Protein AF-S9S9W8-F1 (afdb_monomer_lite)

Sequence (681 aa):
MTGHIQVGDVAPRVQYVANGSQTVFPYPFPIFTESDIEVWIGAARVAASAYFVAGAGSSEGGAVTLAAPPPPATIVTLRRRLTLRRTSDFHDDGIIRAKVVNDEFDYQTMSVQQVAEDVDRAVKRAHTSSSKADLTLPDPVPGRAIKWNAAASGLENSAIDVDQVLAQAMGGAAEAVASAASASVSAMTATARAADATSAASTATAAADRAVALVGFTLDSDPTLAANSDSRIATQKAVRAYAESAAGQATNAAIAAIDPLKAQIALANLRQLLTSSVASGALVQGYQWELATNEWSASTGQTLVTASPNYYTNAVYVRRTFAYTGAVQSETVPAGAIAATVKLWGAGGGATTQASPYNDYGGAGGFTTATIPVTPGQTLAIIVGQGGWNNTSSTFGGGGGVSGTTDSGHYPGTGGGYTGLFNGSVSQANALALAGGGGGAGNKSDDGWSGGAGGGTSGEASKSSVQGGTQTQGGQSCNPGSALQGGNGTNGAGGGGGGYYGGAGGNVSYYPGGGGSGYITPGATNAAFITSPDHVSAPNTTDPAYPGGIVGAGGKYSLDTGRAGNGYAVITYTIKSDMVLTSDAIPVASAPAYASLHALYRDDSGTAVLGTDLTAEISRDGGTTWTAAAIAVLAAYDGTYALIRARAALAAQPVGTSLVARIKTLNLKAQRIAAPALYAE

Organism: NCBI:txid1316936

pLDDT: mean 80.06, std 18.8, range [27.52, 98.56]

Structure (mmCIF, N/CA/C/O backbone):
data_AF-S9S9W8-F1
#
_entry.id   AF-S9S9W8-F1
#
loop_
_atom_site.group_PDB
_atom_site.id
_atom_site.type_symbol
_atom_site.label_atom_id
_atom_site.label_alt_id
_atom_site.label_comp_id
_atom_site.label_asym_id
_atom_site.label_entity_id
_atom_site.label_seq_id
_atom_site.pdbx_PDB_ins_code
_atom_site.Cartn_x
_atom_site.Cartn_y
_atom_site.Cartn_z
_atom_site.occupancy
_atom_site.B_iso_or_equiv
_atom_site.auth_seq_id
_atom_site.auth_comp_id
_atom_site.auth_asym_id
_atom_site.auth_atom_id
_atom_site.pdbx_PDB_model_num
ATOM 1 N N . MET A 1 1 ? 47.193 -53.450 -46.575 1.00 38.72 1 MET A N 1
ATOM 2 C CA . MET A 1 1 ? 45.998 -52.818 -45.983 1.00 38.72 1 MET A CA 1
ATOM 3 C C . MET A 1 1 ? 46.457 -51.598 -45.206 1.00 38.72 1 MET A C 1
ATOM 5 O O . MET A 1 1 ? 46.892 -51.712 -44.073 1.00 38.72 1 MET A O 1
ATOM 9 N N . THR A 1 2 ? 46.489 -50.461 -45.890 1.00 44.88 2 THR A N 1
ATOM 10 C CA . THR A 1 2 ? 46.954 -49.155 -45.405 1.00 44.88 2 THR A CA 1
ATOM 11 C C . THR A 1 2 ? 45.718 -48.295 -45.154 1.00 44.88 2 THR A C 1
ATOM 13 O O . THR A 1 2 ? 45.303 -47.543 -46.034 1.00 44.88 2 THR A O 1
ATOM 16 N N . GLY A 1 3 ? 45.055 -48.520 -44.019 1.00 63.25 3 GLY A N 1
ATOM 17 C CA . GLY A 1 3 ? 43.858 -47.772 -43.631 1.00 63.25 3 GLY A CA 1
ATOM 18 C C . GLY A 1 3 ? 44.203 -46.330 -43.257 1.00 63.25 3 GLY A C 1
ATOM 19 O O . GLY A 1 3 ? 45.260 -46.081 -42.682 1.00 63.25 3 GLY A O 1
ATOM 20 N N . HIS A 1 4 ? 43.327 -45.394 -43.621 1.00 77.56 4 HIS A N 1
ATOM 21 C CA . HIS A 1 4 ? 43.280 -44.058 -43.022 1.00 77.56 4 HIS A CA 1
ATOM 22 C C . HIS A 1 4 ? 42.514 -44.146 -41.696 1.00 77.56 4 HIS A C 1
ATOM 24 O O . HIS A 1 4 ? 41.814 -45.136 -41.450 1.00 77.56 4 HIS A O 1
ATOM 30 N N . ILE A 1 5 ? 42.662 -43.138 -40.843 1.00 86.94 5 ILE A N 1
ATOM 31 C CA . ILE A 1 5 ? 41.955 -43.079 -39.563 1.00 86.94 5 ILE A CA 1
ATOM 32 C C . ILE A 1 5 ? 40.458 -42.931 -39.845 1.00 86.94 5 ILE A C 1
ATOM 34 O O . ILE A 1 5 ? 40.063 -42.080 -40.621 1.00 86.94 5 ILE A O 1
ATOM 38 N N . GLN A 1 6 ? 39.604 -43.737 -39.221 1.00 87.25 6 GLN A N 1
ATOM 39 C CA . GLN A 1 6 ? 38.161 -43.507 -39.271 1.00 87.25 6 GLN A CA 1
ATOM 40 C C . GLN A 1 6 ? 37.766 -42.528 -38.166 1.00 87.25 6 GLN A C 1
ATOM 42 O O . GLN A 1 6 ? 38.031 -42.773 -36.989 1.00 87.25 6 GLN A O 1
ATOM 47 N N . VAL A 1 7 ? 37.121 -41.421 -38.537 1.00 89.06 7 VAL A N 1
ATOM 48 C CA . VAL A 1 7 ? 36.630 -40.418 -37.582 1.00 89.06 7 VAL A CA 1
ATOM 49 C C . VAL A 1 7 ? 35.159 -40.683 -37.267 1.00 89.06 7 VAL A C 1
ATOM 51 O O . VAL A 1 7 ? 34.274 -40.310 -38.032 1.00 89.06 7 VAL A O 1
ATOM 54 N N . GLY A 1 8 ? 34.897 -41.352 -36.142 1.00 87.88 8 GLY A N 1
ATOM 55 C CA . GLY A 1 8 ? 33.538 -41.605 -35.647 1.00 87.88 8 GLY A CA 1
ATOM 56 C C . GLY A 1 8 ? 32.905 -40.403 -34.935 1.00 87.88 8 GLY A C 1
ATOM 57 O O . GLY A 1 8 ? 33.586 -39.427 -34.612 1.00 87.88 8 GLY A O 1
ATOM 58 N N . ASP A 1 9 ? 31.604 -40.494 -34.642 1.00 88.12 9 ASP A N 1
ATOM 59 C CA . ASP A 1 9 ? 30.855 -39.523 -33.824 1.00 88.12 9 ASP A CA 1
ATOM 60 C C . ASP A 1 9 ? 31.157 -39.712 -32.327 1.00 88.12 9 ASP A C 1
ATOM 62 O O . ASP A 1 9 ? 30.342 -40.197 -31.543 1.00 88.12 9 ASP A O 1
ATOM 66 N N . VAL A 1 10 ? 32.397 -39.410 -31.942 1.00 87.88 10 VAL A N 1
ATOM 67 C CA . VAL A 1 10 ? 32.872 -39.490 -30.559 1.00 87.88 10 VAL A CA 1
ATOM 68 C C . VAL A 1 10 ? 33.383 -38.121 -30.139 1.00 87.88 10 VAL A C 1
ATOM 70 O O . VAL A 1 10 ? 34.186 -37.498 -30.838 1.00 87.88 10 VAL A O 1
ATOM 73 N N . ALA A 1 11 ? 32.937 -37.655 -28.971 1.00 86.75 11 ALA A N 1
ATOM 74 C CA . ALA A 1 11 ? 33.393 -36.389 -28.416 1.00 86.75 11 ALA A CA 1
ATOM 75 C C . ALA A 1 11 ? 34.929 -36.400 -28.253 1.00 86.75 11 ALA A C 1
ATOM 77 O O . ALA A 1 11 ? 35.472 -37.342 -27.669 1.00 86.75 11 ALA A O 1
ATOM 78 N N . PRO A 1 12 ? 35.651 -35.351 -28.694 1.00 93.75 12 PRO A N 1
ATOM 79 C CA . PRO A 1 12 ? 37.116 -35.287 -28.645 1.00 93.75 12 PRO A CA 1
ATOM 80 C C . PRO A 1 12 ? 37.663 -35.010 -27.231 1.00 93.75 12 PRO A C 1
ATOM 82 O O . PRO A 1 12 ? 38.695 -34.356 -27.065 1.00 93.75 12 PRO A O 1
ATOM 85 N N . ARG A 1 13 ? 36.946 -35.455 -26.194 1.00 94.75 13 ARG A N 1
ATOM 86 C CA . ARG A 1 13 ? 37.225 -35.200 -24.784 1.00 94.75 13 ARG A CA 1
ATOM 87 C C . ARG A 1 13 ? 36.624 -36.294 -23.907 1.00 94.75 13 ARG A C 1
ATOM 89 O O . ARG A 1 13 ? 35.470 -36.668 -24.076 1.00 94.75 13 ARG A O 1
ATOM 96 N N . VAL A 1 14 ? 37.382 -36.730 -22.905 1.00 95.94 14 VAL A N 1
ATOM 97 C CA . VAL A 1 14 ? 36.927 -37.665 -21.871 1.00 95.94 14 VAL A CA 1
ATOM 98 C C . VAL A 1 14 ? 37.440 -37.240 -20.495 1.00 95.94 14 VAL A C 1
ATOM 100 O O . VAL A 1 14 ? 38.491 -36.603 -20.378 1.00 95.94 14 VAL A O 1
ATOM 103 N N . GLN A 1 15 ? 36.680 -37.563 -19.447 1.00 96.62 15 GLN A N 1
ATOM 104 C CA . GLN A 1 15 ? 37.055 -37.301 -18.060 1.00 96.62 15 GLN A CA 1
ATOM 105 C C . GLN A 1 15 ? 36.982 -38.559 -17.208 1.00 96.62 15 GLN A C 1
ATOM 107 O O . GLN A 1 15 ? 36.075 -39.374 -17.358 1.00 96.62 15 GLN A O 1
ATOM 112 N N . TYR A 1 16 ? 37.914 -38.656 -16.267 1.00 96.75 16 TYR A N 1
ATOM 113 C CA . TYR A 1 16 ? 37.988 -39.720 -15.278 1.00 96.75 16 TYR A CA 1
ATOM 114 C C . TYR A 1 16 ? 38.123 -39.126 -13.881 1.00 96.75 16 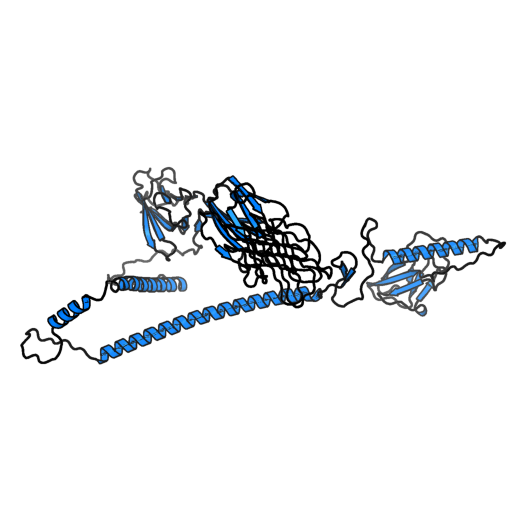TYR A C 1
ATOM 116 O O . TYR A 1 16 ? 38.784 -38.105 -13.694 1.00 96.75 16 TYR A O 1
ATOM 124 N N . VAL A 1 17 ? 37.544 -39.796 -12.889 1.00 96.06 17 VAL A N 1
ATOM 125 C CA . VAL A 1 17 ? 37.828 -39.527 -11.477 1.00 96.06 17 VAL A CA 1
ATOM 126 C C . VAL A 1 17 ? 38.978 -40.439 -11.060 1.00 96.06 17 VAL A C 1
ATOM 128 O O . VAL A 1 17 ? 38.873 -41.660 -11.176 1.00 96.06 17 VAL A O 1
ATOM 131 N N . ALA A 1 18 ? 40.094 -39.864 -10.613 1.00 93.88 18 ALA A N 1
ATOM 132 C CA . ALA A 1 18 ? 41.239 -40.639 -10.155 1.00 93.88 18 ALA A CA 1
ATOM 133 C C . ALA A 1 18 ? 40.937 -41.341 -8.823 1.00 93.88 18 ALA A C 1
ATOM 135 O O . ALA A 1 18 ? 40.357 -40.756 -7.909 1.00 93.88 18 ALA A O 1
ATOM 136 N N . ASN A 1 19 ? 41.375 -42.592 -8.693 1.00 92.38 19 ASN A N 1
ATOM 137 C CA . ASN A 1 19 ? 41.228 -43.399 -7.477 1.00 92.38 19 ASN A CA 1
ATOM 138 C C . ASN A 1 19 ? 42.442 -43.313 -6.530 1.00 92.38 19 ASN A C 1
ATOM 140 O O . ASN A 1 19 ? 42.457 -43.983 -5.503 1.00 92.38 19 ASN A O 1
ATOM 144 N N . GLY A 1 20 ? 43.463 -42.516 -6.864 1.00 91.25 20 GLY A N 1
ATOM 145 C CA . GLY A 1 20 ? 44.692 -42.396 -6.074 1.00 91.25 20 GLY A CA 1
ATOM 146 C C . GLY A 1 20 ? 45.785 -43.418 -6.404 1.00 91.25 20 GLY A C 1
ATOM 147 O O . GLY A 1 20 ? 46.887 -43.287 -5.880 1.00 91.25 20 GLY A O 1
ATOM 148 N N . SER A 1 21 ? 45.525 -44.414 -7.263 1.00 92.56 21 SER A N 1
ATOM 149 C CA . SER A 1 21 ? 46.503 -45.463 -7.606 1.00 92.56 21 SER A CA 1
ATOM 150 C C . SER A 1 21 ? 46.646 -45.746 -9.104 1.00 92.56 21 SER A C 1
ATOM 152 O O . SER A 1 21 ? 47.658 -46.304 -9.522 1.00 92.56 21 SER A O 1
ATOM 154 N N . GLN A 1 22 ? 45.660 -45.390 -9.928 1.00 94.12 22 GLN A N 1
ATOM 155 C CA . GLN A 1 22 ? 45.694 -45.622 -11.370 1.00 94.12 22 GLN A CA 1
ATOM 156 C C . GLN A 1 22 ? 46.574 -44.590 -12.086 1.00 94.12 22 GLN A C 1
ATOM 158 O O . GLN A 1 22 ? 46.493 -43.388 -11.825 1.00 94.12 22 GLN A O 1
ATOM 163 N N . THR A 1 23 ? 47.388 -45.061 -13.026 1.00 95.81 23 THR A N 1
ATOM 164 C CA . THR A 1 23 ? 48.254 -44.221 -13.868 1.00 95.81 23 THR A CA 1
ATOM 165 C C . THR A 1 23 ? 47.854 -44.240 -15.339 1.00 95.81 23 THR A C 1
ATOM 167 O O . THR A 1 23 ? 48.247 -43.343 -16.076 1.00 95.81 23 THR A O 1
ATOM 170 N N . VAL A 1 24 ? 47.057 -45.220 -15.772 1.00 97.19 24 VAL A N 1
ATOM 171 C CA . VAL A 1 24 ? 46.644 -45.398 -17.171 1.00 97.19 24 VAL A CA 1
ATOM 172 C C . VAL A 1 24 ? 45.198 -44.947 -17.354 1.00 97.19 24 VAL A C 1
ATOM 174 O O . VAL A 1 24 ? 44.308 -45.389 -16.631 1.00 97.19 24 VAL A O 1
ATOM 177 N N . PHE A 1 25 ? 44.972 -44.089 -18.346 1.00 97.69 25 PHE A N 1
ATOM 178 C CA . PHE A 1 25 ? 43.679 -43.494 -18.667 1.00 97.69 25 PHE A CA 1
ATOM 179 C C . PHE A 1 25 ? 43.412 -43.633 -20.174 1.00 97.69 25 PHE A C 1
ATOM 181 O O . PHE A 1 25 ? 44.147 -43.040 -20.966 1.00 97.69 25 PHE A O 1
ATOM 188 N N . PRO A 1 26 ? 42.411 -44.421 -20.604 1.00 97.50 26 PRO A N 1
ATOM 189 C CA . PRO A 1 26 ? 42.103 -44.573 -22.023 1.00 97.50 26 PRO A CA 1
ATOM 190 C C . PRO A 1 26 ? 41.511 -43.285 -22.618 1.00 97.50 26 PRO A C 1
ATOM 192 O O . PRO A 1 26 ? 40.972 -42.453 -21.900 1.00 97.50 26 PRO A O 1
ATOM 195 N N . TYR A 1 27 ? 41.592 -43.108 -23.933 1.00 96.75 27 TYR A N 1
ATOM 196 C CA . TYR A 1 27 ? 40.861 -42.078 -24.668 1.00 96.75 27 TYR A CA 1
ATOM 197 C C . TYR A 1 27 ? 40.186 -42.721 -25.894 1.00 96.75 27 TYR A C 1
ATOM 199 O O . TYR A 1 27 ? 40.871 -43.393 -26.660 1.00 96.75 27 TYR A O 1
ATOM 207 N N . PRO A 1 28 ? 38.862 -42.551 -26.087 1.00 94.94 28 PRO A N 1
ATOM 208 C CA . PRO A 1 28 ? 38.092 -43.288 -27.099 1.00 94.94 28 PRO A CA 1
ATOM 209 C C . PRO A 1 28 ? 38.009 -42.578 -28.461 1.00 94.94 28 PRO A C 1
ATOM 211 O O . PRO A 1 28 ? 37.152 -42.904 -29.276 1.00 94.94 28 PRO A O 1
ATOM 214 N N . PHE A 1 29 ? 38.825 -41.548 -28.688 1.00 94.81 29 PHE A N 1
ATOM 215 C CA . PHE A 1 29 ? 38.789 -40.732 -29.902 1.00 94.81 29 PHE A CA 1
ATOM 216 C C . PHE A 1 29 ? 40.132 -40.782 -30.641 1.00 94.81 29 PHE A C 1
ATOM 218 O O . PHE A 1 29 ? 41.185 -40.815 -30.005 1.00 94.81 29 PHE A O 1
ATOM 225 N N . PRO A 1 30 ? 40.133 -40.739 -31.980 1.00 94.50 30 PRO A N 1
ATOM 226 C CA . PRO A 1 30 ? 41.367 -40.781 -32.754 1.00 94.50 30 PRO A CA 1
ATOM 227 C C . PRO A 1 30 ? 42.189 -39.488 -32.634 1.00 94.50 30 PRO A C 1
ATOM 229 O O . PRO A 1 30 ? 41.628 -38.386 -32.588 1.00 94.50 30 PRO A O 1
ATOM 232 N N . ILE A 1 31 ? 43.520 -39.631 -32.662 1.00 95.00 31 ILE A N 1
ATOM 233 C CA . ILE A 1 31 ? 44.522 -38.552 -32.770 1.00 95.00 31 ILE A CA 1
ATOM 234 C C . ILE A 1 31 ? 45.549 -38.908 -33.861 1.00 95.00 31 ILE A C 1
ATOM 236 O O . ILE A 1 31 ? 45.833 -40.090 -34.063 1.00 95.00 31 ILE A O 1
ATOM 240 N N . PHE A 1 32 ? 46.128 -37.921 -34.557 1.00 92.69 32 PHE A N 1
ATOM 241 C CA . PHE A 1 32 ? 47.134 -38.180 -35.604 1.00 92.69 32 PHE A CA 1
ATOM 242 C C . PHE A 1 32 ? 48.528 -38.409 -35.023 1.00 92.69 32 PHE A C 1
ATOM 244 O O . PHE A 1 32 ? 49.245 -39.313 -35.444 1.00 92.69 32 PHE A O 1
ATOM 251 N N . THR A 1 33 ? 48.905 -37.587 -34.048 1.00 92.94 33 THR A N 1
ATOM 252 C CA . THR A 1 33 ? 50.204 -37.616 -33.379 1.00 92.94 33 THR A CA 1
ATOM 253 C C . THR A 1 33 ? 50.027 -37.544 -31.868 1.00 92.94 33 THR A C 1
ATOM 255 O O . THR A 1 33 ? 49.004 -37.078 -31.368 1.00 92.94 33 THR A O 1
ATOM 258 N N . GLU A 1 34 ? 51.045 -37.959 -31.119 1.00 93.44 34 GLU A N 1
ATOM 259 C CA . GLU A 1 34 ? 51.047 -37.862 -29.653 1.00 93.44 34 GLU A CA 1
ATOM 260 C C . GLU A 1 34 ? 50.946 -36.407 -29.155 1.00 93.44 34 GLU A C 1
ATOM 262 O O . GLU A 1 34 ? 50.475 -36.172 -28.048 1.00 93.44 34 GLU A O 1
ATOM 267 N N . SER A 1 35 ? 51.334 -35.417 -29.972 1.00 93.75 35 SER A N 1
ATOM 268 C CA . SER A 1 35 ? 51.192 -33.991 -29.641 1.00 93.75 35 SER A CA 1
ATOM 269 C C . SER A 1 35 ? 49.768 -33.448 -29.774 1.00 93.75 35 SER A C 1
ATOM 271 O O . SER A 1 35 ? 49.493 -32.357 -29.280 1.00 93.75 35 SER A O 1
ATOM 273 N N . ASP A 1 36 ? 48.860 -34.194 -30.407 1.00 95.19 36 ASP A N 1
ATOM 274 C CA . ASP A 1 36 ? 47.475 -33.766 -30.632 1.00 95.19 36 ASP A CA 1
ATOM 275 C C . ASP A 1 36 ? 46.556 -34.052 -29.433 1.00 95.19 36 ASP A C 1
ATOM 277 O O . ASP A 1 36 ? 45.333 -33.982 -29.564 1.00 95.19 36 ASP A O 1
ATOM 281 N N . ILE A 1 37 ? 47.107 -34.380 -28.261 1.00 95.75 37 ILE A N 1
ATOM 282 C CA . ILE A 1 37 ? 46.348 -34.587 -27.026 1.00 95.75 37 ILE A CA 1
ATOM 283 C C . ILE A 1 37 ? 46.849 -33.668 -25.911 1.00 95.75 37 ILE A C 1
ATOM 285 O O . ILE A 1 37 ? 48.040 -33.421 -25.742 1.00 95.75 37 ILE A O 1
ATOM 289 N N . GLU A 1 38 ? 45.915 -33.159 -25.117 1.00 96.50 38 GLU A N 1
ATOM 290 C CA . GLU A 1 38 ? 46.202 -32.433 -23.891 1.00 96.50 38 GLU A CA 1
ATOM 291 C C . GLU A 1 38 ? 45.655 -33.182 -22.685 1.00 96.50 38 GLU A C 1
ATOM 293 O O . GLU A 1 38 ? 44.533 -33.696 -22.696 1.00 96.50 38 GLU A O 1
ATOM 298 N N . VAL A 1 39 ? 46.447 -33.171 -21.618 1.00 96.75 39 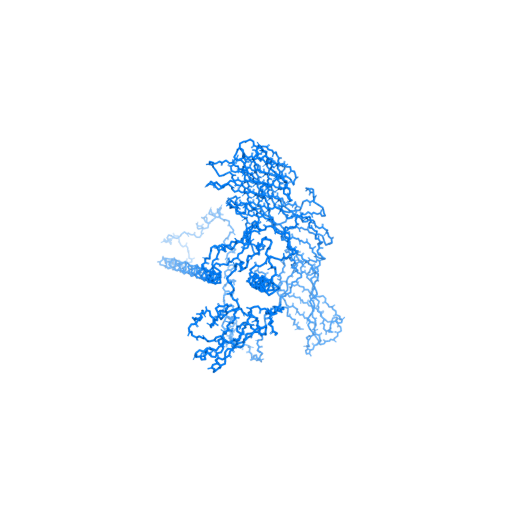VAL A N 1
ATOM 299 C CA . VAL A 1 39 ? 46.163 -33.859 -20.363 1.00 96.75 39 VAL A CA 1
ATOM 300 C C . VAL A 1 39 ? 46.087 -32.827 -19.250 1.00 96.75 39 VAL A C 1
ATOM 302 O O . VAL A 1 39 ? 46.978 -31.987 -19.105 1.00 96.75 39 VAL A O 1
ATOM 305 N N . TRP A 1 40 ? 45.021 -32.888 -18.461 1.00 96.81 40 TRP A N 1
ATOM 306 C CA . TRP A 1 40 ? 44.774 -31.980 -17.345 1.00 96.81 40 TRP A CA 1
ATOM 307 C C . TRP A 1 40 ? 44.468 -32.771 -16.079 1.00 96.81 40 TRP A C 1
ATOM 309 O O . TRP A 1 40 ? 43.716 -33.745 -16.127 1.00 96.81 40 TRP A O 1
ATOM 319 N N . ILE A 1 41 ? 45.024 -32.330 -14.952 1.00 94.94 41 ILE A N 1
ATOM 320 C CA . ILE A 1 41 ? 44.731 -32.855 -13.614 1.00 94.94 41 ILE A CA 1
ATOM 321 C C . ILE A 1 41 ? 44.150 -31.697 -12.800 1.00 94.94 41 ILE A C 1
ATOM 323 O O . ILE A 1 41 ? 44.826 -30.701 -12.535 1.00 94.94 41 ILE A O 1
ATOM 327 N N . GLY A 1 42 ? 42.866 -31.792 -12.455 1.00 92.56 42 GLY A N 1
ATOM 328 C CA . G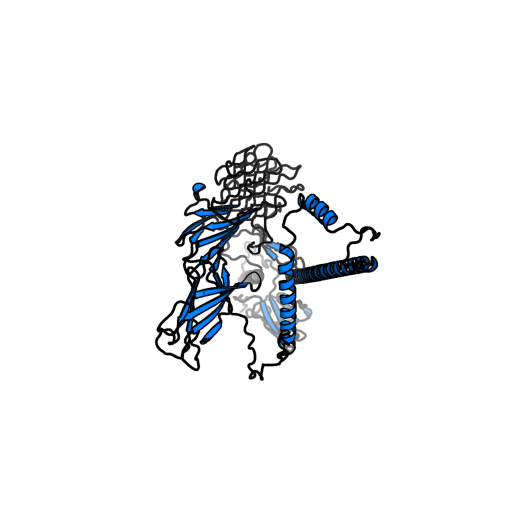LY A 1 42 ? 42.105 -30.656 -11.942 1.00 92.56 42 GLY A CA 1
ATOM 329 C C . GLY A 1 42 ? 42.081 -29.512 -12.962 1.00 92.56 42 GLY A C 1
ATOM 330 O O . GLY A 1 42 ? 41.682 -29.709 -14.109 1.00 92.56 42 GLY A O 1
ATOM 331 N N . ALA A 1 43 ? 42.531 -28.326 -12.549 1.00 89.50 43 ALA A N 1
ATOM 332 C CA . ALA A 1 43 ? 42.638 -27.142 -13.408 1.00 89.50 43 ALA A CA 1
ATOM 333 C C . ALA A 1 43 ? 44.032 -26.955 -14.044 1.00 89.50 43 ALA A C 1
ATOM 335 O O . ALA A 1 43 ? 44.235 -26.005 -14.798 1.00 89.50 43 ALA A O 1
ATOM 336 N N . ALA A 1 44 ? 45.004 -27.826 -13.747 1.00 92.31 44 ALA A N 1
ATOM 337 C CA . ALA A 1 44 ? 46.382 -27.680 -14.209 1.00 92.31 44 ALA A CA 1
ATOM 338 C C . ALA A 1 44 ? 46.661 -28.538 -15.452 1.00 92.31 44 ALA A C 1
ATOM 340 O O . ALA A 1 44 ? 46.376 -29.739 -15.468 1.00 92.31 44 ALA A O 1
ATOM 341 N N . ARG A 1 45 ? 47.263 -27.931 -16.483 1.00 93.88 45 ARG A N 1
ATOM 342 C CA . ARG A 1 45 ? 47.748 -28.653 -17.666 1.00 93.88 45 ARG A CA 1
ATOM 343 C C . ARG A 1 45 ? 49.025 -29.407 -17.317 1.00 93.88 45 ARG A C 1
ATOM 345 O O . ARG A 1 45 ? 49.980 -28.819 -16.815 1.00 93.88 45 ARG A O 1
ATOM 352 N N . VAL A 1 46 ? 49.056 -30.695 -17.634 1.00 94.75 46 VAL A N 1
ATOM 353 C CA . VAL A 1 46 ? 50.235 -31.540 -17.454 1.00 94.75 46 VAL A CA 1
ATOM 354 C C . VAL A 1 46 ? 51.186 -31.331 -18.635 1.00 94.75 46 VAL A C 1
ATOM 356 O O . VAL A 1 46 ? 50.763 -31.315 -19.793 1.00 94.75 46 VAL A O 1
ATOM 359 N N . ALA A 1 47 ? 52.478 -31.159 -18.351 1.00 92.19 47 ALA A N 1
ATOM 360 C CA . ALA A 1 47 ? 53.504 -31.057 -19.386 1.00 92.19 47 ALA A CA 1
ATOM 361 C C . ALA A 1 47 ? 53.624 -32.375 -20.169 1.00 92.19 47 ALA A C 1
ATOM 363 O O . ALA A 1 47 ? 53.548 -33.449 -19.578 1.00 92.19 47 ALA A O 1
ATOM 364 N N . ALA A 1 48 ? 53.863 -32.298 -21.483 1.00 89.12 48 ALA A N 1
ATOM 365 C CA . ALA A 1 48 ? 53.965 -33.477 -22.353 1.00 89.12 48 ALA A CA 1
ATOM 366 C C . ALA A 1 48 ? 55.066 -34.471 -21.931 1.00 89.12 48 ALA A C 1
ATOM 368 O O . ALA A 1 48 ? 54.953 -35.656 -22.200 1.00 89.12 48 ALA A O 1
ATOM 369 N N . SER A 1 49 ? 56.102 -34.017 -21.218 1.00 89.31 49 SER A N 1
ATOM 370 C CA . SER A 1 49 ? 57.161 -34.879 -20.674 1.00 89.31 49 SER A CA 1
ATOM 371 C C . SER A 1 49 ? 56.738 -35.721 -19.462 1.00 89.31 49 SER A C 1
ATOM 373 O O . SER A 1 49 ? 57.482 -36.611 -19.059 1.00 89.31 49 SER A O 1
ATOM 375 N N . ALA A 1 50 ? 55.582 -35.441 -18.853 1.00 91.19 50 ALA A N 1
ATOM 376 C CA . ALA A 1 50 ? 55.113 -36.104 -17.632 1.00 91.19 50 ALA A CA 1
ATOM 377 C C . ALA A 1 50 ? 54.096 -37.234 -17.892 1.00 91.19 50 ALA A C 1
ATOM 379 O O . ALA A 1 50 ? 53.570 -37.826 -16.943 1.00 91.19 50 ALA A O 1
ATOM 380 N N . TYR A 1 51 ? 53.817 -37.544 -19.160 1.00 95.19 51 TYR A N 1
ATOM 381 C CA . TYR A 1 51 ? 52.964 -38.656 -19.562 1.00 95.19 51 TYR A CA 1
ATOM 382 C C . TYR A 1 51 ? 53.412 -39.261 -20.892 1.00 95.19 51 TYR A C 1
ATOM 384 O O . TYR A 1 51 ? 54.090 -38.624 -21.688 1.00 95.19 51 TYR A O 1
ATOM 392 N N . PHE A 1 52 ? 53.009 -40.504 -21.125 1.00 95.94 52 PHE A N 1
ATOM 393 C CA . PHE A 1 52 ? 53.214 -41.220 -22.377 1.00 95.94 52 PHE A CA 1
ATOM 394 C C . PHE A 1 52 ? 51.872 -41.442 -23.077 1.00 95.94 52 PHE A C 1
ATOM 396 O O . PHE A 1 52 ? 50.889 -41.794 -22.418 1.00 95.94 52 PHE A O 1
ATOM 403 N N . VAL A 1 53 ? 51.825 -41.251 -24.396 1.00 96.81 53 VAL A N 1
ATOM 404 C CA . VAL A 1 53 ? 50.616 -41.422 -25.209 1.00 96.81 53 VAL A CA 1
ATOM 405 C C . VAL A 1 53 ? 50.790 -42.643 -26.101 1.00 96.81 53 VAL A C 1
ATOM 407 O O . VAL A 1 53 ? 51.691 -42.695 -26.927 1.00 96.81 53 VAL A O 1
ATOM 410 N N . ALA A 1 54 ? 49.901 -43.619 -25.961 1.00 95.75 54 ALA A N 1
ATOM 411 C CA . ALA A 1 54 ? 49.815 -44.770 -26.850 1.00 95.75 54 ALA A CA 1
ATOM 412 C C . ALA A 1 54 ? 48.580 -44.652 -27.749 1.00 95.75 54 ALA A C 1
ATOM 414 O O . ALA A 1 54 ? 47.570 -44.084 -27.331 1.00 95.75 54 ALA A O 1
ATOM 415 N N . GLY A 1 55 ? 48.632 -45.233 -28.951 1.00 91.88 55 GLY A N 1
ATOM 416 C CA . GLY A 1 55 ? 47.481 -45.327 -29.863 1.00 91.88 55 GLY A CA 1
ATOM 417 C C . GLY A 1 55 ? 47.311 -44.162 -30.846 1.00 91.88 55 GLY A C 1
ATOM 418 O O . GLY A 1 55 ? 46.273 -44.078 -31.498 1.00 91.88 55 GLY A O 1
ATOM 419 N N . ALA A 1 56 ? 48.316 -43.291 -31.004 1.00 92.06 56 ALA A N 1
ATOM 420 C CA . ALA A 1 56 ? 48.309 -42.299 -32.079 1.00 92.06 56 ALA A CA 1
ATOM 421 C C . ALA A 1 56 ? 48.237 -42.985 -33.457 1.00 92.06 56 ALA A C 1
ATOM 423 O O . ALA A 1 56 ? 48.909 -43.989 -33.698 1.00 92.06 56 ALA A O 1
ATOM 424 N N . GLY A 1 57 ? 47.389 -42.471 -34.349 1.00 89.69 57 GLY A N 1
ATOM 425 C CA . GLY A 1 57 ? 47.094 -43.087 -35.645 1.00 89.69 57 GLY A CA 1
ATOM 426 C C . GLY A 1 57 ? 46.040 -44.204 -35.614 1.00 89.69 57 GLY A C 1
ATOM 427 O O . GLY A 1 57 ? 45.701 -44.737 -36.669 1.00 89.69 57 GLY A O 1
ATOM 428 N N . SER A 1 58 ? 45.506 -44.566 -34.441 1.00 91.62 58 SER A N 1
ATOM 429 C CA . SER A 1 58 ? 44.420 -45.547 -34.296 1.00 91.62 58 SER A CA 1
ATOM 430 C C . SER A 1 58 ? 43.042 -44.888 -34.406 1.00 91.62 58 SER A C 1
ATOM 432 O O . SER A 1 58 ? 42.832 -43.788 -33.895 1.00 91.62 58 SER A O 1
ATOM 434 N N . SER A 1 59 ? 42.081 -45.584 -35.025 1.00 91.00 59 SER A N 1
ATOM 435 C CA . SER A 1 59 ? 40.688 -45.104 -35.145 1.00 91.00 59 SER A CA 1
ATOM 436 C C . SER A 1 59 ? 39.916 -45.194 -33.825 1.00 91.00 59 SER A C 1
ATOM 438 O O . SER A 1 59 ? 39.108 -44.324 -33.527 1.00 91.00 59 SER A O 1
ATOM 440 N N . GLU A 1 60 ? 40.223 -46.196 -32.998 1.00 90.31 60 GLU A N 1
ATOM 441 C CA . GLU A 1 60 ? 39.551 -46.449 -31.711 1.00 90.31 60 GLU A CA 1
ATOM 442 C C . GLU A 1 60 ? 40.122 -45.605 -30.552 1.00 90.31 60 GLU A C 1
ATOM 444 O O . GLU A 1 60 ? 39.719 -45.753 -29.399 1.00 90.31 60 GLU A O 1
ATOM 449 N N . GLY A 1 61 ? 41.103 -44.742 -30.837 1.00 92.75 61 GLY A N 1
ATOM 450 C CA . GLY A 1 61 ? 41.882 -44.034 -29.825 1.00 92.75 61 GLY A CA 1
ATOM 451 C C . GLY A 1 61 ? 42.941 -44.917 -29.155 1.00 92.75 61 GLY A C 1
ATOM 452 O O . GLY A 1 61 ? 43.509 -45.822 -29.776 1.00 92.75 61 GLY A O 1
ATOM 453 N N . GLY A 1 62 ? 43.254 -44.627 -27.893 1.00 95.75 62 GLY A N 1
ATOM 454 C CA . GLY A 1 62 ? 44.392 -45.218 -27.193 1.00 95.75 62 GLY A CA 1
ATOM 455 C C . GLY A 1 62 ? 44.384 -44.965 -25.689 1.00 95.75 62 GLY A C 1
ATOM 456 O O . GLY A 1 62 ? 43.329 -44.960 -25.062 1.00 95.75 62 GLY A O 1
ATOM 457 N N . ALA A 1 63 ? 45.559 -44.781 -25.083 1.00 97.00 63 ALA A N 1
ATOM 458 C CA . ALA A 1 63 ? 45.665 -44.482 -23.656 1.00 97.00 63 ALA A CA 1
ATOM 459 C C . ALA A 1 63 ? 46.800 -43.509 -23.330 1.00 97.00 63 ALA A C 1
ATOM 461 O O . ALA A 1 63 ? 47.845 -43.503 -23.977 1.00 97.00 63 ALA A O 1
ATOM 462 N N . VAL A 1 64 ? 46.590 -42.716 -22.284 1.00 97.56 64 VAL A N 1
ATOM 463 C CA . VAL A 1 64 ? 47.592 -41.863 -21.647 1.00 97.56 64 VAL A CA 1
ATOM 464 C C . VAL A 1 64 ? 48.060 -42.536 -20.364 1.00 97.56 64 VAL A C 1
ATOM 466 O O . VAL A 1 64 ? 47.247 -42.902 -19.518 1.00 97.56 64 VAL A O 1
ATOM 469 N N . THR A 1 65 ? 49.373 -42.676 -20.201 1.00 97.25 65 THR A N 1
ATOM 470 C CA . THR A 1 65 ? 49.997 -43.186 -18.975 1.00 97.25 65 THR A CA 1
ATOM 471 C C . THR A 1 65 ? 50.735 -42.057 -18.270 1.00 97.25 65 THR A C 1
ATOM 473 O O . THR A 1 65 ? 51.691 -41.507 -18.809 1.00 97.25 65 THR A O 1
ATOM 476 N N . LEU A 1 66 ? 50.293 -41.703 -17.068 1.00 95.38 66 LEU A N 1
ATOM 477 C CA . LEU A 1 66 ? 50.913 -40.686 -16.222 1.00 95.38 66 LEU A CA 1
ATOM 478 C C . LEU A 1 66 ? 52.113 -41.265 -15.464 1.00 95.38 66 LEU A C 1
ATOM 480 O O . LEU A 1 66 ? 52.074 -42.409 -15.014 1.00 95.38 66 LEU A O 1
ATOM 484 N N . ALA A 1 67 ? 53.154 -40.454 -15.256 1.00 90.94 67 ALA A N 1
ATOM 485 C CA . ALA A 1 67 ? 54.340 -40.866 -14.499 1.00 90.94 67 ALA A CA 1
ATOM 486 C C . ALA A 1 67 ? 54.059 -41.151 -13.007 1.00 90.94 67 ALA A C 1
ATOM 488 O O . ALA A 1 67 ? 54.772 -41.934 -12.383 1.00 90.94 67 ALA A O 1
ATOM 489 N N . ALA A 1 68 ? 53.020 -40.532 -12.436 1.00 91.06 68 ALA A N 1
ATOM 490 C CA . ALA A 1 68 ? 52.573 -40.747 -11.062 1.00 91.06 68 ALA A CA 1
ATOM 491 C C . ALA A 1 68 ? 51.034 -40.767 -10.989 1.00 91.06 68 ALA A C 1
ATOM 493 O O . ALA A 1 68 ? 50.384 -40.056 -11.765 1.00 91.06 68 ALA A O 1
ATOM 494 N N . PRO A 1 69 ? 50.436 -41.558 -10.077 1.00 93.81 69 PRO A N 1
ATOM 495 C CA . PRO A 1 69 ? 48.987 -41.608 -9.928 1.00 93.81 69 PRO A CA 1
ATOM 496 C C . PRO A 1 69 ? 48.457 -40.267 -9.387 1.00 93.81 69 PRO A C 1
ATOM 498 O O . PRO A 1 69 ? 48.991 -39.757 -8.397 1.00 93.81 69 PRO A O 1
ATOM 501 N N . PRO A 1 70 ? 47.414 -39.675 -9.998 1.00 94.56 70 PRO A N 1
ATOM 502 C CA . PRO A 1 70 ? 46.804 -38.457 -9.478 1.00 94.56 70 PRO A CA 1
ATOM 503 C C . PRO A 1 70 ? 46.129 -38.704 -8.123 1.00 94.56 70 PRO A C 1
ATOM 505 O O . PRO A 1 70 ? 45.631 -39.811 -7.895 1.00 94.56 70 PRO A O 1
ATOM 508 N N . PRO A 1 71 ? 46.034 -37.685 -7.247 1.00 93.56 71 PRO A N 1
ATOM 509 C CA . PRO A 1 71 ? 45.363 -37.821 -5.959 1.00 93.56 71 PRO A CA 1
ATOM 510 C C . PRO A 1 71 ? 43.913 -38.313 -6.105 1.00 93.56 71 PRO A C 1
ATOM 512 O O . PRO A 1 71 ? 43.245 -37.969 -7.091 1.00 93.56 71 PRO A O 1
ATOM 515 N N . PRO A 1 72 ? 43.395 -39.085 -5.132 1.00 93.56 72 PRO A N 1
ATOM 516 C CA . PRO A 1 72 ? 42.029 -39.591 -5.186 1.00 93.56 72 PRO A CA 1
ATOM 517 C C . PRO A 1 72 ? 41.015 -38.443 -5.308 1.00 93.56 72 PRO A C 1
ATOM 519 O O . PRO A 1 72 ? 41.235 -37.350 -4.790 1.00 93.56 72 PRO A O 1
ATOM 522 N N . ALA A 1 73 ? 39.915 -38.697 -6.018 1.00 90.25 73 ALA A N 1
ATOM 523 C CA . ALA A 1 73 ? 38.853 -37.739 -6.346 1.00 90.25 73 ALA A CA 1
ATOM 524 C C . ALA A 1 73 ? 39.266 -36.551 -7.244 1.00 90.25 73 ALA A C 1
ATOM 526 O O . ALA A 1 73 ? 38.451 -35.663 -7.498 1.00 90.25 73 ALA A O 1
ATOM 527 N N . THR A 1 74 ? 40.487 -36.540 -7.790 1.00 94.88 74 THR A N 1
ATOM 528 C CA . THR A 1 74 ? 40.900 -35.516 -8.763 1.00 94.88 74 THR A CA 1
ATOM 529 C C . THR A 1 74 ? 40.391 -35.861 -10.159 1.00 94.88 74 THR A C 1
ATOM 531 O O . THR A 1 74 ? 40.479 -37.010 -10.595 1.00 94.88 74 THR A O 1
ATOM 534 N N . ILE A 1 75 ? 39.888 -34.864 -10.889 1.00 95.75 75 ILE A N 1
ATOM 535 C CA . ILE A 1 75 ? 39.442 -35.045 -12.272 1.00 95.75 75 ILE A CA 1
ATOM 536 C C . ILE A 1 75 ? 40.644 -35.052 -13.213 1.00 95.75 75 ILE A C 1
ATOM 538 O O . ILE A 1 75 ? 41.400 -34.083 -13.270 1.00 95.75 75 ILE A O 1
ATOM 542 N N . VAL A 1 76 ? 40.784 -36.123 -13.986 1.00 96.38 76 VAL A N 1
ATOM 543 C CA . VAL A 1 76 ? 41.719 -36.217 -15.108 1.00 96.38 76 VAL A CA 1
ATOM 544 C C . VAL A 1 76 ? 40.938 -35.973 -16.388 1.00 96.38 76 VAL A C 1
ATOM 546 O O . VAL A 1 76 ? 39.966 -36.673 -16.656 1.00 96.38 76 VAL A O 1
ATOM 549 N N . THR A 1 77 ? 41.343 -34.978 -17.174 1.00 96.81 77 THR A N 1
ATOM 550 C CA . THR A 1 77 ? 40.712 -34.661 -18.463 1.00 96.81 77 THR A CA 1
ATOM 551 C C . THR A 1 77 ? 41.700 -34.917 -19.586 1.00 96.81 77 THR A C 1
ATOM 553 O O . THR A 1 77 ? 42.793 -34.350 -19.583 1.00 96.81 77 THR A O 1
ATOM 556 N N . LEU A 1 78 ? 41.295 -35.735 -20.554 1.00 97.50 78 LEU A N 1
ATOM 557 C CA . LEU A 1 78 ? 42.021 -35.953 -21.799 1.00 97.50 78 LEU A CA 1
ATOM 558 C C . LEU A 1 78 ? 41.215 -35.312 -22.923 1.00 97.50 78 LEU A C 1
ATOM 560 O O . LEU A 1 78 ? 40.016 -35.570 -23.038 1.00 97.50 78 LEU A O 1
ATOM 564 N N . ARG A 1 79 ? 41.844 -34.476 -23.748 1.00 95.88 79 ARG A N 1
ATOM 565 C CA . ARG A 1 79 ? 41.175 -33.858 -24.901 1.00 95.88 79 ARG A CA 1
ATOM 566 C C . ARG A 1 79 ? 42.078 -33.814 -26.120 1.00 95.88 79 ARG A C 1
ATOM 568 O O . ARG A 1 79 ? 43.267 -33.538 -25.980 1.00 95.88 79 ARG A O 1
ATOM 575 N N . ARG A 1 80 ? 41.516 -34.027 -27.308 1.00 96.31 80 ARG A N 1
ATOM 576 C CA . ARG A 1 80 ? 42.220 -33.788 -28.572 1.00 96.31 80 ARG A CA 1
ATOM 577 C C . ARG A 1 80 ? 42.383 -32.284 -28.793 1.00 96.31 80 ARG A C 1
ATOM 579 O O . ARG A 1 80 ? 41.435 -31.521 -28.598 1.00 96.31 80 ARG A O 1
ATOM 586 N N . ARG A 1 81 ? 43.575 -31.858 -29.211 1.00 95.56 81 ARG A N 1
ATOM 587 C CA . ARG A 1 81 ? 43.866 -30.475 -29.591 1.00 95.56 81 ARG A CA 1
ATOM 588 C C . ARG A 1 81 ? 44.715 -30.406 -30.860 1.00 95.56 81 ARG A C 1
ATOM 590 O O . ARG A 1 81 ? 45.936 -30.454 -30.804 1.00 95.56 81 ARG A O 1
ATOM 597 N N . LEU A 1 82 ? 44.047 -30.222 -31.996 1.00 94.25 82 LEU A N 1
ATOM 598 C CA . LEU A 1 82 ? 44.665 -29.989 -33.300 1.00 94.25 82 LEU A CA 1
ATOM 599 C C . LEU A 1 82 ? 45.032 -28.512 -33.497 1.00 94.25 82 LEU A C 1
ATOM 601 O O . LEU A 1 82 ? 44.304 -27.606 -33.072 1.00 94.25 82 LEU A O 1
ATOM 605 N N . THR A 1 83 ? 46.136 -28.273 -34.208 1.00 92.88 83 THR A N 1
ATOM 606 C CA . THR A 1 83 ? 46.497 -26.943 -34.727 1.00 92.88 83 THR A CA 1
ATOM 607 C C . THR A 1 83 ? 45.679 -26.644 -35.979 1.00 92.88 83 THR A C 1
ATOM 609 O O . THR A 1 83 ? 46.057 -27.075 -37.056 1.00 92.88 83 THR A O 1
ATOM 612 N N . LEU A 1 84 ? 44.583 -25.895 -35.863 1.00 90.88 84 LEU A N 1
ATOM 613 C CA . LEU A 1 84 ? 43.641 -25.666 -36.968 1.00 90.88 84 LEU A CA 1
ATOM 614 C C . LEU A 1 84 ? 44.299 -25.000 -38.197 1.00 90.88 84 LEU A C 1
ATOM 616 O O . LEU A 1 84 ? 44.431 -23.779 -38.267 1.00 90.88 84 LEU A O 1
ATOM 620 N N . ARG A 1 85 ? 44.700 -25.816 -39.177 1.00 87.81 85 ARG A N 1
ATOM 621 C CA . ARG A 1 85 ? 45.234 -25.414 -40.486 1.00 87.81 85 ARG A CA 1
ATOM 622 C C . ARG A 1 85 ? 44.960 -26.512 -41.508 1.00 87.81 85 ARG A C 1
ATOM 624 O O . ARG A 1 85 ? 44.879 -27.678 -41.138 1.00 87.81 85 ARG A O 1
ATOM 631 N N . ARG A 1 86 ? 44.895 -26.169 -42.794 1.00 86.38 86 ARG A N 1
ATOM 632 C CA . ARG A 1 86 ? 44.958 -27.194 -43.846 1.00 86.38 86 ARG A CA 1
ATOM 633 C C . ARG A 1 86 ? 46.343 -27.830 -43.867 1.00 86.38 86 ARG A C 1
ATOM 635 O O . ARG A 1 86 ? 47.340 -27.144 -43.632 1.00 86.38 86 ARG A O 1
ATOM 642 N N . THR A 1 87 ? 46.394 -29.133 -44.121 1.00 83.19 87 THR A N 1
ATOM 643 C CA . THR A 1 87 ? 47.649 -29.903 -44.070 1.00 83.19 87 THR A CA 1
ATOM 644 C C . THR A 1 87 ? 48.137 -30.340 -45.443 1.00 83.19 87 THR A C 1
ATOM 646 O O . THR A 1 87 ? 49.326 -30.605 -45.607 1.00 83.19 87 THR A O 1
ATOM 649 N N . SER A 1 88 ? 47.242 -30.358 -46.430 1.00 86.25 88 SER A N 1
ATOM 650 C CA . SER A 1 88 ? 47.531 -30.745 -47.805 1.00 86.25 88 SER A CA 1
ATOM 651 C C . SER A 1 88 ? 47.145 -29.661 -48.814 1.00 86.25 88 SER A C 1
ATOM 653 O O . SER A 1 88 ? 46.173 -28.918 -48.631 1.00 86.25 88 SER A O 1
ATOM 655 N N . ASP A 1 89 ? 47.914 -29.613 -49.901 1.00 85.00 89 ASP A N 1
ATOM 656 C CA . ASP A 1 89 ? 47.639 -28.817 -51.093 1.00 85.00 89 ASP A CA 1
ATOM 657 C C . ASP A 1 89 ? 47.481 -29.750 -52.302 1.00 85.00 89 ASP A C 1
ATOM 659 O O . ASP A 1 89 ? 48.234 -30.717 -52.450 1.00 85.00 89 ASP A O 1
ATOM 663 N N . PHE A 1 90 ? 46.477 -29.489 -53.139 1.00 86.25 90 PHE A N 1
ATOM 664 C CA . PHE A 1 90 ? 46.184 -30.290 -54.327 1.00 86.25 90 PHE A CA 1
ATOM 665 C C . PHE A 1 90 ? 46.538 -29.461 -55.559 1.00 86.25 90 PHE A C 1
ATOM 667 O O . PHE A 1 90 ? 45.913 -28.436 -55.811 1.00 86.25 90 PHE A O 1
ATOM 674 N N . HIS A 1 91 ? 47.544 -29.899 -56.312 1.00 83.81 91 HIS A N 1
ATOM 675 C CA . HIS A 1 91 ? 47.996 -29.198 -57.512 1.00 83.81 91 HIS A CA 1
ATOM 676 C C . HIS A 1 91 ? 47.099 -29.480 -58.721 1.00 83.81 91 HIS A C 1
ATOM 678 O O . HIS A 1 91 ? 46.641 -30.613 -58.900 1.00 83.81 91 HIS A O 1
ATOM 684 N N . ASP A 1 92 ? 46.941 -28.473 -59.582 1.00 77.50 92 ASP A N 1
ATOM 685 C CA . ASP A 1 92 ? 46.363 -28.640 -60.916 1.00 77.50 92 ASP A CA 1
ATOM 686 C C . ASP A 1 92 ? 47.158 -29.697 -61.701 1.00 77.50 92 ASP A C 1
ATOM 688 O O . ASP A 1 92 ? 48.386 -29.774 -61.601 1.00 77.50 92 ASP A O 1
ATOM 692 N N . ASP A 1 93 ? 46.444 -30.566 -62.418 1.00 80.06 93 ASP A N 1
ATOM 693 C CA . ASP A 1 93 ? 46.982 -31.723 -63.156 1.00 80.06 93 ASP A CA 1
ATOM 694 C C . ASP A 1 93 ? 47.745 -32.769 -62.304 1.00 80.06 93 ASP A C 1
ATOM 696 O O . ASP A 1 93 ? 48.336 -33.718 -62.831 1.00 80.06 93 ASP A O 1
ATOM 700 N N . GLY A 1 94 ? 47.706 -32.652 -60.971 1.00 78.50 94 GLY A N 1
ATOM 701 C CA . GLY A 1 94 ? 48.302 -33.601 -60.032 1.00 78.50 94 GLY A CA 1
ATOM 702 C C . GLY A 1 94 ? 47.456 -34.862 -59.809 1.00 78.50 94 GLY A C 1
ATOM 703 O O . GLY A 1 94 ? 46.227 -34.832 -59.777 1.00 78.50 94 GLY A O 1
ATOM 704 N N . ILE A 1 95 ? 48.114 -36.006 -59.584 1.00 84.56 95 ILE A N 1
ATOM 705 C CA . ILE A 1 95 ? 47.419 -37.259 -59.243 1.00 84.56 95 ILE A CA 1
ATOM 706 C C . ILE A 1 95 ? 46.815 -37.149 -57.837 1.00 84.56 95 ILE A C 1
ATOM 708 O O . ILE A 1 95 ? 47.540 -37.099 -56.840 1.00 84.56 95 ILE A O 1
ATOM 712 N N . ILE A 1 96 ? 45.487 -37.210 -57.747 1.00 84.88 96 ILE A N 1
ATOM 713 C CA . ILE A 1 96 ? 44.761 -37.239 -56.475 1.00 84.88 96 ILE A CA 1
ATOM 714 C C . ILE A 1 96 ? 44.922 -38.618 -55.826 1.00 84.88 96 ILE A C 1
ATOM 716 O O . ILE A 1 96 ? 44.363 -39.620 -56.275 1.00 84.88 96 ILE A O 1
ATOM 720 N N . ARG A 1 97 ? 45.699 -38.685 -54.740 1.00 87.81 97 ARG A N 1
ATOM 721 C CA . ARG A 1 97 ? 45.885 -39.920 -53.969 1.00 87.81 97 ARG A CA 1
ATOM 722 C C . ARG A 1 97 ? 44.788 -40.038 -52.918 1.00 87.81 97 ARG A C 1
ATOM 724 O O . ARG A 1 97 ? 44.725 -39.209 -52.015 1.00 87.81 97 ARG A O 1
ATOM 731 N N . ALA A 1 98 ? 44.010 -41.120 -52.975 1.00 86.75 98 ALA A N 1
ATOM 732 C CA . ALA A 1 98 ? 42.913 -41.380 -52.037 1.00 86.75 98 ALA A CA 1
ATOM 733 C C . ALA A 1 98 ? 43.330 -41.258 -50.559 1.00 86.75 98 ALA A C 1
ATOM 735 O O . ALA A 1 98 ? 42.583 -40.713 -49.761 1.00 86.75 98 ALA A O 1
ATOM 736 N N . LYS A 1 99 ? 44.552 -41.685 -50.199 1.00 85.94 99 LYS A N 1
ATOM 737 C CA . LYS A 1 99 ? 45.062 -41.536 -48.827 1.00 85.94 99 LYS A CA 1
ATOM 738 C C . LYS A 1 99 ? 45.170 -40.069 -48.393 1.00 85.94 99 LYS A C 1
ATOM 740 O O . LYS A 1 99 ? 44.706 -39.737 -47.318 1.00 85.94 99 LYS A O 1
ATOM 745 N N . VAL A 1 100 ? 45.766 -39.211 -49.224 1.00 87.75 100 VAL A N 1
ATOM 746 C CA . VAL A 1 100 ? 45.978 -37.787 -48.894 1.00 87.75 100 VAL A CA 1
ATOM 747 C C . VAL A 1 100 ? 44.639 -37.066 -48.771 1.00 87.75 100 VAL A C 1
ATOM 749 O O . VAL A 1 100 ? 44.458 -36.255 -47.872 1.00 87.75 100 VAL A O 1
ATOM 752 N N . VAL A 1 101 ? 43.689 -37.401 -49.647 1.00 88.62 101 VAL A N 1
ATOM 753 C CA . VAL A 1 101 ? 42.325 -36.864 -49.585 1.00 88.62 101 VAL A CA 1
ATOM 754 C C . VAL A 1 101 ? 41.605 -37.311 -48.318 1.00 88.62 101 VAL A C 1
ATOM 756 O O . VAL A 1 101 ? 41.027 -36.476 -47.632 1.00 88.62 101 VAL A O 1
ATOM 759 N N . ASN A 1 102 ? 41.665 -38.601 -47.987 1.00 90.19 102 ASN A N 1
ATOM 760 C CA . ASN A 1 102 ? 41.034 -39.117 -46.778 1.00 90.19 102 ASN A CA 1
ATOM 761 C C . ASN A 1 102 ? 41.658 -38.505 -45.521 1.00 90.19 102 ASN A C 1
ATOM 763 O O . ASN A 1 102 ? 40.920 -37.978 -44.704 1.00 90.19 102 ASN A O 1
ATOM 767 N N . ASP A 1 103 ? 42.992 -38.464 -45.418 1.00 89.38 103 ASP A N 1
ATOM 768 C CA . ASP A 1 103 ? 43.675 -37.853 -44.272 1.00 89.38 103 ASP A CA 1
ATOM 769 C C . ASP A 1 103 ? 43.272 -36.368 -44.099 1.00 89.38 103 ASP A C 1
ATOM 771 O O . ASP A 1 103 ? 43.088 -35.903 -42.975 1.00 89.38 103 ASP A O 1
ATOM 775 N N . GLU A 1 104 ? 43.107 -35.614 -45.196 1.00 90.81 104 GLU A N 1
ATOM 776 C CA . GLU A 1 104 ? 42.656 -34.215 -45.145 1.00 90.81 104 GLU A CA 1
ATOM 777 C C . GLU A 1 104 ? 41.185 -34.098 -44.718 1.00 90.81 104 GLU A C 1
ATOM 779 O O . GLU A 1 104 ? 40.857 -33.238 -43.899 1.00 90.81 104 GLU A O 1
ATOM 784 N N . PHE A 1 105 ? 40.292 -34.958 -45.218 1.00 92.12 105 PHE A N 1
ATOM 785 C CA . PHE A 1 105 ? 38.894 -34.979 -44.775 1.00 92.12 105 PHE A CA 1
ATOM 786 C C . PHE A 1 105 ? 38.750 -35.421 -43.316 1.00 92.12 105 PHE A C 1
ATOM 788 O O . PHE A 1 105 ? 37.945 -34.841 -42.583 1.00 92.12 105 PHE A O 1
ATOM 795 N N . ASP A 1 106 ? 39.567 -36.367 -42.859 1.00 92.44 106 ASP A N 1
ATOM 796 C CA . ASP A 1 106 ? 39.641 -36.774 -41.458 1.00 92.44 106 ASP A CA 1
ATOM 797 C C . ASP A 1 106 ? 40.090 -35.590 -40.594 1.00 92.44 106 ASP A C 1
ATOM 799 O O . ASP A 1 106 ? 39.463 -35.274 -39.580 1.00 92.44 106 ASP A O 1
ATOM 803 N N . TYR A 1 107 ? 41.131 -34.871 -41.027 1.00 93.19 107 TYR A N 1
ATOM 804 C CA . TYR A 1 107 ? 41.648 -33.698 -40.326 1.00 93.19 107 TYR A CA 1
ATOM 805 C C . TYR A 1 107 ? 40.599 -32.587 -40.203 1.00 93.19 107 TYR A C 1
ATOM 807 O O . TYR A 1 107 ? 40.411 -32.006 -39.127 1.00 93.19 107 TYR A O 1
ATOM 815 N N . GLN A 1 108 ? 39.879 -32.305 -41.290 1.00 92.88 108 GLN A N 1
ATOM 816 C CA . GLN A 1 108 ? 38.799 -31.320 -41.304 1.00 92.88 108 GLN A CA 1
ATOM 817 C C . GLN A 1 108 ? 37.631 -31.754 -40.411 1.00 92.88 108 GLN A C 1
ATOM 819 O O . GLN A 1 108 ? 37.142 -30.953 -39.615 1.00 92.88 108 GLN A O 1
ATOM 824 N N . THR A 1 109 ? 37.239 -33.028 -40.460 1.00 93.75 109 THR A N 1
ATOM 825 C CA . THR A 1 109 ? 36.169 -33.577 -39.612 1.00 93.75 109 THR A CA 1
ATOM 826 C C . THR A 1 109 ? 36.531 -33.465 -38.132 1.00 93.75 109 THR A C 1
ATOM 828 O O . THR A 1 109 ? 35.745 -32.963 -37.327 1.00 93.75 109 THR A O 1
ATOM 831 N N . MET A 1 110 ? 37.758 -33.838 -37.761 1.00 93.38 110 MET A N 1
ATOM 832 C CA . MET A 1 110 ? 38.238 -33.710 -36.386 1.00 93.38 110 MET A CA 1
ATOM 833 C C . MET A 1 110 ? 38.339 -32.254 -35.918 1.00 93.38 110 MET A C 1
ATOM 835 O O . MET A 1 110 ? 38.077 -31.973 -34.744 1.00 93.38 110 MET A O 1
ATOM 839 N N . SER A 1 111 ? 38.703 -31.339 -36.823 1.00 92.94 111 SER A N 1
ATOM 840 C CA . SER A 1 111 ? 38.740 -29.895 -36.568 1.00 92.94 111 SER A CA 1
ATOM 841 C C . SER A 1 111 ? 37.342 -29.351 -36.268 1.00 92.94 111 SER A C 1
ATOM 843 O O . SER A 1 111 ? 37.167 -28.613 -35.300 1.00 92.94 111 SER A O 1
ATOM 845 N N . VAL A 1 112 ? 36.330 -29.769 -37.037 1.00 93.81 112 VAL A N 1
ATOM 846 C CA . VAL A 1 112 ? 34.925 -29.404 -36.801 1.00 93.81 112 VAL A CA 1
ATOM 847 C C . VAL A 1 112 ? 34.422 -29.972 -35.474 1.00 93.81 112 VAL A C 1
ATOM 849 O O . VAL A 1 112 ? 33.826 -29.233 -34.697 1.00 93.81 112 VAL A O 1
ATOM 852 N N . GLN A 1 113 ? 34.713 -31.240 -35.161 1.00 94.50 113 GLN A N 1
ATOM 853 C CA . GLN A 1 113 ? 34.363 -31.838 -33.864 1.00 94.50 113 GLN A CA 1
ATOM 854 C C . GLN A 1 113 ? 34.980 -31.075 -32.684 1.00 94.50 113 GLN A C 1
ATOM 856 O O . GLN A 1 113 ? 34.323 -30.869 -31.666 1.00 94.50 113 GLN A O 1
ATOM 861 N N . GLN A 1 114 ? 36.235 -30.635 -32.815 1.00 94.44 114 GLN A N 1
ATOM 862 C CA . GLN A 1 114 ? 36.903 -29.841 -31.784 1.00 94.44 114 GLN A CA 1
ATOM 863 C C . GLN A 1 114 ? 36.231 -28.477 -31.595 1.00 94.44 114 GLN A C 1
ATOM 865 O O . GLN A 1 114 ? 36.005 -28.062 -30.462 1.00 94.44 114 GLN A O 1
ATOM 870 N N . VAL A 1 115 ? 35.878 -27.791 -32.687 1.00 93.81 115 VAL A N 1
ATOM 871 C CA . VAL A 1 115 ? 35.141 -26.520 -32.612 1.00 93.81 115 VAL A CA 1
ATOM 872 C C . VAL A 1 115 ? 33.754 -26.729 -32.000 1.00 93.81 115 VAL A C 1
ATOM 874 O O . VAL A 1 115 ? 33.335 -25.925 -31.174 1.00 93.81 115 VAL A O 1
ATOM 877 N N . ALA A 1 116 ? 33.058 -27.813 -32.351 1.00 91.12 116 ALA A N 1
ATOM 878 C CA . ALA A 1 116 ? 31.761 -28.149 -31.769 1.00 91.12 116 ALA A CA 1
ATOM 879 C C . ALA A 1 116 ? 31.852 -28.375 -30.248 1.00 91.12 116 ALA A C 1
ATOM 881 O O . ALA A 1 116 ? 31.001 -27.878 -29.516 1.00 91.12 116 ALA A O 1
ATOM 882 N N . GLU A 1 117 ? 32.903 -29.048 -29.765 1.00 92.19 117 GLU A N 1
ATOM 883 C CA . GLU A 1 117 ? 33.162 -29.239 -28.329 1.00 92.19 117 GLU A CA 1
ATOM 884 C C . GLU A 1 117 ? 33.461 -27.914 -27.608 1.00 92.19 117 GLU A C 1
ATOM 886 O O . GLU A 1 117 ? 32.921 -27.665 -26.528 1.00 92.19 117 GLU A O 1
ATOM 891 N N . ASP A 1 118 ? 34.263 -27.032 -28.216 1.00 90.50 118 ASP A N 1
ATOM 892 C CA . ASP A 1 118 ? 34.555 -25.706 -27.659 1.00 90.50 118 ASP A CA 1
ATOM 893 C C . ASP A 1 118 ? 33.287 -24.827 -27.598 1.00 90.50 118 ASP A C 1
ATOM 895 O O . ASP A 1 118 ? 33.042 -24.163 -26.587 1.00 90.50 118 ASP A O 1
ATOM 899 N N . VAL A 1 119 ? 32.449 -24.849 -28.643 1.00 90.25 119 VAL A N 1
ATOM 900 C CA . VAL A 1 119 ? 31.168 -24.117 -28.698 1.00 90.25 119 VAL A CA 1
ATOM 901 C C . VAL A 1 119 ? 30.141 -24.696 -27.724 1.00 90.25 119 VAL A C 1
ATOM 903 O O . VAL A 1 119 ? 29.334 -23.944 -27.174 1.00 90.25 119 VAL A O 1
ATOM 906 N N . ASP A 1 120 ? 30.151 -26.006 -27.472 1.00 87.44 120 ASP A N 1
ATOM 907 C CA . ASP A 1 120 ? 29.212 -26.613 -26.530 1.00 87.44 120 ASP A CA 1
ATOM 908 C C . ASP A 1 120 ? 29.400 -26.096 -25.097 1.00 87.44 120 ASP A C 1
ATOM 910 O O . ASP A 1 120 ? 28.421 -25.878 -24.383 1.00 87.44 120 ASP A O 1
ATOM 914 N N . ARG A 1 121 ? 30.648 -25.785 -24.727 1.00 85.94 121 ARG A N 1
ATOM 915 C CA . ARG A 1 121 ? 31.018 -25.208 -23.426 1.00 85.94 121 ARG A CA 1
ATOM 916 C C . ARG A 1 121 ? 30.915 -23.679 -23.357 1.00 85.94 121 ARG A C 1
ATOM 918 O O . ARG A 1 121 ? 31.218 -23.106 -22.311 1.00 85.94 121 ARG A O 1
ATOM 925 N N . ALA A 1 122 ? 30.514 -23.012 -24.438 1.00 87.19 122 ALA A N 1
ATOM 926 C CA . ALA A 1 122 ? 30.327 -21.565 -24.460 1.00 87.19 122 ALA A CA 1
ATOM 927 C C . ALA A 1 122 ? 28.941 -21.154 -23.928 1.00 87.19 122 ALA A C 1
ATOM 929 O O . ALA A 1 122 ? 27.979 -21.925 -23.950 1.00 87.19 122 ALA A O 1
ATOM 930 N N . VAL A 1 123 ? 28.812 -19.896 -23.493 1.00 84.12 123 VAL A N 1
ATOM 931 C CA . VAL A 1 123 ? 27.499 -19.297 -23.207 1.00 84.12 123 VAL A CA 1
ATOM 932 C C . VAL A 1 123 ? 26.744 -19.141 -24.528 1.00 84.12 123 VAL A C 1
ATOM 934 O O . VAL A 1 123 ? 27.192 -18.436 -25.431 1.00 84.12 123 VAL A O 1
ATOM 937 N N . LYS A 1 124 ? 25.592 -19.807 -24.647 1.00 86.06 124 LYS A N 1
ATOM 938 C CA . LYS A 1 124 ? 24.783 -19.835 -25.872 1.00 86.06 124 LYS A CA 1
ATOM 939 C C . LYS A 1 124 ? 23.456 -19.115 -25.670 1.00 86.06 124 LYS A C 1
ATOM 941 O O . LYS A 1 124 ? 22.770 -19.300 -24.667 1.00 86.06 124 LYS A O 1
ATOM 946 N N . ARG A 1 125 ? 23.050 -18.349 -26.680 1.00 86.38 125 ARG A N 1
ATOM 947 C CA . ARG A 1 125 ? 21.658 -17.908 -26.832 1.00 86.38 125 ARG A CA 1
ATOM 948 C C . ARG A 1 125 ? 20.827 -19.070 -27.360 1.00 86.38 125 ARG A C 1
ATOM 950 O O . ARG A 1 125 ? 21.292 -19.819 -28.217 1.00 86.38 125 ARG A O 1
ATOM 957 N N . ALA A 1 126 ? 19.594 -19.197 -26.880 1.00 88.19 126 ALA A N 1
ATOM 958 C CA . ALA A 1 126 ? 18.660 -20.182 -27.410 1.00 88.19 126 ALA A CA 1
ATOM 959 C C . ALA A 1 126 ? 18.445 -19.975 -28.919 1.00 88.19 126 ALA A C 1
ATOM 961 O O . ALA A 1 126 ? 18.268 -18.842 -29.368 1.00 88.19 126 ALA A O 1
ATOM 962 N N . HIS A 1 127 ? 18.405 -21.070 -29.684 1.00 86.31 127 HIS A N 1
ATOM 963 C CA . HIS A 1 127 ? 18.205 -21.023 -31.139 1.00 86.31 127 HIS A CA 1
ATOM 964 C C . HIS A 1 127 ? 16.858 -20.392 -31.541 1.00 86.31 127 HIS A C 1
ATOM 966 O O . HIS A 1 127 ? 16.738 -19.803 -32.607 1.00 86.31 127 HIS A O 1
ATOM 972 N N . THR A 1 128 ? 15.854 -20.463 -30.666 1.00 89.44 128 THR A N 1
ATOM 973 C CA . THR A 1 128 ? 14.521 -19.870 -30.858 1.00 89.44 128 THR A CA 1
ATOM 974 C C . THR A 1 128 ? 14.442 -18.389 -30.479 1.00 89.44 128 THR A C 1
ATOM 976 O O . THR A 1 128 ? 13.382 -17.777 -30.601 1.00 89.44 128 THR A O 1
ATOM 979 N N . SER A 1 129 ? 15.529 -17.797 -29.978 1.00 85.50 129 SER A N 1
ATOM 980 C CA . SER A 1 129 ? 15.515 -16.417 -29.503 1.00 85.50 129 SER A CA 1
ATOM 981 C C . SER A 1 129 ? 15.499 -15.426 -30.666 1.00 85.50 129 SER A C 1
ATOM 983 O O . SER A 1 129 ? 16.381 -15.440 -31.519 1.00 85.50 129 SER A O 1
ATOM 985 N N . SER A 1 130 ? 14.541 -14.499 -30.651 1.00 87.25 130 SER A N 1
ATOM 986 C CA . SER A 1 130 ? 14.491 -13.346 -31.561 1.00 87.25 130 SER A CA 1
ATOM 987 C C . SER A 1 130 ? 15.360 -12.164 -31.100 1.00 87.25 130 SER A C 1
ATOM 989 O O . SER A 1 130 ? 15.433 -11.144 -31.788 1.00 87.25 130 SER A O 1
ATOM 991 N N . SER A 1 131 ? 16.017 -12.277 -29.938 1.00 83.69 131 SER A N 1
ATOM 992 C CA . SER A 1 131 ? 16.816 -11.200 -29.350 1.00 83.69 131 SER A CA 1
ATOM 993 C C . SER A 1 131 ? 18.118 -10.972 -30.115 1.00 83.69 131 SER A C 1
ATOM 995 O O . SER A 1 131 ? 18.887 -11.907 -30.343 1.00 83.69 131 SER A O 1
ATOM 997 N N . LYS A 1 132 ? 18.410 -9.701 -30.413 1.00 86.12 132 LYS A N 1
ATOM 998 C CA . LYS A 1 132 ? 19.661 -9.237 -31.036 1.00 86.12 132 LYS A CA 1
ATOM 999 C C . LYS A 1 132 ? 20.703 -8.737 -30.027 1.00 86.12 132 LYS A C 1
ATOM 1001 O O . LYS A 1 132 ? 21.657 -8.084 -30.429 1.00 86.12 132 LYS A O 1
ATOM 1006 N N . ALA A 1 133 ? 20.518 -9.018 -28.736 1.00 87.12 133 ALA A N 1
ATOM 1007 C CA . ALA A 1 133 ? 21.416 -8.542 -27.687 1.00 87.12 133 ALA A CA 1
ATOM 1008 C C . ALA A 1 133 ? 22.865 -9.031 -27.874 1.00 87.12 133 ALA A C 1
ATOM 1010 O O . ALA A 1 133 ? 23.073 -10.174 -28.289 1.00 87.12 133 ALA A O 1
ATOM 1011 N N . ASP A 1 134 ? 23.852 -8.206 -27.550 1.00 87.94 134 ASP A N 1
ATOM 1012 C CA . ASP A 1 134 ? 25.263 -8.587 -27.526 1.00 87.94 134 ASP A CA 1
ATOM 1013 C C . ASP A 1 134 ? 25.540 -9.542 -26.349 1.00 87.94 134 ASP A C 1
ATOM 1015 O O . ASP A 1 134 ? 25.116 -9.302 -25.221 1.00 87.94 134 ASP A O 1
ATOM 1019 N N . LEU A 1 135 ? 26.216 -10.661 -26.612 1.00 88.31 135 LEU A N 1
ATOM 1020 C CA . LEU A 1 135 ? 26.564 -11.661 -25.589 1.00 88.31 135 LEU A CA 1
ATOM 1021 C C . LEU A 1 135 ? 28.032 -11.591 -25.181 1.00 88.31 135 LEU A C 1
ATOM 1023 O O . LEU A 1 135 ? 28.514 -12.479 -24.477 1.00 88.31 135 LEU A O 1
ATOM 1027 N N . THR A 1 136 ? 28.754 -10.579 -25.650 1.00 88.31 136 THR A N 1
ATOM 1028 C CA . THR A 1 136 ? 30.126 -10.340 -25.226 1.00 88.31 136 THR A CA 1
ATOM 1029 C C . THR A 1 136 ? 30.129 -10.080 -23.722 1.00 88.31 136 THR A C 1
ATOM 1031 O O . THR A 1 136 ? 29.415 -9.207 -23.229 1.00 88.31 136 THR A O 1
ATOM 1034 N N . LEU A 1 137 ? 30.889 -10.886 -22.976 1.00 89.38 137 LEU A N 1
ATOM 1035 C CA . LEU A 1 137 ? 31.004 -10.714 -21.532 1.00 89.38 137 LEU A CA 1
ATOM 1036 C C . LEU A 1 137 ? 31.807 -9.437 -21.228 1.00 89.38 137 LEU A C 1
ATOM 1038 O O . LEU A 1 137 ? 32.854 -9.237 -21.847 1.00 89.38 137 LEU A O 1
ATOM 1042 N N . PRO A 1 138 ? 31.351 -8.591 -20.288 1.00 90.50 138 PRO A N 1
ATOM 1043 C CA . PRO A 1 138 ? 32.122 -7.445 -19.815 1.00 90.50 138 PRO A CA 1
ATOM 1044 C C . PRO A 1 138 ? 33.373 -7.896 -19.047 1.00 90.50 138 PRO A C 1
ATOM 1046 O O . PRO A 1 138 ? 33.440 -9.034 -18.571 1.00 90.50 138 PRO A O 1
ATOM 1049 N N . ASP A 1 139 ? 34.338 -6.988 -18.874 1.00 91.75 139 ASP A N 1
ATOM 1050 C CA . ASP A 1 139 ? 35.544 -7.263 -18.086 1.00 91.75 139 ASP A CA 1
ATOM 1051 C C . ASP A 1 139 ? 35.178 -7.763 -16.675 1.00 91.75 139 ASP A C 1
ATOM 1053 O O . ASP A 1 139 ? 34.279 -7.205 -16.035 1.00 91.75 139 ASP A O 1
ATOM 1057 N N . PRO A 1 140 ? 35.841 -8.814 -16.163 1.00 91.62 140 PRO A N 1
ATOM 1058 C CA . PRO A 1 140 ? 35.481 -9.412 -14.886 1.00 91.62 140 PRO A CA 1
ATOM 1059 C C . PRO A 1 140 ? 35.772 -8.456 -13.722 1.00 91.62 140 PRO A C 1
ATOM 1061 O O . PRO A 1 140 ? 36.901 -7.999 -13.546 1.00 91.62 140 PRO A O 1
ATOM 1064 N N . VAL A 1 141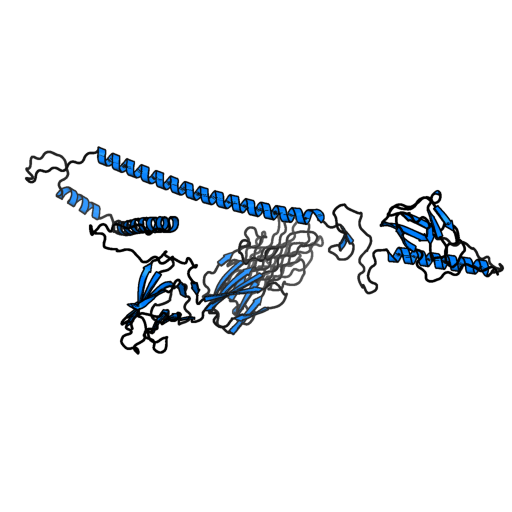 ? 34.761 -8.206 -12.883 1.00 89.44 141 VAL A N 1
ATOM 1065 C CA . VAL A 1 141 ? 34.891 -7.410 -11.652 1.00 89.44 141 VAL A CA 1
ATOM 1066 C C . VAL A 1 141 ? 34.580 -8.295 -10.436 1.00 89.44 141 VAL A C 1
ATOM 1068 O O . VAL A 1 141 ? 33.492 -8.874 -10.383 1.00 89.44 141 VAL A O 1
ATOM 1071 N N . PRO A 1 142 ? 35.489 -8.411 -9.444 1.00 88.00 142 PRO A N 1
ATOM 1072 C CA . PRO A 1 142 ? 35.251 -9.209 -8.240 1.00 88.00 142 PRO A CA 1
ATOM 1073 C C . PRO A 1 142 ? 33.961 -8.817 -7.502 1.00 88.00 142 PRO A C 1
ATOM 1075 O O . PRO A 1 142 ? 33.632 -7.634 -7.409 1.00 88.00 142 PRO A O 1
ATOM 1078 N N . GLY A 1 143 ? 33.231 -9.812 -6.988 1.00 85.00 143 GLY A N 1
ATOM 1079 C CA . GLY A 1 143 ? 31.974 -9.621 -6.246 1.00 85.00 143 GLY A CA 1
ATOM 1080 C C . GLY A 1 143 ? 30.774 -9.196 -7.103 1.00 85.00 143 GLY A C 1
ATOM 1081 O O . GLY A 1 143 ? 29.672 -9.025 -6.583 1.00 85.00 143 GLY A O 1
ATOM 1082 N N . ARG A 1 144 ? 30.940 -9.007 -8.423 1.00 88.81 144 ARG A N 1
ATOM 1083 C CA . ARG A 1 144 ? 29.851 -8.600 -9.326 1.00 88.81 144 ARG A CA 1
ATOM 1084 C C . ARG A 1 144 ? 29.318 -9.776 -10.132 1.00 88.81 144 ARG A C 1
ATOM 1086 O O . ARG A 1 144 ? 30.067 -10.623 -10.608 1.00 88.81 144 ARG A O 1
ATOM 1093 N N . ALA A 1 145 ? 28.001 -9.803 -10.298 1.00 89.94 145 ALA A N 1
ATOM 1094 C CA . ALA A 1 145 ? 27.308 -10.782 -11.122 1.00 89.94 145 ALA A CA 1
ATOM 1095 C C . ALA A 1 145 ? 27.114 -10.254 -12.548 1.00 89.94 145 ALA A C 1
ATOM 1097 O O . ALA A 1 145 ? 26.872 -9.065 -12.740 1.00 89.94 145 ALA A O 1
ATOM 1098 N N . ILE A 1 146 ? 27.145 -11.137 -13.545 1.00 93.56 146 ILE A N 1
ATOM 1099 C CA . ILE A 1 146 ? 26.787 -10.787 -14.925 1.00 93.56 146 ILE A CA 1
ATOM 1100 C C . ILE A 1 146 ? 25.262 -10.732 -15.037 1.00 93.56 146 ILE A C 1
ATOM 1102 O O . ILE A 1 146 ? 24.573 -11.685 -14.669 1.00 93.56 146 ILE A O 1
ATOM 1106 N N . LYS A 1 147 ? 24.725 -9.627 -15.556 1.00 91.94 147 LYS A N 1
ATOM 1107 C CA . LYS A 1 147 ? 23.289 -9.424 -15.784 1.00 91.94 147 LYS A CA 1
ATOM 1108 C C . LYS A 1 147 ? 23.024 -8.829 -17.163 1.00 91.94 147 LYS A C 1
ATOM 1110 O O . LYS A 1 147 ? 23.924 -8.295 -17.800 1.00 91.94 147 LYS A O 1
ATOM 1115 N N . TRP A 1 148 ? 21.772 -8.883 -17.609 1.00 92.69 148 TRP A N 1
ATOM 1116 C CA . TRP A 1 148 ? 21.332 -8.063 -18.736 1.00 92.69 148 TRP A CA 1
ATOM 1117 C C . TRP A 1 148 ? 21.367 -6.585 -18.348 1.00 92.69 148 TRP A C 1
ATOM 1119 O O . TRP A 1 148 ? 20.968 -6.217 -17.235 1.00 92.69 148 TRP A O 1
ATOM 1129 N N . ASN A 1 149 ? 21.823 -5.746 -19.273 1.00 90.00 149 ASN A N 1
ATOM 1130 C CA . ASN A 1 149 ? 21.698 -4.304 -19.131 1.00 90.00 149 ASN A CA 1
ATOM 1131 C C . ASN A 1 149 ? 20.220 -3.877 -19.159 1.00 90.00 149 ASN A C 1
ATOM 1133 O O . ASN A 1 149 ? 19.340 -4.637 -19.574 1.00 90.00 149 ASN A O 1
ATOM 1137 N N . ALA A 1 150 ? 19.931 -2.654 -18.713 1.00 90.50 150 ALA A N 1
ATOM 1138 C CA . ALA A 1 150 ? 18.557 -2.149 -18.624 1.00 90.50 150 ALA A CA 1
ATOM 1139 C C . ALA A 1 150 ? 17.815 -2.169 -19.978 1.00 90.50 150 ALA A C 1
ATOM 1141 O O . ALA A 1 150 ? 16.612 -2.419 -20.028 1.00 90.50 150 ALA A O 1
ATOM 1142 N N . ALA A 1 151 ? 18.545 -1.980 -21.081 1.00 89.81 151 ALA A N 1
ATOM 1143 C CA . ALA A 1 151 ? 18.016 -1.998 -22.442 1.00 89.81 151 ALA A CA 1
ATOM 1144 C C . ALA A 1 151 ? 17.773 -3.413 -23.011 1.00 89.81 151 ALA A C 1
ATOM 1146 O O . ALA A 1 151 ? 17.304 -3.535 -24.144 1.00 89.81 151 ALA A O 1
ATOM 1147 N N . ALA A 1 152 ? 18.123 -4.474 -22.271 1.00 87.81 152 ALA A N 1
ATOM 1148 C CA . ALA A 1 152 ? 18.146 -5.862 -22.741 1.00 87.81 152 ALA A CA 1
ATOM 1149 C C . ALA A 1 152 ? 18.899 -6.046 -24.077 1.00 87.81 152 ALA A C 1
ATOM 1151 O O . ALA A 1 152 ? 18.603 -6.951 -24.860 1.00 87.81 152 ALA A O 1
ATOM 1152 N N . SER A 1 153 ? 19.867 -5.168 -24.345 1.00 91.25 153 SER A N 1
ATOM 1153 C CA . SER A 1 153 ? 20.660 -5.117 -25.573 1.00 91.25 153 SER A CA 1
ATOM 1154 C C . SER A 1 153 ? 22.046 -5.729 -25.404 1.00 91.25 153 SER A C 1
ATOM 1156 O O . SER A 1 153 ? 22.726 -5.934 -26.403 1.00 91.25 153 SER A O 1
ATOM 1158 N N . GLY A 1 154 ? 22.455 -6.050 -24.175 1.00 91.56 154 GLY A N 1
ATOM 1159 C CA . GLY A 1 154 ? 23.739 -6.679 -23.892 1.00 91.56 154 GLY A CA 1
ATOM 1160 C C . GLY A 1 154 ? 23.900 -7.118 -22.438 1.00 91.56 154 GLY A C 1
ATOM 1161 O O . GLY A 1 154 ? 22.976 -6.973 -21.632 1.00 91.56 154 GLY A O 1
ATOM 1162 N N . LEU A 1 155 ? 25.074 -7.657 -22.110 1.00 93.50 155 LEU A N 1
ATOM 1163 C CA . LEU A 1 155 ? 25.453 -8.078 -20.759 1.00 93.50 155 LEU A CA 1
ATOM 1164 C C . LEU A 1 155 ? 26.315 -7.009 -20.065 1.00 93.50 155 LEU A C 1
ATOM 1166 O O . LEU A 1 155 ? 27.157 -6.376 -20.692 1.00 93.50 155 LEU A O 1
ATOM 1170 N N . GLU A 1 156 ? 26.127 -6.827 -18.760 1.00 93.94 156 GLU A N 1
ATOM 1171 C CA . GLU A 1 156 ? 26.906 -5.915 -17.915 1.00 93.94 156 GLU A CA 1
ATOM 1172 C C . GLU A 1 156 ? 27.142 -6.515 -16.517 1.00 93.94 156 GLU A C 1
ATOM 1174 O O . GLU A 1 156 ? 26.433 -7.427 -16.088 1.00 93.94 156 GLU A O 1
ATOM 1179 N N . ASN A 1 157 ? 28.128 -5.997 -15.781 1.00 94.06 157 ASN A N 1
ATOM 1180 C CA . ASN A 1 157 ? 28.336 -6.361 -14.378 1.00 94.06 157 ASN A CA 1
ATOM 1181 C C . ASN A 1 157 ? 27.277 -5.703 -13.474 1.00 94.06 157 ASN A C 1
ATOM 1183 O O . ASN A 1 157 ? 26.837 -4.578 -13.713 1.00 94.06 157 ASN A O 1
ATOM 1187 N N . SER A 1 158 ? 26.886 -6.375 -12.392 1.00 91.69 158 SER A N 1
ATOM 1188 C CA . SER A 1 158 ? 25.961 -5.835 -11.399 1.00 91.69 158 SER A CA 1
ATOM 1189 C C . SER A 1 158 ? 26.536 -4.586 -10.731 1.00 91.69 158 SER A C 1
ATOM 1191 O O . SER A 1 158 ? 27.727 -4.500 -10.434 1.00 91.69 158 SER A O 1
ATOM 1193 N N . ALA A 1 159 ? 25.667 -3.618 -10.432 1.00 87.00 159 ALA A N 1
ATOM 1194 C CA . ALA A 1 159 ? 26.037 -2.391 -9.722 1.00 87.00 159 ALA A CA 1
ATOM 1195 C C . ALA A 1 159 ? 26.245 -2.599 -8.211 1.00 87.00 159 ALA A C 1
ATOM 1197 O O . ALA A 1 159 ? 26.848 -1.747 -7.556 1.00 87.00 159 ALA A O 1
ATOM 1198 N N . ILE A 1 160 ? 25.837 -3.751 -7.681 1.00 82.94 160 ILE A N 1
ATOM 1199 C CA . ILE A 1 160 ? 25.985 -4.121 -6.274 1.00 82.94 160 ILE A CA 1
ATOM 1200 C C . ILE A 1 160 ? 26.886 -5.349 -6.180 1.00 82.94 160 ILE A C 1
ATOM 1202 O O . ILE A 1 160 ? 26.825 -6.230 -7.045 1.00 82.94 160 ILE A O 1
ATOM 1206 N N . ASP A 1 161 ? 27.717 -5.371 -5.141 1.00 86.06 161 ASP A N 1
ATOM 1207 C CA . ASP A 1 161 ? 28.434 -6.568 -4.720 1.00 86.06 161 ASP A CA 1
ATOM 1208 C C . ASP A 1 161 ? 27.430 -7.559 -4.123 1.00 86.06 161 ASP A C 1
ATOM 1210 O O . ASP A 1 161 ? 26.813 -7.286 -3.089 1.00 86.06 161 ASP A O 1
ATOM 1214 N N . VAL A 1 162 ? 27.217 -8.675 -4.816 1.00 81.06 162 VAL A N 1
ATOM 1215 C CA . VAL A 1 162 ? 26.171 -9.639 -4.454 1.00 81.06 162 VAL A CA 1
ATOM 1216 C C . VAL A 1 162 ? 26.458 -10.338 -3.127 1.00 81.06 162 VAL A C 1
ATOM 1218 O O . VAL A 1 162 ? 25.511 -10.709 -2.432 1.00 81.06 162 VAL A O 1
ATOM 1221 N N . ASP A 1 163 ? 27.726 -10.419 -2.721 1.00 79.38 163 ASP A N 1
ATOM 1222 C CA . ASP A 1 163 ? 28.132 -11.022 -1.452 1.00 79.38 163 ASP A CA 1
ATOM 1223 C C . ASP A 1 163 ? 27.857 -10.080 -0.263 1.00 79.38 163 ASP A C 1
ATOM 1225 O O . ASP A 1 163 ? 27.715 -10.526 0.877 1.00 79.38 163 ASP A O 1
ATOM 1229 N N . GLN A 1 164 ? 27.704 -8.771 -0.510 1.00 78.12 164 GLN A N 1
ATOM 1230 C CA . GLN A 1 164 ? 27.426 -7.771 0.531 1.00 78.12 164 GLN A CA 1
ATOM 1231 C C . GLN A 1 164 ? 25.940 -7.480 0.764 1.00 78.12 164 GLN A C 1
ATOM 1233 O O . GLN A 1 164 ? 25.590 -6.884 1.787 1.00 78.12 164 GLN A O 1
ATOM 1238 N N . VAL A 1 165 ? 25.048 -7.922 -0.126 1.00 80.06 165 VAL A N 1
ATOM 1239 C CA . VAL A 1 165 ? 23.603 -7.642 -0.028 1.00 80.06 165 VAL A CA 1
ATOM 1240 C C . VAL A 1 165 ? 23.008 -8.180 1.278 1.00 80.06 165 VAL A C 1
ATOM 1242 O O . VAL A 1 165 ? 22.232 -7.488 1.939 1.00 80.06 165 VAL A O 1
ATOM 1245 N N . LEU A 1 166 ? 23.401 -9.390 1.691 1.00 74.50 166 LEU A N 1
ATOM 1246 C CA . LEU A 1 166 ? 22.907 -10.005 2.926 1.00 74.50 166 LEU A CA 1
ATOM 1247 C C . LEU A 1 166 ? 23.410 -9.265 4.178 1.00 74.50 166 LEU A C 1
ATOM 1249 O O . LEU A 1 166 ? 22.640 -9.036 5.109 1.00 74.50 166 LEU A O 1
ATOM 1253 N N . ALA A 1 167 ? 24.673 -8.832 4.180 1.00 72.38 167 ALA A N 1
ATOM 1254 C CA . ALA A 1 167 ? 25.263 -8.088 5.292 1.00 72.38 167 ALA A CA 1
ATOM 1255 C C . ALA A 1 167 ? 24.629 -6.695 5.457 1.00 72.38 167 ALA A C 1
ATOM 1257 O O . ALA A 1 167 ? 24.330 -6.282 6.577 1.00 72.38 167 ALA A O 1
ATOM 1258 N N . GLN A 1 168 ? 24.355 -5.997 4.351 1.00 74.38 168 GLN A N 1
ATOM 1259 C CA . GLN A 1 168 ? 23.669 -4.700 4.364 1.00 74.38 168 GLN A CA 1
ATOM 1260 C C . GLN A 1 168 ? 22.218 -4.820 4.857 1.00 74.38 168 GLN A C 1
ATOM 1262 O O . GLN A 1 168 ? 21.771 -4.002 5.661 1.00 74.38 168 GLN A O 1
ATOM 1267 N N . ALA A 1 169 ? 21.499 -5.871 4.446 1.00 72.94 169 ALA A N 1
ATOM 1268 C CA . ALA A 1 169 ? 20.143 -6.139 4.925 1.00 72.94 169 ALA A CA 1
ATOM 1269 C C . ALA A 1 169 ? 20.102 -6.442 6.436 1.00 72.94 169 ALA A C 1
ATOM 1271 O O . ALA A 1 169 ? 19.219 -5.955 7.145 1.00 72.94 169 ALA A O 1
ATOM 1272 N N . MET A 1 170 ? 21.076 -7.204 6.948 1.00 75.31 170 MET A N 1
ATOM 1273 C CA . MET A 1 170 ? 21.200 -7.482 8.384 1.00 75.31 170 MET A CA 1
ATOM 1274 C C . MET A 1 170 ? 21.604 -6.236 9.190 1.00 75.31 170 MET A C 1
ATOM 1276 O O . MET A 1 170 ? 21.097 -6.042 10.295 1.00 75.31 170 MET A O 1
ATOM 1280 N N . GLY A 1 171 ? 22.457 -5.367 8.635 1.00 75.38 171 GLY A N 1
ATOM 1281 C CA . GLY A 1 171 ? 22.843 -4.092 9.251 1.00 75.38 171 GLY A CA 1
ATOM 1282 C C . GLY A 1 171 ? 21.661 -3.137 9.435 1.00 75.38 171 GLY A C 1
ATOM 1283 O O . GLY A 1 171 ? 21.425 -2.662 10.545 1.00 75.38 171 GLY A O 1
ATOM 1284 N N . GLY A 1 172 ? 20.846 -2.943 8.392 1.00 80.06 172 GLY A N 1
ATOM 1285 C CA . GLY A 1 172 ? 19.662 -2.078 8.473 1.00 80.06 172 GLY A CA 1
ATOM 1286 C C . GLY A 1 172 ? 18.623 -2.555 9.499 1.00 80.06 172 GLY A C 1
ATOM 1287 O O . GLY A 1 172 ? 18.009 -1.746 10.195 1.00 80.06 172 GLY A O 1
ATOM 1288 N N . ALA A 1 173 ? 18.459 -3.873 9.661 1.00 78.25 173 ALA A N 1
ATOM 1289 C CA . ALA A 1 173 ? 17.588 -4.434 10.694 1.00 78.25 173 ALA A CA 1
ATOM 1290 C C . ALA A 1 173 ? 18.119 -4.170 12.117 1.00 78.25 173 ALA A C 1
ATOM 1292 O O . ALA A 1 173 ? 17.340 -3.852 13.016 1.00 78.25 173 ALA A O 1
ATOM 1293 N N . ALA A 1 174 ? 19.437 -4.258 12.328 1.00 78.88 174 ALA A N 1
ATOM 1294 C CA . ALA A 1 174 ? 20.057 -3.975 13.622 1.00 78.88 174 ALA A CA 1
ATOM 1295 C C . ALA A 1 174 ? 19.948 -2.486 14.008 1.00 78.88 174 ALA A C 1
ATOM 1297 O O . ALA A 1 174 ? 19.619 -2.168 15.153 1.00 78.88 174 ALA A O 1
ATOM 1298 N N . GLU A 1 175 ? 20.147 -1.573 13.054 1.00 79.25 175 GLU A N 1
ATOM 1299 C CA . GLU A 1 175 ? 19.991 -0.123 13.255 1.00 79.25 175 GLU A CA 1
ATOM 1300 C C . GLU A 1 175 ? 18.544 0.275 13.593 1.00 79.25 175 GLU A C 1
ATOM 1302 O O . GLU A 1 175 ? 18.309 1.133 14.453 1.00 79.25 175 GLU A O 1
ATOM 1307 N N . ALA A 1 176 ? 17.558 -0.391 12.983 1.00 82.00 176 ALA A N 1
ATOM 1308 C CA . ALA A 1 176 ? 16.146 -0.200 13.307 1.00 82.00 176 ALA A CA 1
ATOM 1309 C C . ALA A 1 176 ? 15.814 -0.637 14.747 1.00 82.00 176 ALA A C 1
ATOM 1311 O O . ALA A 1 176 ? 15.111 0.076 15.468 1.00 82.00 176 ALA A O 1
ATOM 1312 N N . VAL A 1 177 ? 16.359 -1.773 15.200 1.00 86.12 177 VAL A N 1
ATOM 1313 C CA . VAL A 1 177 ? 16.191 -2.252 16.584 1.00 86.12 177 VAL A CA 1
ATOM 1314 C C . VAL A 1 177 ? 16.870 -1.307 17.582 1.00 86.12 177 VAL A C 1
ATOM 1316 O O . VAL A 1 177 ? 16.283 -0.988 18.618 1.00 86.12 177 VAL A O 1
ATOM 1319 N N . ALA A 1 178 ? 18.063 -0.799 17.259 1.00 83.50 178 ALA A N 1
ATOM 1320 C CA . ALA A 1 178 ? 18.765 0.176 18.093 1.00 83.50 178 ALA A CA 1
ATOM 1321 C C . ALA A 1 178 ? 17.980 1.493 18.221 1.00 83.50 178 ALA A C 1
ATOM 1323 O O . ALA A 1 178 ? 17.825 2.018 19.323 1.00 83.50 178 ALA A O 1
ATOM 1324 N N . SER A 1 179 ? 17.397 1.976 17.122 1.00 85.38 179 SER A N 1
ATOM 1325 C CA . SER A 1 179 ? 16.569 3.187 17.113 1.00 85.38 179 SER A CA 1
ATOM 1326 C C . SER A 1 179 ? 15.304 3.034 17.969 1.00 85.38 179 SER A C 1
ATOM 1328 O O . SER A 1 179 ? 14.945 3.942 18.722 1.00 85.38 179 SER A O 1
ATOM 1330 N N . ALA A 1 180 ? 14.653 1.866 17.923 1.00 85.31 180 ALA A N 1
ATOM 1331 C CA . ALA A 1 180 ? 13.494 1.568 18.765 1.00 85.31 180 ALA A CA 1
ATOM 1332 C C . ALA A 1 180 ? 13.853 1.517 20.264 1.00 85.31 180 ALA A C 1
ATOM 1334 O O . ALA A 1 180 ? 13.089 1.999 21.104 1.00 85.31 180 ALA A O 1
ATOM 1335 N N . ALA A 1 181 ? 15.031 0.987 20.607 1.00 86.12 181 ALA A N 1
ATOM 1336 C CA . ALA A 1 181 ? 15.536 0.983 21.978 1.00 86.12 181 ALA A CA 1
ATOM 1337 C C . ALA A 1 181 ? 15.875 2.400 22.479 1.00 86.12 181 ALA A C 1
ATOM 1339 O O . ALA A 1 181 ? 15.558 2.746 23.616 1.00 86.12 181 ALA A O 1
ATOM 1340 N N . SER A 1 182 ? 16.458 3.262 21.640 1.00 85.50 182 SER A N 1
ATOM 1341 C CA . SER A 1 182 ? 16.683 4.667 22.007 1.00 85.50 182 SER A CA 1
ATOM 1342 C C . SER A 1 182 ? 15.368 5.409 22.266 1.00 85.50 182 SER A C 1
ATOM 1344 O O . SER A 1 182 ? 15.261 6.136 23.254 1.00 85.50 182 SER A O 1
ATOM 1346 N N . ALA A 1 183 ? 14.338 5.172 21.446 1.00 86.56 183 ALA A N 1
ATOM 1347 C CA . ALA A 1 183 ? 13.018 5.774 21.635 1.00 86.56 183 ALA A CA 1
ATOM 1348 C C . ALA A 1 183 ? 12.347 5.342 22.955 1.00 86.56 183 ALA A C 1
ATOM 1350 O O . ALA A 1 183 ? 11.745 6.173 23.642 1.00 86.56 183 ALA A O 1
ATOM 1351 N N . SER A 1 184 ? 12.481 4.071 23.354 1.00 86.94 184 SER A N 1
ATOM 1352 C CA . SER A 1 184 ? 11.928 3.585 24.627 1.00 86.94 184 SER A CA 1
ATOM 1353 C C . SER A 1 184 ? 12.641 4.191 25.844 1.00 86.94 184 SER A C 1
ATOM 1355 O O . SER A 1 184 ? 11.982 4.580 26.811 1.00 86.94 184 SER A O 1
ATOM 1357 N N . VAL A 1 185 ? 13.965 4.377 25.781 1.00 89.25 185 VAL A N 1
ATOM 1358 C CA . VAL A 1 185 ? 14.748 5.064 26.827 1.00 89.25 185 VAL A CA 1
ATOM 1359 C C . VAL A 1 185 ? 14.361 6.540 26.954 1.00 89.25 185 VAL A C 1
ATOM 1361 O O . VAL A 1 185 ? 14.205 7.046 28.072 1.00 89.25 185 VAL A O 1
ATOM 1364 N N . SER A 1 186 ? 14.135 7.234 25.836 1.00 87.06 186 SER A N 1
ATOM 1365 C CA . SER A 1 186 ? 13.636 8.614 25.855 1.00 87.06 186 SER A CA 1
ATOM 1366 C C . SER A 1 186 ? 12.253 8.720 26.513 1.00 87.06 186 SER A C 1
ATOM 1368 O O . SER A 1 186 ? 12.033 9.626 27.318 1.00 87.06 186 SER A O 1
ATOM 1370 N N . ALA A 1 187 ? 11.346 7.768 26.259 1.00 85.38 187 ALA A N 1
ATOM 1371 C CA . ALA A 1 187 ? 10.025 7.730 26.894 1.00 85.38 187 ALA A CA 1
ATOM 1372 C C . ALA A 1 187 ? 10.096 7.477 28.416 1.00 85.38 187 ALA A C 1
ATOM 1374 O O . ALA A 1 187 ? 9.406 8.143 29.196 1.00 85.38 187 ALA A O 1
ATOM 1375 N N . MET A 1 188 ? 10.976 6.570 28.861 1.00 86.19 188 MET A N 1
ATOM 1376 C CA . MET A 1 188 ? 11.231 6.341 30.292 1.00 86.19 188 MET A CA 1
ATOM 1377 C C . MET A 1 188 ? 11.789 7.597 30.975 1.00 86.19 188 MET A C 1
ATOM 1379 O O . MET A 1 188 ? 11.349 7.961 32.066 1.00 86.19 188 MET A O 1
ATOM 1383 N N . THR A 1 189 ? 12.693 8.315 30.304 1.00 88.25 189 THR A N 1
ATOM 1384 C CA . THR A 1 189 ? 13.272 9.565 30.817 1.00 88.25 189 THR A CA 1
ATOM 1385 C C . THR A 1 189 ? 12.217 10.665 30.958 1.00 88.25 189 THR A C 1
ATOM 1387 O O . THR A 1 189 ? 12.182 11.354 31.976 1.00 88.25 189 THR A O 1
ATOM 1390 N N . ALA A 1 190 ? 11.320 10.814 29.978 1.00 82.94 190 ALA A N 1
ATOM 1391 C CA . ALA A 1 190 ? 10.217 11.774 30.054 1.00 82.94 190 ALA A CA 1
ATOM 1392 C C . ALA A 1 190 ? 9.271 11.473 31.233 1.00 82.94 190 ALA A C 1
ATOM 1394 O O . ALA A 1 190 ? 8.855 12.386 31.946 1.00 82.94 190 ALA A O 1
ATOM 1395 N N . THR A 1 191 ? 9.000 10.189 31.487 1.00 86.12 191 THR A N 1
ATOM 1396 C CA . THR A 1 191 ? 8.177 9.742 32.623 1.00 86.12 191 THR A CA 1
ATOM 1397 C C . THR A 1 191 ? 8.838 10.071 33.966 1.00 86.12 191 THR A C 1
ATOM 1399 O O . THR A 1 191 ? 8.179 10.594 34.864 1.00 86.12 191 THR A O 1
ATOM 1402 N N . ALA A 1 192 ? 10.150 9.846 34.097 1.00 84.06 192 ALA A N 1
ATOM 1403 C CA . ALA A 1 192 ? 10.901 10.194 35.305 1.00 84.06 192 ALA A CA 1
ATOM 1404 C C . ALA A 1 192 ? 10.884 11.709 35.583 1.00 84.06 192 ALA A C 1
ATOM 1406 O O . ALA A 1 192 ? 10.618 12.133 36.705 1.00 84.06 192 ALA A O 1
ATOM 1407 N N . ARG A 1 193 ? 11.057 12.542 34.546 1.00 86.25 193 ARG A N 1
ATOM 1408 C CA . ARG A 1 193 ? 10.995 14.010 34.683 1.00 86.25 193 ARG A CA 1
ATOM 1409 C C . ARG A 1 193 ? 9.617 14.512 35.122 1.00 86.25 193 ARG A C 1
ATOM 1411 O O . ARG A 1 193 ? 9.541 15.483 35.871 1.00 86.25 193 ARG A O 1
ATOM 1418 N N . ALA A 1 194 ? 8.538 13.854 34.698 1.00 80.69 194 ALA A N 1
ATOM 1419 C CA . ALA A 1 194 ? 7.190 14.172 35.169 1.00 80.69 194 ALA A CA 1
ATOM 1420 C C . ALA A 1 194 ? 6.995 13.830 36.663 1.00 80.69 194 ALA A C 1
ATOM 1422 O O . ALA A 1 194 ? 6.345 14.584 37.395 1.00 80.69 194 ALA A O 1
ATOM 1423 N N . ALA A 1 195 ? 7.597 12.735 37.142 1.00 79.94 195 ALA A N 1
ATOM 1424 C CA . ALA A 1 195 ? 7.575 12.357 38.557 1.00 79.94 195 ALA A CA 1
ATOM 1425 C C . ALA A 1 195 ? 8.383 13.333 39.437 1.00 79.94 195 ALA A C 1
ATOM 1427 O O . ALA A 1 195 ? 7.912 13.741 40.504 1.00 79.94 195 ALA A O 1
ATOM 1428 N N . ASP A 1 196 ? 9.550 13.780 38.962 1.00 83.69 196 ASP A N 1
ATOM 1429 C CA . ASP A 1 196 ? 10.359 14.805 39.635 1.00 83.69 196 ASP A CA 1
ATOM 1430 C C . ASP A 1 196 ? 9.596 16.133 39.758 1.00 83.69 196 ASP A C 1
ATOM 1432 O O . ASP A 1 196 ? 9.561 16.740 40.830 1.00 83.69 196 ASP A O 1
ATOM 1436 N N . ALA A 1 197 ? 8.923 16.565 38.684 1.00 81.06 197 ALA A N 1
ATOM 1437 C CA . ALA A 1 197 ? 8.109 17.783 38.687 1.00 81.06 197 ALA A CA 1
ATOM 1438 C C . ALA A 1 197 ? 6.954 17.706 39.703 1.00 81.06 197 ALA A C 1
ATOM 1440 O O . ALA A 1 197 ? 6.674 18.676 40.409 1.00 81.06 197 ALA A O 1
ATOM 1441 N N . THR A 1 198 ? 6.328 16.533 39.828 1.00 82.25 198 THR A N 1
ATOM 1442 C CA . THR A 1 198 ? 5.270 16.279 40.819 1.00 82.25 198 THR A CA 1
ATOM 1443 C C . THR A 1 198 ? 5.814 16.373 42.250 1.00 82.25 198 THR A C 1
ATOM 1445 O O . THR A 1 198 ? 5.213 17.024 43.104 1.00 82.25 198 THR A O 1
ATOM 1448 N N . SER A 1 199 ? 6.993 15.798 42.499 1.00 82.62 199 SER A N 1
ATOM 1449 C CA . SER A 1 199 ? 7.665 15.833 43.809 1.00 82.62 199 SER A CA 1
ATOM 1450 C C . SER A 1 199 ? 8.126 17.246 44.204 1.00 82.62 199 SER A C 1
ATOM 1452 O O . SER A 1 199 ? 8.079 17.638 45.376 1.00 82.62 199 SER A O 1
ATOM 1454 N N . ALA A 1 200 ? 8.538 18.057 43.227 1.00 78.44 200 ALA A N 1
ATOM 1455 C CA . ALA A 1 200 ? 8.857 19.465 43.445 1.00 78.44 200 ALA A CA 1
ATOM 1456 C C . ALA A 1 200 ? 7.607 20.271 43.849 1.00 78.44 200 ALA A C 1
ATOM 1458 O O . ALA A 1 200 ? 7.662 21.064 44.792 1.00 78.44 200 ALA A O 1
ATOM 1459 N N . ALA A 1 201 ? 6.462 20.022 43.203 1.00 77.88 201 ALA A N 1
ATOM 1460 C CA . ALA A 1 201 ? 5.197 20.684 43.523 1.00 77.88 201 ALA A CA 1
ATOM 1461 C C . ALA A 1 201 ? 4.682 20.348 44.938 1.00 77.88 201 ALA A C 1
ATOM 1463 O O . ALA A 1 201 ? 4.244 21.244 45.668 1.00 77.88 201 ALA A O 1
ATOM 1464 N N . SER A 1 202 ? 4.790 19.085 45.374 1.00 75.69 202 SER A N 1
ATOM 1465 C CA . SER A 1 202 ? 4.428 18.698 46.747 1.00 75.69 202 SER A CA 1
ATOM 1466 C C . SER A 1 202 ? 5.328 19.365 47.791 1.00 75.69 202 SER A C 1
ATOM 1468 O O . SER A 1 202 ? 4.850 19.805 48.835 1.00 75.69 202 SER A O 1
ATOM 1470 N N . THR A 1 203 ? 6.621 19.509 47.490 1.00 77.00 203 THR A N 1
ATOM 1471 C CA . THR A 1 203 ? 7.585 20.181 48.378 1.00 77.00 203 THR A CA 1
ATOM 1472 C C . THR A 1 203 ? 7.269 21.672 48.528 1.00 77.00 203 THR A C 1
ATOM 1474 O O . THR A 1 203 ? 7.299 22.201 49.639 1.00 77.00 203 THR A O 1
ATOM 1477 N N . ALA A 1 204 ? 6.902 22.345 47.432 1.00 70.81 204 ALA A N 1
ATOM 1478 C CA . ALA A 1 204 ? 6.485 23.747 47.455 1.00 70.81 204 ALA A CA 1
ATOM 1479 C C . ALA A 1 204 ? 5.195 23.960 48.268 1.00 70.81 204 ALA A C 1
ATOM 1481 O O . ALA A 1 204 ? 5.097 24.922 49.028 1.00 70.81 204 ALA A O 1
ATOM 1482 N N . THR A 1 205 ? 4.240 23.032 48.164 1.00 72.69 205 THR A N 1
ATOM 1483 C CA . THR A 1 205 ? 2.983 23.072 48.932 1.00 72.69 205 THR A CA 1
ATOM 1484 C C . THR A 1 205 ? 3.248 22.925 50.432 1.00 72.69 205 THR A C 1
ATOM 1486 O O . THR A 1 205 ? 2.812 23.758 51.219 1.00 72.69 205 THR A O 1
ATOM 1489 N N . ALA A 1 206 ? 4.069 21.950 50.835 1.00 64.88 206 ALA A N 1
ATOM 1490 C CA . ALA A 1 206 ? 4.439 21.767 52.240 1.00 64.88 206 ALA A CA 1
ATOM 1491 C C . ALA A 1 206 ? 5.211 22.970 52.823 1.00 64.88 206 ALA A C 1
ATOM 1493 O O . ALA A 1 206 ? 5.083 23.285 54.009 1.00 64.88 206 ALA A O 1
ATOM 1494 N N . ALA A 1 207 ? 6.013 23.660 52.004 1.00 65.12 207 ALA A N 1
ATOM 1495 C CA . ALA A 1 207 ? 6.678 24.899 52.403 1.00 65.12 207 ALA A CA 1
ATOM 1496 C C . ALA A 1 207 ? 5.676 26.049 52.620 1.00 65.12 207 ALA A C 1
ATOM 1498 O O . ALA A 1 207 ? 5.824 26.805 53.582 1.00 65.12 207 ALA A O 1
ATOM 1499 N N . ALA A 1 208 ? 4.641 26.148 51.778 1.00 63.91 208 ALA A N 1
ATOM 1500 C CA . ALA A 1 208 ? 3.556 27.112 51.946 1.00 63.91 208 ALA A CA 1
ATOM 1501 C C . ALA A 1 208 ? 2.738 26.835 53.221 1.00 63.91 208 ALA A C 1
ATOM 1503 O O . ALA A 1 208 ? 2.517 27.754 54.009 1.00 63.91 208 ALA A O 1
ATOM 1504 N N . ASP A 1 209 ? 2.390 25.575 53.493 1.00 56.78 209 ASP A N 1
ATOM 1505 C CA . ASP A 1 209 ? 1.670 25.180 54.713 1.00 56.78 209 ASP A CA 1
ATOM 1506 C C . ASP A 1 209 ? 2.467 25.512 55.984 1.00 56.78 2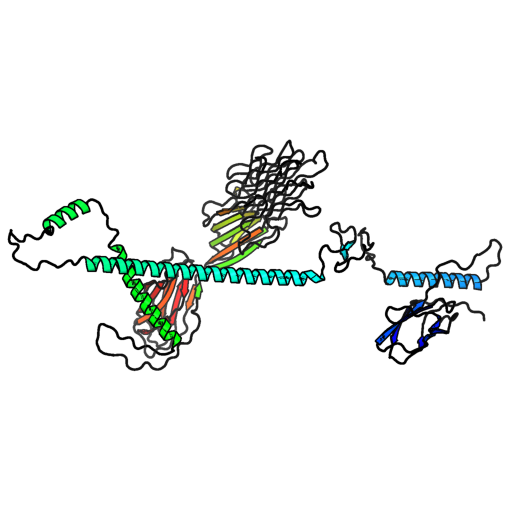09 ASP A C 1
ATOM 1508 O O . ASP A 1 209 ? 1.924 26.030 56.963 1.00 56.78 209 ASP A O 1
ATOM 1512 N N . ARG A 1 210 ? 3.788 25.287 55.964 1.00 63.38 210 ARG A N 1
ATOM 1513 C CA . ARG A 1 210 ? 4.676 25.688 57.066 1.00 63.38 210 ARG A CA 1
ATOM 1514 C C . ARG A 1 210 ? 4.735 27.200 57.256 1.00 63.38 210 ARG A C 1
ATOM 1516 O O . ARG A 1 210 ? 4.782 27.650 58.399 1.00 63.38 210 ARG A O 1
ATOM 1523 N N . ALA A 1 211 ? 4.731 27.978 56.174 1.00 59.72 211 ALA A N 1
ATOM 1524 C CA . ALA A 1 211 ? 4.708 29.436 56.258 1.00 59.72 211 ALA A CA 1
ATOM 1525 C C . ALA A 1 211 ? 3.406 29.939 56.901 1.00 59.72 211 ALA A C 1
ATOM 1527 O O . ALA A 1 211 ? 3.454 30.825 57.749 1.00 59.72 211 ALA A O 1
ATOM 1528 N N . VAL A 1 212 ? 2.264 29.328 56.571 1.00 57.16 212 VAL A N 1
ATOM 1529 C CA . VAL A 1 212 ? 0.961 29.646 57.182 1.00 57.16 212 VAL A CA 1
ATOM 1530 C C . VAL A 1 212 ? 0.938 29.284 58.670 1.00 57.16 212 VAL A C 1
ATOM 1532 O O . VAL A 1 212 ? 0.486 30.085 59.488 1.00 57.16 212 VAL A O 1
ATOM 1535 N N . ALA A 1 213 ? 1.481 28.124 59.048 1.00 51.47 213 ALA A N 1
ATOM 1536 C CA . ALA A 1 213 ? 1.556 27.698 60.446 1.00 51.47 213 ALA A CA 1
ATOM 1537 C C . ALA A 1 213 ? 2.441 28.616 61.314 1.00 51.47 213 ALA A C 1
ATOM 1539 O O . ALA A 1 213 ? 2.151 28.811 62.494 1.00 51.47 213 ALA A O 1
ATOM 1540 N N . LEU A 1 214 ? 3.491 29.215 60.739 1.00 48.59 214 LEU A N 1
ATOM 1541 C CA . LEU A 1 214 ? 4.400 30.127 61.444 1.00 48.59 214 LEU A CA 1
ATOM 1542 C C . LEU A 1 214 ? 3.753 31.482 61.796 1.00 48.59 214 LEU A C 1
ATOM 1544 O O . LEU A 1 214 ? 4.214 32.155 62.715 1.00 48.59 214 LEU A O 1
ATOM 1548 N N . VAL A 1 215 ? 2.699 31.886 61.075 1.00 53.00 215 VAL A N 1
ATOM 1549 C CA . VAL A 1 215 ? 2.007 33.179 61.255 1.00 53.00 215 VAL A CA 1
ATOM 1550 C C . VAL A 1 215 ? 1.024 33.161 62.438 1.00 53.00 215 VAL A C 1
ATOM 1552 O O . VAL A 1 215 ? 0.631 34.224 62.903 1.00 53.00 215 VAL A O 1
ATOM 1555 N N . GLY A 1 216 ? 0.687 31.984 62.985 1.00 44.78 216 GLY A N 1
ATOM 1556 C CA . GLY A 1 216 ? 0.050 31.846 64.302 1.00 44.78 216 GLY A CA 1
ATOM 1557 C C . GLY A 1 216 ? -1.248 32.642 64.485 1.00 44.78 216 GLY A C 1
ATOM 1558 O O . GLY A 1 216 ? -1.288 33.595 65.257 1.00 44.78 216 GLY A O 1
ATOM 1559 N N . PHE A 1 217 ? -2.330 32.241 63.813 1.00 46.03 217 PHE A N 1
ATOM 1560 C CA . PHE A 1 217 ? -3.666 32.768 64.112 1.00 46.03 217 PHE A CA 1
ATOM 1561 C C . PHE A 1 217 ? -4.269 32.038 65.318 1.00 46.03 217 PHE A C 1
ATOM 1563 O O . PHE A 1 217 ? -4.669 30.880 65.208 1.00 46.03 217 PHE A O 1
ATOM 1570 N N . THR A 1 218 ? -4.371 32.717 66.459 1.00 45.72 218 THR A N 1
ATOM 1571 C CA . THR A 1 218 ? -5.149 32.244 67.614 1.00 45.72 218 THR A CA 1
ATOM 1572 C C . THR A 1 218 ? -6.534 32.890 67.585 1.00 45.72 218 THR A C 1
ATOM 1574 O O . THR A 1 218 ? -6.641 34.105 67.421 1.00 45.72 218 THR A O 1
ATOM 1577 N N . LEU A 1 219 ? -7.597 32.091 67.727 1.00 43.62 219 LEU A N 1
ATOM 1578 C CA . LEU A 1 219 ? -8.962 32.613 67.848 1.00 43.62 219 LEU A CA 1
ATOM 1579 C C . LEU A 1 219 ? -9.135 33.349 69.182 1.00 43.62 219 LEU A C 1
ATOM 1581 O O . LEU A 1 219 ? -8.815 32.796 70.234 1.00 43.62 219 LEU A O 1
ATOM 1585 N N . ASP A 1 220 ? -9.694 34.558 69.121 1.00 45.09 220 ASP A N 1
ATOM 1586 C CA . ASP A 1 220 ? -10.223 35.250 70.294 1.00 45.09 220 ASP A CA 1
ATOM 1587 C C . ASP A 1 220 ? -11.426 34.461 70.831 1.00 45.09 220 ASP A C 1
ATOM 1589 O O . ASP A 1 220 ? -12.388 34.189 70.107 1.00 45.09 220 ASP A O 1
ATOM 1593 N N . SER A 1 221 ? -11.321 34.021 72.083 1.00 43.25 221 SER A N 1
ATOM 1594 C CA . SER A 1 221 ? -12.298 33.164 72.750 1.00 43.25 221 SER A CA 1
ATOM 1595 C C . SER A 1 221 ? -13.255 33.935 73.666 1.00 43.25 221 SER A C 1
ATOM 1597 O O . SER A 1 221 ? -13.941 33.296 74.463 1.00 43.25 221 SER A O 1
ATOM 1599 N N . ASP A 1 222 ? -13.305 35.272 73.601 1.00 44.78 222 ASP A N 1
ATOM 1600 C CA . ASP A 1 222 ? -14.243 36.085 74.388 1.00 44.78 222 ASP A CA 1
ATOM 1601 C C . ASP A 1 222 ? -15.649 36.144 73.737 1.00 44.78 222 ASP A C 1
ATOM 1603 O O . ASP A 1 222 ? -15.820 36.712 72.655 1.00 44.78 222 ASP A O 1
ATOM 1607 N N . PRO A 1 223 ? -16.699 35.591 74.378 1.00 46.25 223 PRO A N 1
ATOM 1608 C CA . PRO A 1 223 ? -18.062 35.610 73.851 1.00 46.25 223 PRO A CA 1
ATOM 1609 C C . PRO A 1 223 ? -18.821 36.927 74.103 1.00 46.25 223 PRO A C 1
ATOM 1611 O O . PRO A 1 223 ? -19.975 37.039 73.687 1.00 46.25 223 PRO A O 1
ATOM 1614 N N . THR A 1 224 ? -18.241 37.906 74.810 1.00 47.88 224 THR A N 1
ATOM 1615 C CA . THR A 1 224 ? -18.986 39.070 75.333 1.00 47.88 224 THR A CA 1
ATOM 1616 C C . THR A 1 224 ? -18.928 40.337 74.479 1.00 47.88 224 THR A C 1
ATOM 1618 O O . THR A 1 224 ? -19.699 41.259 74.743 1.00 47.88 224 THR A O 1
ATOM 1621 N N . LEU A 1 225 ? -18.105 40.379 73.421 1.00 49.06 225 LEU A N 1
ATOM 1622 C CA . LEU A 1 225 ? -18.042 41.487 72.447 1.00 49.06 225 LEU A CA 1
ATOM 1623 C C . LEU A 1 225 ? -18.032 42.889 73.105 1.00 49.06 225 LEU A C 1
ATOM 1625 O O . LEU A 1 225 ? -18.728 43.804 72.656 1.00 49.06 225 LEU A O 1
ATOM 1629 N N . ALA A 1 226 ? -17.266 43.075 74.184 1.00 50.12 226 ALA A N 1
ATOM 1630 C CA . ALA A 1 226 ? -17.120 44.384 74.812 1.00 50.12 226 ALA A CA 1
ATOM 1631 C C . ALA A 1 226 ? -16.375 45.359 73.878 1.00 50.12 226 ALA A C 1
ATOM 1633 O O . ALA A 1 226 ? -15.417 44.993 73.196 1.00 50.12 226 ALA A O 1
ATOM 1634 N N . ALA A 1 227 ? -16.806 46.626 73.858 1.00 46.06 227 ALA A N 1
ATOM 1635 C CA . ALA A 1 227 ? -16.320 47.668 72.941 1.00 46.06 227 ALA A CA 1
ATOM 1636 C C . ALA A 1 227 ? -14.832 48.051 73.110 1.00 46.06 227 ALA A C 1
ATOM 1638 O O . ALA A 1 227 ? -14.335 48.894 72.370 1.00 46.06 227 ALA A O 1
ATOM 1639 N N . ASN A 1 228 ? -14.132 47.451 74.074 1.00 53.03 228 ASN A N 1
ATOM 1640 C CA . ASN A 1 228 ? -12.712 47.642 74.352 1.00 53.03 228 ASN A CA 1
ATOM 1641 C C . ASN A 1 228 ? -11.875 46.363 74.170 1.00 53.03 228 ASN A C 1
ATOM 1643 O O . ASN A 1 228 ? -10.760 46.305 74.690 1.00 53.03 228 ASN A O 1
ATOM 1647 N N . SER A 1 229 ? -12.361 45.358 73.428 1.00 44.66 229 SER A N 1
ATOM 1648 C CA . SER A 1 229 ? -11.467 44.330 72.876 1.00 44.66 229 SER A CA 1
ATOM 1649 C C . SER A 1 229 ? -10.629 44.957 71.754 1.00 44.66 229 SER A C 1
ATOM 1651 O O . SER A 1 229 ? -10.916 44.846 70.562 1.00 44.66 229 SER A O 1
ATOM 1653 N N . ASP A 1 230 ? -9.607 45.709 72.160 1.00 49.78 230 ASP A N 1
ATOM 1654 C CA . ASP A 1 230 ? -8.561 46.222 71.286 1.00 49.78 230 ASP A CA 1
ATOM 1655 C C . ASP A 1 230 ? -7.633 45.065 70.891 1.00 49.78 230 ASP A C 1
ATOM 1657 O O . ASP A 1 230 ? -6.514 44.916 71.382 1.00 49.78 230 ASP A O 1
ATOM 1661 N N . SER A 1 231 ? -8.088 44.249 69.942 1.00 45.34 231 SER A N 1
ATOM 1662 C CA . SER A 1 231 ? -7.184 43.565 69.026 1.00 45.34 231 SER A CA 1
ATOM 1663 C C . SER A 1 231 ? -7.753 43.608 67.614 1.00 45.34 231 SER A C 1
ATOM 1665 O O . SER A 1 231 ? -8.901 43.261 67.355 1.00 45.34 231 SER A O 1
ATOM 1667 N N . ARG A 1 232 ? -6.942 44.134 66.694 1.00 44.34 232 ARG A N 1
ATOM 1668 C CA . ARG A 1 232 ? -7.299 44.593 65.344 1.00 44.34 232 ARG A CA 1
ATOM 1669 C C . ARG A 1 232 ? -7.644 43.452 64.374 1.00 44.34 232 ARG A C 1
ATOM 1671 O O . ARG A 1 232 ? -6.986 43.302 63.347 1.00 44.34 232 ARG A O 1
ATOM 1678 N N . ILE A 1 233 ? -8.684 42.674 64.654 1.00 48.62 233 ILE A N 1
ATOM 1679 C CA . ILE A 1 233 ? -9.222 41.688 63.713 1.00 48.62 233 ILE A CA 1
ATOM 1680 C C . ILE A 1 233 ? -10.572 42.191 63.206 1.00 48.62 233 ILE A C 1
ATOM 1682 O O . ILE A 1 233 ? -11.463 42.541 63.978 1.00 48.62 233 ILE A O 1
ATOM 1686 N N . ALA A 1 234 ? -10.702 42.282 61.880 1.00 44.66 234 ALA A N 1
ATOM 1687 C CA . ALA A 1 234 ? -11.919 42.734 61.222 1.00 44.66 234 ALA A CA 1
ATOM 1688 C C . ALA A 1 234 ? -13.116 41.906 61.715 1.00 44.66 234 ALA A C 1
ATOM 1690 O O . ALA A 1 234 ? -13.135 40.683 61.585 1.00 44.66 234 ALA A O 1
ATOM 1691 N N . THR A 1 235 ? -14.120 42.574 62.285 1.00 50.81 235 THR A N 1
ATOM 1692 C CA . THR A 1 235 ? -15.341 41.908 62.750 1.00 50.81 235 THR A CA 1
ATOM 1693 C C . THR A 1 235 ? -15.996 41.149 61.595 1.00 50.81 235 THR A C 1
ATOM 1695 O O . THR A 1 235 ? -15.917 41.564 60.436 1.00 50.81 235 THR A O 1
ATOM 1698 N N . GLN A 1 236 ? -16.696 40.049 61.891 1.00 41.09 236 GLN A N 1
ATOM 1699 C CA . GLN A 1 236 ? -17.385 39.228 60.881 1.00 41.09 236 GLN A CA 1
ATOM 1700 C C . GLN A 1 236 ? -18.321 40.055 59.980 1.00 41.09 236 GLN A C 1
ATOM 1702 O O . GLN A 1 236 ? -18.534 39.712 58.822 1.00 41.09 236 GLN A O 1
ATOM 1707 N N . LYS A 1 237 ? -18.829 41.191 60.477 1.00 40.19 237 LYS A N 1
ATOM 1708 C CA . LYS A 1 237 ? -19.635 42.143 59.704 1.00 40.19 237 LYS A CA 1
ATOM 1709 C C . LYS A 1 237 ? -18.809 42.941 58.684 1.00 40.19 237 LYS A C 1
ATOM 1711 O O . LYS A 1 237 ? -19.295 43.176 57.584 1.00 40.19 237 LYS A O 1
ATOM 1716 N N . ALA A 1 238 ? -17.571 43.312 59.011 1.00 48.31 238 ALA A N 1
ATOM 1717 C CA . ALA A 1 238 ? -16.641 43.968 58.088 1.00 48.31 238 ALA A CA 1
ATOM 1718 C C . ALA A 1 238 ? -16.089 42.988 57.039 1.00 48.31 238 ALA A C 1
ATOM 1720 O O . ALA A 1 238 ? -15.998 43.337 55.864 1.00 48.31 238 ALA A O 1
ATOM 1721 N N . VAL A 1 239 ? -15.808 41.741 57.438 1.00 48.38 239 VAL A N 1
ATOM 1722 C CA . VAL A 1 239 ? -15.406 40.663 56.517 1.00 48.38 239 VAL A CA 1
ATOM 1723 C C . VAL A 1 239 ? -16.552 40.297 55.580 1.00 48.38 239 VAL A C 1
ATOM 1725 O O . VAL A 1 239 ? -16.325 40.136 54.390 1.00 48.38 239 VAL A O 1
ATOM 1728 N N . ARG A 1 240 ? -17.791 40.243 56.079 1.00 43.56 240 ARG A N 1
ATOM 1729 C CA . ARG A 1 240 ? -18.976 40.002 55.252 1.00 43.56 240 ARG A CA 1
ATOM 1730 C C . ARG A 1 240 ? -19.251 41.151 54.286 1.00 43.56 240 ARG A C 1
ATOM 1732 O O . ARG A 1 240 ? -19.471 40.883 53.119 1.00 43.56 240 ARG A O 1
ATOM 1739 N N . ALA A 1 241 ? -19.164 42.407 54.725 1.00 48.84 241 ALA A N 1
ATOM 1740 C CA . ALA A 1 241 ? -19.351 43.559 53.840 1.00 48.84 241 ALA A CA 1
ATOM 1741 C C . ALA A 1 241 ? -18.261 43.661 52.752 1.00 48.84 241 ALA A C 1
ATOM 1743 O O . ALA A 1 241 ? -18.551 44.057 51.626 1.00 48.84 241 ALA A O 1
ATOM 1744 N N . TYR A 1 242 ? -17.019 43.269 53.064 1.00 49.50 242 TYR A N 1
ATOM 1745 C CA . TYR A 1 242 ? -15.930 43.175 52.087 1.00 49.50 242 TYR A CA 1
ATOM 1746 C C . TYR A 1 242 ? -16.063 41.947 51.173 1.00 49.50 242 TYR A C 1
ATOM 1748 O O . TYR A 1 242 ? -15.832 42.041 49.975 1.00 49.50 242 TYR A O 1
ATOM 1756 N N . ALA A 1 243 ? -16.486 40.798 51.702 1.00 43.72 243 ALA A N 1
ATOM 1757 C CA . ALA A 1 243 ? -16.746 39.595 50.917 1.00 43.72 243 ALA A CA 1
ATOM 1758 C C . ALA A 1 243 ? -17.966 39.764 50.003 1.00 43.72 243 ALA A C 1
ATOM 1760 O O . ALA A 1 243 ? -17.950 39.261 48.892 1.00 43.72 243 ALA A O 1
ATOM 1761 N N . GLU A 1 244 ? -18.994 40.504 50.420 1.00 45.62 244 GLU A N 1
ATOM 1762 C CA . GLU A 1 244 ? -20.165 40.839 49.601 1.00 45.62 244 GLU A CA 1
ATOM 1763 C C . GLU A 1 244 ? -19.827 41.899 48.539 1.00 45.62 244 GLU A C 1
ATOM 1765 O O . GLU A 1 244 ? -20.350 41.825 47.429 1.00 45.62 244 GLU A O 1
ATOM 1770 N N . SER A 1 245 ? -18.897 42.827 48.812 1.00 44.97 245 SER A N 1
ATOM 1771 C CA . SER A 1 245 ? -18.382 43.749 47.787 1.00 44.97 245 SER A CA 1
ATOM 1772 C C . SER A 1 245 ? -17.380 43.088 46.826 1.00 44.97 245 SER A C 1
ATOM 1774 O O . SER A 1 245 ? -17.325 43.464 45.656 1.00 44.97 245 SER A O 1
ATOM 1776 N N . ALA A 1 246 ? -16.655 42.055 47.270 1.00 45.34 246 ALA A N 1
ATOM 1777 C CA . ALA A 1 246 ? -15.760 41.237 46.446 1.00 45.34 246 ALA A CA 1
ATOM 1778 C C . ALA A 1 246 ? -16.485 40.103 45.686 1.00 45.34 246 ALA A C 1
ATOM 1780 O O . ALA A 1 246 ? -16.050 39.704 44.606 1.00 45.34 246 ALA A O 1
ATOM 1781 N N . ALA A 1 247 ? -17.626 39.617 46.187 1.00 40.03 247 ALA A N 1
ATOM 1782 C CA . ALA A 1 247 ? -18.472 38.612 45.533 1.00 40.03 247 ALA A CA 1
ATOM 1783 C C . ALA A 1 247 ? -19.175 39.138 44.270 1.00 40.03 247 ALA A C 1
ATOM 1785 O O . ALA A 1 247 ? -19.704 38.351 43.490 1.00 40.03 247 ALA A O 1
ATOM 1786 N N . GLY A 1 248 ? -19.113 40.446 44.004 1.00 39.16 248 GLY A N 1
ATOM 1787 C CA . GLY A 1 248 ? -19.470 41.006 42.701 1.00 39.16 248 GLY A CA 1
ATOM 1788 C C . GLY A 1 248 ? -18.508 40.637 41.558 1.00 39.16 248 GLY A C 1
ATOM 1789 O O . GLY A 1 248 ? -18.765 41.043 40.429 1.00 39.16 248 GLY A O 1
ATOM 1790 N N . GLN A 1 249 ? -17.406 39.912 41.814 1.00 41.41 249 GLN A N 1
ATOM 1791 C CA . GLN A 1 249 ? -16.332 39.684 40.829 1.00 41.41 249 GLN A CA 1
ATOM 1792 C C . GLN A 1 249 ? -15.830 38.226 40.679 1.00 41.41 249 GLN A C 1
ATOM 1794 O O . GLN A 1 249 ? -14.878 38.011 39.935 1.00 41.41 249 GLN A O 1
ATOM 1799 N N . ALA A 1 250 ? -16.428 37.195 41.298 1.00 33.09 250 ALA A N 1
ATOM 1800 C CA . ALA A 1 250 ? -15.937 35.814 41.113 1.00 33.09 250 ALA A CA 1
ATOM 1801 C C . ALA A 1 250 ? -17.045 34.744 41.044 1.00 33.09 250 ALA A C 1
ATOM 1803 O O . ALA A 1 250 ? -17.798 34.524 41.987 1.00 33.09 250 ALA A O 1
ATOM 1804 N N . THR A 1 251 ? -17.114 34.045 39.908 1.00 38.59 251 THR A N 1
ATOM 1805 C CA . THR A 1 251 ? -18.105 33.016 39.549 1.00 38.59 251 THR A CA 1
ATOM 1806 C C . THR A 1 251 ? -17.679 31.582 39.910 1.00 38.59 251 THR A C 1
ATOM 1808 O O . THR A 1 251 ? -16.592 31.157 39.531 1.00 38.59 251 THR A O 1
ATOM 1811 N N . ASN A 1 252 ? -18.578 30.833 40.567 1.00 46.28 252 ASN A N 1
ATOM 1812 C CA . ASN A 1 252 ? -18.934 29.390 40.503 1.00 46.28 252 ASN A CA 1
ATOM 1813 C C . ASN A 1 252 ? -17.944 28.242 40.136 1.00 46.28 252 ASN A C 1
ATOM 1815 O O . ASN A 1 252 ? -18.390 27.099 40.067 1.00 46.28 252 ASN A O 1
ATOM 1819 N N . ALA A 1 253 ? -16.640 28.444 39.936 1.00 41.00 253 ALA A N 1
ATOM 1820 C CA . ALA A 1 253 ? -15.743 27.388 39.430 1.00 41.00 253 ALA A CA 1
ATOM 1821 C C . ALA A 1 253 ? -15.037 26.528 40.508 1.00 41.00 253 ALA A C 1
ATOM 1823 O O . ALA A 1 253 ? -14.536 25.452 40.194 1.00 41.00 253 ALA A O 1
ATOM 1824 N N . ALA A 1 254 ? -14.992 26.952 41.776 1.00 41.97 254 ALA A N 1
ATOM 1825 C CA . ALA A 1 254 ? -14.138 26.308 42.789 1.00 41.97 254 ALA A CA 1
ATOM 1826 C C . ALA A 1 254 ? -14.771 25.102 43.521 1.00 41.97 254 ALA A C 1
ATOM 1828 O O . ALA A 1 254 ? -14.051 24.286 44.091 1.00 41.97 254 ALA A O 1
ATOM 1829 N N . ILE A 1 255 ? -16.099 24.944 43.491 1.00 40.41 255 ILE A N 1
ATOM 1830 C CA . ILE A 1 255 ? -16.797 23.854 44.207 1.00 40.41 255 ILE A CA 1
ATOM 1831 C C . ILE A 1 255 ? -16.786 22.536 43.403 1.00 40.41 255 ILE A C 1
ATOM 1833 O O . ILE A 1 255 ? -16.815 21.457 43.986 1.00 40.41 255 ILE A O 1
ATOM 1837 N N . ALA A 1 256 ? -16.624 22.591 42.076 1.00 41.84 256 ALA A N 1
ATOM 1838 C CA . ALA A 1 256 ? -16.593 21.408 41.204 1.00 41.84 256 ALA A CA 1
ATOM 1839 C C . ALA A 1 256 ? -15.268 20.604 41.246 1.00 41.84 256 ALA A C 1
ATOM 1841 O O . ALA A 1 256 ? -15.171 19.552 40.618 1.00 41.84 256 ALA A O 1
ATOM 1842 N N . ALA A 1 257 ? -14.246 21.070 41.976 1.00 41.94 257 ALA A N 1
ATOM 1843 C CA . ALA A 1 257 ? -12.903 20.473 41.977 1.00 41.94 257 ALA A CA 1
ATOM 1844 C C . ALA A 1 257 ? -12.627 19.478 43.130 1.00 41.94 257 ALA A C 1
ATOM 1846 O O . ALA A 1 257 ? -11.603 18.798 43.109 1.00 41.94 257 ALA A O 1
ATOM 1847 N N . ILE A 1 258 ? -13.513 19.364 44.129 1.00 40.44 258 ILE A N 1
ATOM 1848 C CA . ILE A 1 258 ? -13.251 18.583 45.360 1.00 40.44 258 ILE A CA 1
ATOM 1849 C C . ILE A 1 258 ? -13.702 17.110 45.255 1.00 40.44 258 ILE A C 1
ATOM 1851 O O . ILE A 1 258 ? -13.042 16.223 45.801 1.00 40.44 258 ILE A O 1
ATOM 1855 N N . ASP A 1 259 ? -14.770 16.809 44.515 1.00 43.59 259 ASP A N 1
ATOM 1856 C CA . ASP A 1 259 ? -15.252 15.433 44.305 1.00 43.59 259 ASP A CA 1
ATOM 1857 C C . ASP A 1 259 ? -14.326 14.520 43.471 1.00 43.59 259 ASP A C 1
ATOM 1859 O O . ASP A 1 259 ? -14.124 13.367 43.873 1.00 43.59 259 ASP A O 1
ATOM 1863 N N . PRO A 1 260 ? -13.685 14.972 42.372 1.00 42.72 260 PRO A N 1
ATOM 1864 C CA . PRO A 1 260 ? -12.765 14.110 41.623 1.00 42.72 260 PRO A CA 1
ATOM 1865 C C . PRO A 1 260 ? -11.513 13.717 42.429 1.00 42.72 260 PRO A C 1
ATOM 1867 O O . PRO A 1 260 ? -10.949 12.649 42.193 1.00 42.72 260 PRO A O 1
ATOM 1870 N N . LEU A 1 261 ? -11.109 14.516 43.424 1.00 40.97 261 LEU A N 1
ATOM 1871 C CA . LEU A 1 261 ? -9.934 14.244 44.260 1.00 40.97 261 LEU A CA 1
ATOM 1872 C C . LEU A 1 261 ? -10.180 13.092 45.256 1.00 40.97 261 LEU A C 1
ATOM 1874 O O . LEU A 1 261 ? -9.318 12.235 45.448 1.00 40.97 261 LEU A O 1
ATOM 1878 N N . LYS A 1 262 ? -11.387 13.008 45.837 1.00 39.88 262 LYS A N 1
ATOM 1879 C CA . LYS A 1 262 ? -11.795 11.885 46.707 1.00 39.88 262 LYS A CA 1
ATOM 1880 C C . LYS A 1 262 ? -11.895 10.568 45.930 1.00 39.88 262 LYS A C 1
ATOM 1882 O O . LYS A 1 262 ? -11.479 9.524 46.430 1.00 39.88 262 LYS A O 1
ATOM 1887 N N . ALA A 1 263 ? -12.378 10.626 44.688 1.00 39.97 263 ALA A N 1
ATOM 1888 C CA . ALA A 1 263 ? -12.452 9.469 43.796 1.00 39.97 263 ALA A CA 1
ATOM 1889 C C . ALA A 1 263 ? -11.061 8.963 43.367 1.00 39.97 263 ALA A C 1
ATOM 1891 O O . ALA A 1 263 ? -10.833 7.754 43.306 1.00 39.97 263 ALA A O 1
ATOM 1892 N N . GLN A 1 264 ? -10.104 9.867 43.133 1.00 41.25 264 GLN A N 1
ATOM 1893 C CA . GLN A 1 264 ? -8.721 9.508 42.796 1.00 41.25 264 GLN A CA 1
ATOM 1894 C C . GLN A 1 264 ? -7.983 8.824 43.955 1.00 41.25 264 GLN A C 1
ATOM 1896 O O . GLN A 1 264 ? -7.248 7.863 43.725 1.00 41.25 264 GLN A O 1
ATOM 1901 N N . ILE A 1 265 ? -8.221 9.254 45.198 1.00 43.16 265 ILE A N 1
ATOM 1902 C CA . ILE A 1 265 ? -7.635 8.635 46.398 1.00 43.16 265 ILE A CA 1
ATOM 1903 C C . ILE A 1 265 ? -8.233 7.239 46.649 1.00 43.16 265 ILE A C 1
ATOM 1905 O O . ILE A 1 265 ? -7.499 6.292 46.932 1.00 43.16 265 ILE A O 1
ATOM 1909 N N . ALA A 1 266 ? -9.547 7.070 46.465 1.00 41.09 266 ALA A N 1
ATOM 1910 C CA . ALA A 1 266 ? -10.197 5.761 46.558 1.00 41.09 266 ALA A CA 1
ATOM 1911 C C . ALA A 1 266 ? -9.681 4.777 45.487 1.00 41.09 266 ALA A C 1
ATOM 1913 O O . ALA A 1 266 ? -9.407 3.614 45.786 1.00 41.09 266 ALA A O 1
ATOM 1914 N N . LEU A 1 267 ? -9.477 5.253 44.255 1.00 41.75 267 LEU A N 1
ATOM 1915 C CA . LEU A 1 267 ? -8.941 4.460 43.146 1.00 41.75 267 LEU A CA 1
ATOM 1916 C C . LEU A 1 267 ? -7.473 4.059 43.362 1.00 41.75 267 LEU A C 1
ATOM 1918 O O . LEU A 1 267 ? -7.084 2.941 43.021 1.00 41.75 267 LEU A O 1
ATOM 1922 N N . ALA A 1 268 ? -6.658 4.946 43.939 1.00 42.00 268 ALA A N 1
ATOM 1923 C CA . ALA A 1 268 ? -5.266 4.657 44.277 1.00 42.00 268 ALA A CA 1
ATOM 1924 C C . ALA A 1 268 ? -5.158 3.555 45.344 1.00 42.00 268 ALA A C 1
ATOM 1926 O O . ALA A 1 268 ? -4.398 2.602 45.168 1.00 42.00 268 ALA A O 1
ATOM 1927 N N . ASN A 1 269 ? -5.995 3.615 46.382 1.00 42.50 269 ASN A N 1
ATOM 1928 C CA . ASN A 1 269 ? -6.035 2.598 47.432 1.00 42.50 269 ASN A CA 1
ATOM 1929 C C . ASN A 1 269 ? -6.548 1.245 46.910 1.00 42.50 269 ASN A C 1
ATOM 1931 O O . ASN A 1 269 ? -5.991 0.205 47.257 1.00 42.50 269 ASN A O 1
ATOM 1935 N N . LEU A 1 270 ? -7.539 1.242 46.009 1.00 44.41 270 LEU A N 1
ATOM 1936 C CA . LEU A 1 270 ? -8.029 0.015 45.369 1.00 44.41 270 LEU A CA 1
ATOM 1937 C C . LEU A 1 270 ? -6.960 -0.626 44.466 1.00 44.41 270 LEU A C 1
ATOM 1939 O O . LEU A 1 270 ? -6.789 -1.843 44.464 1.00 44.41 270 LEU A O 1
ATOM 1943 N N . ARG A 1 271 ? -6.193 0.191 43.732 1.00 47.50 271 ARG A N 1
ATOM 1944 C CA . ARG A 1 271 ? -5.050 -0.262 42.921 1.00 47.50 271 ARG A CA 1
ATOM 1945 C C . ARG A 1 271 ? -3.937 -0.848 43.781 1.00 47.50 271 ARG A C 1
ATOM 1947 O O . ARG A 1 271 ? -3.361 -1.865 43.405 1.00 47.50 271 ARG A O 1
ATOM 1954 N N . GLN A 1 272 ? -3.652 -0.256 44.936 1.00 42.56 272 GLN A N 1
ATOM 1955 C CA . GLN A 1 272 ? -2.637 -0.751 45.866 1.00 42.56 272 GLN A CA 1
ATOM 1956 C C . GLN A 1 272 ? -3.077 -2.066 46.544 1.00 42.56 272 GLN A C 1
ATOM 1958 O O . GLN A 1 272 ? -2.265 -2.983 46.704 1.00 42.56 272 GLN A O 1
ATOM 1963 N N . LEU A 1 273 ? -4.377 -2.221 46.819 1.00 42.22 273 LEU A N 1
ATOM 1964 C CA . LEU A 1 273 ? -4.996 -3.466 47.291 1.00 42.22 273 LEU A CA 1
ATOM 1965 C C . LEU A 1 273 ? -4.945 -4.581 46.223 1.00 42.22 273 LEU A C 1
ATOM 1967 O O . LEU A 1 273 ? -4.647 -5.738 46.519 1.00 42.22 273 LEU A O 1
ATOM 1971 N N . LEU A 1 274 ? -5.179 -4.231 44.955 1.00 43.75 274 LEU A N 1
ATOM 1972 C CA . LEU A 1 274 ? -5.141 -5.178 43.836 1.00 43.75 274 LEU A CA 1
ATOM 1973 C C . LEU A 1 274 ? -3.703 -5.582 43.464 1.00 43.75 274 LEU A C 1
ATOM 1975 O O . LEU A 1 274 ? -3.426 -6.737 43.166 1.00 43.75 274 LEU A O 1
ATOM 1979 N N . THR A 1 275 ? -2.753 -4.650 43.543 1.00 40.59 275 THR A N 1
ATOM 1980 C CA . THR A 1 275 ? -1.337 -4.918 43.231 1.00 40.59 275 THR A CA 1
ATOM 1981 C C . THR A 1 275 ? -0.681 -5.812 44.291 1.00 40.59 275 THR A C 1
ATOM 1983 O O . THR A 1 275 ? 0.112 -6.691 43.959 1.00 40.59 275 THR A O 1
ATOM 1986 N N . SER A 1 276 ? -1.044 -5.646 45.567 1.00 38.34 276 SER A N 1
ATOM 1987 C CA . SER A 1 276 ? -0.546 -6.492 46.667 1.00 38.34 276 SER A CA 1
ATOM 1988 C C . SER A 1 276 ? -1.172 -7.896 46.699 1.00 38.34 276 SER A C 1
ATOM 1990 O O . SER A 1 276 ? -0.484 -8.859 47.048 1.00 38.34 276 SER A O 1
ATOM 1992 N N . SER A 1 277 ? -2.430 -8.047 46.271 1.00 38.41 277 SER A N 1
ATOM 1993 C CA . SER A 1 277 ? -3.106 -9.353 46.147 1.00 38.41 277 SER A CA 1
ATOM 1994 C C . SER A 1 277 ? -2.633 -10.170 44.937 1.00 38.41 277 SER A C 1
ATOM 1996 O O . SER A 1 277 ? -2.488 -11.387 45.045 1.00 38.41 277 SER A O 1
ATOM 1998 N N . VAL A 1 278 ? -2.298 -9.518 43.816 1.00 38.59 278 VAL A N 1
ATOM 1999 C CA . VAL A 1 278 ? -1.728 -10.183 42.627 1.00 38.59 278 VAL A CA 1
ATOM 2000 C C . VAL A 1 278 ? -0.288 -10.658 42.864 1.00 38.59 278 VAL A C 1
ATOM 2002 O O . VAL A 1 278 ? 0.104 -11.698 42.342 1.00 38.59 278 VAL A O 1
ATOM 2005 N N . ALA A 1 279 ? 0.499 -9.944 43.675 1.00 34.88 279 ALA A N 1
ATOM 2006 C CA . ALA A 1 279 ? 1.902 -10.288 43.924 1.00 34.88 279 ALA A CA 1
ATOM 2007 C C . ALA A 1 279 ? 2.116 -11.381 44.992 1.00 34.88 279 ALA A C 1
ATOM 2009 O O . ALA A 1 279 ? 3.163 -12.023 44.990 1.00 34.88 279 ALA A O 1
ATOM 2010 N N . SER A 1 280 ? 1.163 -11.596 45.908 1.00 36.19 280 SER A N 1
ATOM 2011 C CA . SER A 1 280 ? 1.342 -12.504 47.058 1.00 36.19 280 SER A CA 1
ATOM 2012 C C . SER A 1 280 ? 0.411 -13.720 47.081 1.00 36.19 280 SER A C 1
ATOM 2014 O O . SER A 1 280 ? 0.627 -14.625 47.883 1.00 36.19 280 SER A O 1
ATOM 2016 N N . GLY A 1 281 ? -0.622 -13.770 46.231 1.00 36.28 281 GLY A N 1
ATOM 2017 C CA . GLY A 1 281 ? -1.582 -14.881 46.200 1.00 36.28 281 GLY A CA 1
ATOM 2018 C C . GLY A 1 281 ? -2.414 -15.056 47.481 1.00 36.28 281 GLY A C 1
ATOM 2019 O O . GLY A 1 281 ? -3.167 -16.021 47.586 1.00 36.28 281 GLY A O 1
ATOM 2020 N N . ALA A 1 282 ? -2.311 -14.137 48.447 1.00 34.31 282 ALA A N 1
ATOM 2021 C CA . ALA A 1 282 ? -3.082 -14.145 49.683 1.00 34.31 282 ALA A CA 1
ATOM 2022 C C . ALA A 1 282 ? -4.162 -13.053 49.655 1.00 34.31 282 ALA A C 1
ATOM 2024 O O . ALA A 1 282 ? -3.912 -11.913 49.258 1.00 34.31 282 ALA A O 1
ATOM 2025 N N . LEU A 1 283 ? -5.369 -13.392 50.122 1.00 32.41 283 LEU A N 1
ATOM 2026 C CA . LEU A 1 283 ? -6.402 -12.408 50.442 1.00 32.41 283 LEU A CA 1
ATOM 2027 C C . LEU A 1 283 ? -5.901 -11.555 51.615 1.00 32.41 283 LEU A C 1
ATOM 2029 O O . LEU A 1 283 ? -5.818 -12.033 52.746 1.00 32.41 283 LEU A O 1
ATOM 2033 N N . VAL A 1 284 ? -5.556 -10.295 51.355 1.00 38.53 284 VAL A N 1
ATOM 2034 C CA . VAL A 1 284 ? -5.271 -9.327 52.419 1.00 38.53 284 VAL A CA 1
ATOM 2035 C C . VAL A 1 284 ? -6.595 -8.996 53.111 1.00 38.53 284 VAL A C 1
ATOM 2037 O O . VAL A 1 284 ? -7.515 -8.479 52.477 1.00 38.53 284 VAL A O 1
ATOM 2040 N N . GLN A 1 285 ? -6.696 -9.314 54.407 1.00 37.75 285 GLN A N 1
ATOM 2041 C CA . GLN A 1 285 ? -7.809 -8.902 55.268 1.00 37.75 285 GLN A CA 1
ATOM 2042 C C . GLN A 1 285 ? -7.920 -7.371 55.261 1.00 37.75 285 GLN A C 1
ATOM 2044 O O . GLN A 1 285 ? -7.080 -6.674 55.828 1.00 37.75 285 GLN A O 1
ATOM 2049 N N . GLY A 1 286 ? -8.954 -6.844 54.607 1.00 36.50 286 GLY A N 1
ATOM 2050 C CA . GLY A 1 286 ? -9.306 -5.433 54.690 1.00 36.50 286 GLY A CA 1
ATOM 2051 C C . GLY A 1 286 ? -10.062 -5.154 55.985 1.00 36.50 286 GLY A C 1
ATOM 2052 O O . GLY A 1 286 ? -11.133 -5.714 56.203 1.00 36.50 286 GLY A O 1
ATOM 2053 N N . TYR A 1 287 ? -9.529 -4.269 56.826 1.00 33.28 287 TYR A N 1
ATOM 2054 C CA . TYR A 1 287 ? -10.310 -3.638 57.887 1.00 33.28 287 TYR A CA 1
ATOM 2055 C C . TYR A 1 287 ? -11.224 -2.578 57.261 1.00 33.28 287 TYR A C 1
ATOM 2057 O O . TYR A 1 287 ? -10.752 -1.633 56.628 1.00 33.28 287 TYR A O 1
ATOM 2065 N N . GLN A 1 288 ? -12.536 -2.738 57.427 1.00 36.91 288 GLN A N 1
ATOM 2066 C CA . GLN A 1 288 ? -13.534 -1.747 57.035 1.00 36.91 288 GLN A CA 1
ATOM 2067 C C . GLN A 1 288 ? -13.673 -0.733 58.183 1.00 36.91 288 GLN A C 1
ATOM 2069 O O . GLN A 1 288 ? -14.004 -1.105 59.303 1.00 36.91 288 GLN A O 1
ATOM 2074 N N . TRP A 1 289 ? -13.375 0.545 57.938 1.00 39.34 289 TRP A N 1
ATOM 2075 C CA . TRP A 1 289 ? -13.175 1.555 58.992 1.00 39.34 289 TRP A CA 1
ATOM 2076 C C . TRP A 1 289 ? -14.450 2.031 59.723 1.00 39.34 289 TRP A C 1
ATOM 2078 O O . TRP A 1 289 ? -14.342 2.865 60.616 1.00 39.34 289 TRP A O 1
ATOM 2088 N N . GLU A 1 290 ? -15.634 1.495 59.407 1.00 41.00 290 GLU A N 1
ATOM 2089 C CA . GLU A 1 290 ? -16.898 1.886 60.060 1.00 41.00 290 GLU A CA 1
ATOM 2090 C C . GLU A 1 290 ? -17.468 0.849 61.044 1.00 41.00 290 GLU A C 1
ATOM 2092 O O . GLU A 1 290 ? -18.381 1.181 61.795 1.00 41.00 290 GLU A O 1
ATOM 2097 N N . LEU A 1 291 ? -16.913 -0.367 61.134 1.00 36.62 291 LEU A N 1
ATOM 2098 C CA . LEU A 1 291 ? -17.353 -1.389 62.095 1.00 36.62 291 LEU A CA 1
ATOM 2099 C C . LEU A 1 291 ? -16.142 -2.146 62.660 1.00 36.62 291 LEU A C 1
ATOM 2101 O O . LEU A 1 291 ? -15.384 -2.775 61.929 1.00 36.62 291 LEU A O 1
ATOM 2105 N N . ALA A 1 292 ? -15.962 -2.094 63.983 1.00 33.34 292 ALA A N 1
ATOM 2106 C CA . ALA A 1 292 ? -14.807 -2.645 64.702 1.00 33.34 292 ALA A CA 1
ATOM 2107 C C . ALA A 1 292 ? -14.802 -4.187 64.846 1.00 33.34 292 ALA A C 1
ATOM 2109 O O . ALA A 1 292 ? -14.157 -4.709 65.756 1.00 33.34 292 ALA A O 1
ATOM 2110 N N . THR A 1 293 ? -15.514 -4.933 63.994 1.00 38.34 293 THR A N 1
ATOM 2111 C CA . THR A 1 293 ? -15.612 -6.400 64.098 1.00 38.34 293 THR A CA 1
ATOM 2112 C C . THR A 1 293 ? -15.443 -7.108 62.757 1.00 38.34 293 THR A C 1
ATOM 2114 O O . THR A 1 293 ? -16.040 -6.743 61.748 1.00 38.34 293 THR A O 1
ATOM 2117 N N . ASN A 1 294 ? -14.629 -8.166 62.780 1.00 35.22 294 ASN A N 1
ATOM 2118 C CA . ASN A 1 294 ? -14.249 -8.975 61.626 1.00 35.22 294 ASN A CA 1
ATOM 2119 C C . ASN A 1 294 ? -15.359 -10.004 61.320 1.00 35.22 294 ASN A C 1
ATOM 2121 O O . ASN A 1 294 ? -15.431 -11.022 62.004 1.00 35.22 294 ASN A O 1
ATOM 2125 N N . GLU A 1 295 ? -16.206 -9.788 60.307 1.00 34.31 295 GLU A N 1
ATOM 2126 C CA . GLU A 1 295 ? -17.333 -10.707 60.023 1.00 34.31 295 GLU A CA 1
ATOM 2127 C C . GLU A 1 295 ? -17.095 -11.741 58.907 1.00 34.31 295 GLU A C 1
ATOM 2129 O O . GLU A 1 295 ? -18.019 -12.444 58.507 1.00 34.31 295 GLU A O 1
ATOM 2134 N N . TRP A 1 296 ? -15.881 -11.891 58.373 1.00 34.34 296 TRP A N 1
ATOM 2135 C CA . TRP A 1 296 ? -15.644 -12.841 57.275 1.00 34.34 296 TRP A CA 1
ATOM 2136 C C . TRP A 1 296 ? -14.904 -14.085 57.771 1.00 34.34 296 TRP A C 1
ATOM 2138 O O . TRP A 1 296 ? -13.682 -14.101 57.924 1.00 34.34 296 TRP A O 1
ATOM 2148 N N . SER A 1 297 ? -15.683 -15.139 58.034 1.00 34.59 297 SER A N 1
ATOM 2149 C CA . SER A 1 297 ? -15.177 -16.506 58.183 1.00 34.59 297 SER A CA 1
ATOM 2150 C C . SER A 1 297 ? -14.594 -17.012 56.853 1.00 34.59 297 SER A C 1
ATOM 2152 O O . SER A 1 297 ? -14.982 -16.566 55.775 1.00 34.59 297 SER A O 1
ATOM 2154 N N . ALA A 1 298 ? -13.585 -17.880 56.949 1.00 33.28 298 ALA A N 1
ATOM 2155 C CA . ALA A 1 298 ? -12.682 -18.277 55.869 1.00 33.28 298 ALA A CA 1
ATOM 2156 C C . ALA A 1 298 ? -13.376 -18.615 54.530 1.00 33.28 298 ALA A C 1
ATOM 2158 O O . ALA A 1 298 ? -14.232 -19.493 54.460 1.00 33.28 298 ALA A O 1
ATOM 2159 N N . SER A 1 299 ? -12.934 -17.961 53.449 1.00 36.19 299 SER A N 1
ATOM 2160 C CA . SER A 1 299 ? -13.307 -18.315 52.074 1.00 36.19 299 SER A CA 1
ATOM 2161 C C . SER A 1 299 ? -12.695 -19.666 51.688 1.00 36.19 299 SER A C 1
ATOM 2163 O O . SER A 1 299 ? -11.492 -19.890 51.843 1.00 36.19 299 SER A O 1
ATOM 2165 N N . THR A 1 300 ? -13.524 -20.573 51.171 1.00 31.14 300 THR A N 1
ATOM 2166 C CA . THR A 1 300 ? -13.139 -21.896 50.667 1.00 31.14 300 THR A CA 1
ATOM 2167 C C . THR A 1 300 ? -12.371 -21.783 49.345 1.00 31.14 300 THR A C 1
ATOM 2169 O O . THR A 1 300 ? -12.943 -21.966 48.276 1.00 31.14 300 THR A O 1
ATOM 2172 N N . GLY A 1 301 ? -11.079 -21.456 49.425 1.00 34.56 301 GLY A N 1
ATOM 2173 C CA . GLY A 1 301 ? -10.007 -21.931 48.536 1.00 34.56 301 GLY A CA 1
ATOM 2174 C C . GLY A 1 301 ? -10.252 -22.047 47.022 1.00 34.56 301 GLY A C 1
ATOM 2175 O O . GLY A 1 301 ? -9.759 -23.004 46.431 1.00 34.56 301 GLY A O 1
ATOM 2176 N N . GLN A 1 302 ? -10.960 -21.121 46.367 1.00 29.53 302 GLN A N 1
ATOM 2177 C CA . GLN A 1 302 ? -11.033 -21.110 44.898 1.00 29.53 302 GLN A CA 1
ATOM 2178 C C . GLN A 1 302 ? -9.849 -20.343 44.294 1.00 29.53 302 GLN A C 1
ATOM 2180 O O . GLN A 1 302 ? -9.629 -19.169 44.590 1.00 29.53 302 GLN A O 1
ATOM 2185 N N . THR A 1 303 ? -9.081 -21.019 43.440 1.00 27.52 303 THR A N 1
ATOM 2186 C CA . THR A 1 303 ? -7.959 -20.452 42.683 1.00 27.52 303 THR A CA 1
ATOM 2187 C C . THR A 1 303 ? -8.478 -19.663 41.477 1.00 27.52 303 THR A C 1
ATOM 2189 O O . THR A 1 303 ? -9.195 -20.207 40.639 1.00 27.52 303 THR A O 1
ATOM 2192 N N . LEU A 1 304 ? -8.100 -18.385 41.370 1.00 31.25 304 LEU A N 1
ATOM 2193 C CA . LEU A 1 304 ? -8.381 -17.540 40.207 1.00 31.25 304 LEU A CA 1
ATOM 2194 C C . LEU A 1 304 ? -7.636 -18.086 38.977 1.00 31.25 304 LEU A C 1
ATOM 2196 O O . LEU A 1 304 ? -6.409 -18.041 38.924 1.00 31.25 304 LEU A O 1
ATOM 2200 N N . VAL A 1 305 ? -8.370 -18.580 37.978 1.00 29.36 305 VAL A N 1
ATOM 2201 C CA . VAL A 1 305 ? -7.800 -18.939 36.672 1.00 29.36 305 VAL A CA 1
ATOM 2202 C C . VAL A 1 305 ? -7.716 -17.668 35.825 1.00 29.36 305 VAL A C 1
ATOM 2204 O O . VAL A 1 305 ? -8.732 -17.108 35.416 1.00 29.36 305 VAL A O 1
ATOM 2207 N N . THR A 1 306 ? -6.502 -17.185 35.575 1.00 28.06 306 THR A N 1
ATOM 2208 C CA . THR A 1 306 ? -6.219 -15.996 34.761 1.00 28.06 306 THR A CA 1
ATOM 2209 C C . THR A 1 306 ? -6.312 -16.312 33.265 1.00 28.06 306 THR A C 1
ATOM 2211 O O . THR A 1 306 ? -5.305 -16.481 32.583 1.00 28.06 306 THR A O 1
ATOM 2214 N N . ALA A 1 307 ? -7.530 -16.374 32.726 1.00 32.88 307 ALA A N 1
ATOM 2215 C CA . ALA A 1 307 ? -7.750 -16.250 31.284 1.00 32.88 307 ALA A CA 1
ATOM 2216 C C . ALA A 1 307 ? -7.931 -14.767 30.913 1.00 32.88 307 ALA A C 1
ATOM 2218 O O . ALA A 1 307 ? -8.577 -14.015 31.646 1.00 32.88 307 ALA A O 1
ATOM 2219 N N . SER A 1 308 ? -7.362 -14.326 29.785 1.00 31.77 308 SER A N 1
ATOM 2220 C CA . SER A 1 308 ? -7.636 -12.992 29.235 1.00 31.77 308 SER A CA 1
ATOM 2221 C C . SER A 1 308 ? -9.150 -12.807 29.044 1.00 31.77 308 SER A C 1
ATOM 2223 O O . SER A 1 308 ? -9.811 -13.746 28.595 1.00 31.77 308 SER A O 1
ATOM 2225 N N . PRO A 1 309 ? -9.731 -11.638 29.372 1.00 46.16 309 PRO A N 1
ATOM 2226 C CA . PRO A 1 309 ? -11.164 -11.430 29.213 1.00 46.16 309 PRO A CA 1
ATOM 2227 C C . PRO A 1 309 ? -11.568 -11.603 27.745 1.00 46.16 309 PRO A C 1
ATOM 2229 O O . PRO A 1 309 ? -10.921 -11.073 26.844 1.00 46.16 309 PRO A O 1
ATOM 2232 N N . ASN A 1 310 ? -12.650 -12.343 27.504 1.00 43.94 310 ASN A N 1
ATOM 2233 C CA . ASN A 1 310 ? -13.211 -12.483 26.164 1.00 43.94 310 ASN A CA 1
ATOM 2234 C C . ASN A 1 310 ? -13.800 -11.136 25.715 1.00 43.94 310 ASN A C 1
ATOM 2236 O O . ASN A 1 310 ? -14.620 -10.551 26.432 1.00 43.94 310 ASN A O 1
ATOM 2240 N N . TYR A 1 311 ? -13.384 -10.662 24.538 1.00 48.06 311 TYR A N 1
ATOM 2241 C CA . TYR A 1 311 ? -13.874 -9.435 23.908 1.00 48.06 311 TYR A CA 1
ATOM 2242 C C . TYR A 1 311 ? -14.750 -9.780 22.709 1.00 48.06 311 TYR A C 1
ATOM 2244 O O . TYR A 1 311 ? -14.323 -10.500 21.809 1.00 48.06 311 TYR A O 1
ATOM 2252 N N . TYR A 1 312 ? -15.944 -9.201 22.664 1.00 55.47 312 TYR A N 1
ATOM 2253 C CA . TYR A 1 312 ? -16.888 -9.383 21.571 1.00 55.47 312 TYR A CA 1
ATOM 2254 C C . TYR A 1 312 ? -17.210 -8.026 20.947 1.00 55.47 312 TYR A C 1
ATOM 2256 O O . TYR A 1 312 ? -17.568 -7.078 21.647 1.00 55.47 312 TYR A O 1
ATOM 2264 N N . THR A 1 313 ? -17.061 -7.927 19.628 1.00 61.47 313 THR A N 1
ATOM 2265 C CA . THR A 1 313 ? -17.394 -6.742 18.827 1.00 61.47 313 THR A CA 1
ATOM 2266 C C . THR A 1 313 ? -18.323 -7.162 17.706 1.00 61.47 313 THR A C 1
ATOM 2268 O O . THR A 1 313 ? -18.124 -8.206 17.089 1.00 61.47 313 THR A O 1
ATOM 2271 N N . ASN A 1 314 ? -19.317 -6.334 17.414 1.00 64.00 314 ASN A N 1
ATOM 2272 C CA . ASN A 1 314 ? -20.211 -6.545 16.283 1.00 64.00 314 ASN A CA 1
ATOM 2273 C C . ASN A 1 314 ? -19.816 -5.712 15.044 1.00 64.00 314 ASN A C 1
ATOM 2275 O O . ASN A 1 314 ? -20.581 -5.609 14.084 1.00 64.00 314 ASN A O 1
ATOM 2279 N N . ALA A 1 315 ? -18.621 -5.111 15.078 1.00 64.25 315 ALA A N 1
ATOM 2280 C CA . ALA A 1 315 ? -17.994 -4.419 13.960 1.00 64.25 315 ALA A CA 1
ATOM 2281 C C . ALA A 1 315 ? -16.771 -5.202 13.456 1.00 64.25 315 ALA A C 1
ATOM 2283 O O . ALA A 1 315 ? -15.833 -5.458 14.217 1.00 64.25 315 ALA A O 1
ATOM 2284 N N . VAL A 1 316 ? -16.778 -5.541 12.165 1.00 73.56 316 VAL A N 1
ATOM 2285 C CA . VAL A 1 316 ? -15.688 -6.214 11.446 1.00 73.56 316 VAL A CA 1
ATOM 2286 C C . VAL A 1 316 ? -15.102 -5.248 10.420 1.00 73.56 316 VAL A C 1
ATOM 2288 O O . VAL A 1 316 ? -15.836 -4.576 9.695 1.00 73.56 316 VAL A O 1
ATOM 2291 N N . TYR A 1 317 ? -13.774 -5.190 10.341 1.00 79.31 317 TYR A N 1
ATOM 2292 C CA . TYR A 1 317 ? -13.065 -4.344 9.383 1.00 79.31 317 TYR A CA 1
ATOM 2293 C C . TYR A 1 317 ? -12.463 -5.198 8.270 1.00 79.31 317 TYR A C 1
ATOM 2295 O O . TYR A 1 317 ? -11.628 -6.062 8.534 1.00 79.31 317 TYR A O 1
ATOM 2303 N N . VAL A 1 318 ? -12.866 -4.949 7.023 1.00 81.12 318 VAL A N 1
ATOM 2304 C CA . VAL A 1 318 ? -12.358 -5.676 5.849 1.00 81.12 318 VAL A CA 1
ATOM 2305 C C . VAL A 1 318 ? -11.537 -4.732 4.987 1.00 81.12 318 VAL A C 1
ATOM 2307 O O . VAL A 1 318 ? -12.068 -3.774 4.430 1.00 81.12 318 VAL A O 1
ATOM 2310 N N . ARG A 1 319 ? -10.237 -5.009 4.864 1.00 89.25 319 ARG A N 1
ATOM 2311 C CA . ARG A 1 319 ? -9.303 -4.209 4.065 1.00 89.25 319 ARG A CA 1
ATOM 2312 C C . ARG A 1 319 ? -9.190 -4.740 2.632 1.00 89.25 319 ARG A C 1
ATOM 2314 O O . ARG A 1 319 ? -9.031 -5.940 2.412 1.00 89.25 319 ARG A O 1
ATOM 2321 N N . ARG A 1 320 ? -9.207 -3.822 1.668 1.00 89.94 320 ARG A N 1
ATOM 2322 C CA . ARG A 1 320 ? -8.936 -4.019 0.238 1.00 89.94 320 ARG A CA 1
ATOM 2323 C C . ARG A 1 320 ? -7.846 -3.058 -0.219 1.00 89.94 320 ARG A C 1
ATOM 2325 O O . ARG A 1 320 ? -7.762 -1.933 0.272 1.00 89.94 320 ARG A O 1
ATOM 2332 N N . THR A 1 321 ? -7.010 -3.500 -1.148 1.00 95.31 321 THR A N 1
ATOM 2333 C CA . THR A 1 321 ? -5.869 -2.736 -1.668 1.00 95.31 321 THR A CA 1
ATOM 2334 C C . THR A 1 321 ? -5.861 -2.792 -3.186 1.00 95.31 321 THR A C 1
ATOM 2336 O O . THR A 1 321 ? -6.048 -3.867 -3.750 1.00 95.31 321 THR A O 1
ATOM 2339 N N . PHE A 1 322 ? -5.603 -1.660 -3.833 1.00 96.31 322 PHE A N 1
ATOM 2340 C CA . PHE A 1 322 ? -5.626 -1.520 -5.284 1.00 96.31 322 PHE A CA 1
ATOM 2341 C C . PHE A 1 322 ? -4.332 -0.851 -5.750 1.00 96.31 322 PHE A C 1
ATOM 2343 O O . PHE A 1 322 ? -4.032 0.290 -5.388 1.00 96.31 322 PHE A O 1
ATOM 2350 N N . ALA A 1 323 ? -3.568 -1.585 -6.556 1.00 95.56 323 ALA A N 1
ATOM 2351 C CA . ALA A 1 323 ? -2.385 -1.089 -7.247 1.00 95.56 323 ALA A CA 1
ATOM 2352 C C . ALA A 1 323 ? -2.737 -0.673 -8.682 1.00 95.56 323 ALA A C 1
ATOM 2354 O O . ALA A 1 323 ? -3.830 -0.950 -9.180 1.00 95.56 323 ALA A O 1
ATOM 2355 N N . TYR A 1 324 ? -1.809 0.005 -9.352 1.00 96.00 324 TYR A N 1
ATOM 2356 C CA . TYR A 1 324 ? -1.991 0.428 -10.735 1.00 96.00 324 TYR A CA 1
ATOM 2357 C C . TYR A 1 324 ? -2.066 -0.762 -11.701 1.00 96.00 324 TYR A C 1
ATOM 2359 O O . TYR A 1 324 ? -1.160 -1.591 -11.739 1.00 96.00 324 TYR A O 1
ATOM 2367 N N . THR A 1 325 ? -3.123 -0.802 -12.515 1.00 95.81 325 THR A N 1
ATOM 2368 C CA . THR A 1 325 ? -3.365 -1.843 -13.533 1.00 95.81 325 THR A CA 1
ATOM 2369 C C . THR A 1 325 ? -3.457 -1.291 -14.958 1.00 95.81 325 THR A C 1
ATOM 2371 O O . THR A 1 325 ? -3.498 -2.066 -15.908 1.00 95.81 325 THR A O 1
ATOM 2374 N N . GLY A 1 326 ? -3.515 0.035 -15.127 1.00 93.25 326 GLY A N 1
ATOM 2375 C CA . GLY A 1 326 ? -3.779 0.682 -16.419 1.00 93.25 326 GLY A CA 1
ATOM 2376 C C . GLY A 1 326 ? -5.240 0.648 -16.879 1.00 93.25 326 GLY A C 1
ATOM 2377 O O . GLY A 1 326 ? -5.522 1.063 -17.999 1.00 93.25 326 GLY A O 1
ATOM 2378 N N . ALA A 1 327 ? -6.165 0.177 -16.039 1.00 95.81 327 ALA A N 1
ATOM 2379 C CA . ALA A 1 327 ? -7.597 0.139 -16.325 1.00 95.81 327 ALA A CA 1
ATOM 2380 C C . ALA A 1 327 ? -8.432 0.446 -15.070 1.00 95.81 327 ALA A C 1
ATOM 2382 O O . ALA A 1 327 ? -7.936 0.387 -13.943 1.00 95.81 327 ALA A O 1
ATOM 2383 N N . VAL A 1 328 ? -9.714 0.776 -15.269 1.00 96.44 328 VAL A N 1
ATOM 2384 C CA . VAL A 1 328 ? -10.675 0.966 -14.170 1.00 96.44 328 VAL A CA 1
ATOM 2385 C C . VAL A 1 328 ? -10.848 -0.362 -13.435 1.00 96.44 328 VAL A C 1
ATOM 2387 O O . VAL A 1 328 ? -11.096 -1.389 -14.064 1.00 96.44 328 VAL A O 1
ATOM 2390 N N . GLN A 1 329 ? -10.734 -0.343 -12.111 1.00 97.69 329 GLN A N 1
ATOM 2391 C CA . GLN A 1 329 ? -11.016 -1.494 -11.253 1.00 97.69 329 GLN A CA 1
ATOM 2392 C C . GLN A 1 329 ? -12.413 -1.345 -10.644 1.00 97.69 329 GLN A C 1
ATOM 2394 O O . GLN A 1 329 ? -12.869 -0.228 -10.410 1.00 97.69 329 GLN A O 1
ATOM 2399 N N . SER A 1 330 ? -13.103 -2.456 -10.395 1.00 93.38 330 SER A N 1
ATOM 2400 C CA . SER A 1 330 ? -14.457 -2.462 -9.830 1.00 93.38 330 SER A CA 1
ATOM 2401 C C . SER A 1 330 ? -14.484 -3.289 -8.548 1.00 93.38 330 SER A C 1
ATOM 2403 O O . SER A 1 330 ? -13.923 -4.380 -8.519 1.00 93.38 330 SER A O 1
ATOM 2405 N N . GLU A 1 331 ? -15.166 -2.795 -7.516 1.00 92.25 331 GLU A N 1
ATOM 2406 C CA . GLU A 1 331 ? -15.383 -3.489 -6.239 1.00 92.25 331 GLU A CA 1
ATOM 2407 C C . GLU A 1 331 ? -16.862 -3.393 -5.858 1.00 92.25 331 GLU A C 1
ATOM 2409 O O . GLU A 1 331 ? -17.485 -2.344 -6.015 1.00 92.25 331 GLU A O 1
ATOM 2414 N N . THR A 1 332 ? -17.434 -4.480 -5.342 1.00 93.19 332 THR A N 1
ATOM 2415 C CA . THR A 1 332 ? -18.788 -4.453 -4.769 1.00 93.19 332 THR A CA 1
ATOM 2416 C C . THR A 1 332 ? -18.693 -4.300 -3.259 1.00 93.19 332 THR A C 1
ATOM 2418 O O . THR A 1 332 ? -17.970 -5.048 -2.604 1.00 93.19 332 THR A O 1
ATOM 2421 N N . VAL A 1 333 ? -19.436 -3.346 -2.700 1.00 90.31 333 VAL A N 1
ATOM 2422 C CA . VAL A 1 333 ? -19.481 -3.105 -1.256 1.00 90.31 333 VAL A CA 1
ATOM 2423 C C . VAL A 1 333 ? -19.985 -4.370 -0.541 1.00 90.31 333 VAL A C 1
ATOM 2425 O O . VAL A 1 333 ? -21.086 -4.839 -0.858 1.00 90.31 333 VAL A O 1
ATOM 2428 N N . PRO A 1 334 ? -19.219 -4.929 0.421 1.00 84.50 334 PRO A N 1
ATOM 2429 C CA . PRO A 1 334 ? -19.597 -6.150 1.126 1.00 84.50 334 PRO A CA 1
ATOM 2430 C C . PRO A 1 334 ? -20.958 -6.055 1.823 1.00 84.50 334 PRO A C 1
ATOM 2432 O O . PRO A 1 334 ? -21.385 -4.983 2.260 1.00 84.50 334 PRO A O 1
ATOM 2435 N N . ALA A 1 335 ? -21.622 -7.201 1.991 1.00 76.81 335 ALA A N 1
ATOM 2436 C CA . ALA A 1 335 ? -22.848 -7.286 2.779 1.00 76.81 335 ALA A CA 1
ATOM 2437 C C . ALA A 1 335 ? -22.627 -6.731 4.202 1.00 76.81 335 ALA A C 1
ATOM 2439 O O . ALA A 1 335 ? -21.610 -7.014 4.834 1.00 76.81 335 ALA A O 1
ATOM 2440 N N . GLY A 1 336 ? -23.569 -5.921 4.693 1.00 72.44 336 GLY A N 1
ATOM 2441 C CA . GLY A 1 336 ? -23.504 -5.307 6.027 1.00 72.44 336 GLY A CA 1
ATOM 2442 C C . GLY A 1 336 ? -22.487 -4.166 6.187 1.00 72.44 336 GLY A C 1
ATOM 2443 O O . GLY A 1 336 ? -22.374 -3.609 7.279 1.00 72.44 336 GLY A O 1
ATOM 2444 N N . ALA A 1 337 ? -21.742 -3.793 5.138 1.00 81.12 337 ALA A N 1
ATOM 2445 C CA . ALA A 1 337 ? -20.878 -2.617 5.178 1.00 81.12 337 ALA A CA 1
ATOM 2446 C C . ALA A 1 337 ? -21.712 -1.332 5.180 1.00 81.12 337 ALA A C 1
ATOM 2448 O O . ALA A 1 337 ? -22.568 -1.143 4.321 1.00 81.12 337 ALA A O 1
ATOM 2449 N N . ILE A 1 338 ? -21.434 -0.440 6.130 1.00 82.06 338 ILE A N 1
ATOM 2450 C CA . ILE A 1 338 ? -22.136 0.850 6.247 1.00 82.06 338 ILE A CA 1
ATOM 2451 C C . ILE A 1 338 ? -21.228 2.053 5.974 1.00 82.06 338 ILE A C 1
ATOM 2453 O O . ILE A 1 338 ? -21.700 3.167 5.757 1.00 82.06 338 ILE A O 1
ATOM 2457 N N . ALA A 1 339 ? -19.912 1.843 6.020 1.00 87.12 339 ALA A N 1
ATOM 2458 C CA . ALA A 1 339 ? -18.916 2.873 5.781 1.00 87.12 339 ALA A CA 1
ATOM 2459 C C . ALA A 1 339 ? -17.655 2.269 5.153 1.00 87.12 339 ALA A C 1
ATOM 2461 O O . ALA A 1 339 ? -17.316 1.109 5.400 1.00 87.12 339 ALA A O 1
ATOM 2462 N N . ALA A 1 340 ? -16.956 3.076 4.364 1.00 91.19 340 ALA A N 1
ATOM 2463 C CA . ALA A 1 340 ? -15.665 2.770 3.775 1.00 91.19 340 ALA A CA 1
ATOM 2464 C C . ALA A 1 340 ? -14.666 3.867 4.154 1.00 91.19 340 ALA A C 1
ATOM 2466 O O . ALA A 1 340 ? -14.821 5.025 3.764 1.00 91.19 340 ALA A O 1
ATOM 2467 N N . THR A 1 341 ? -13.632 3.508 4.911 1.00 94.88 341 THR A N 1
ATOM 2468 C CA . THR A 1 341 ? -12.481 4.381 5.142 1.00 94.88 341 THR A CA 1
ATOM 2469 C C . THR A 1 341 ? -11.520 4.226 3.975 1.00 94.88 341 THR A C 1
ATOM 2471 O O . THR A 1 341 ? -10.966 3.146 3.763 1.00 94.88 341 THR A O 1
ATOM 2474 N N . VAL A 1 342 ? -11.324 5.297 3.216 1.00 96.50 342 VAL A N 1
ATOM 2475 C CA . VAL A 1 342 ? -10.465 5.316 2.032 1.00 96.50 342 VAL A CA 1
ATOM 2476 C C . VAL A 1 342 ? -9.154 6.016 2.341 1.00 96.50 342 VAL A C 1
ATOM 2478 O O . VAL A 1 342 ? -9.140 7.012 3.056 1.00 96.50 342 VAL A O 1
ATOM 2481 N N . LYS A 1 343 ? -8.060 5.505 1.783 1.00 97.38 343 LYS A N 1
ATOM 2482 C CA . LYS A 1 343 ? -6.740 6.136 1.770 1.00 97.38 343 LYS A CA 1
ATOM 2483 C C . LYS A 1 343 ? -6.208 6.068 0.348 1.00 97.38 343 LYS A C 1
ATOM 2485 O O . LYS A 1 343 ? -6.007 4.975 -0.180 1.00 97.38 343 LYS A O 1
ATOM 2490 N N . LEU A 1 344 ? -6.043 7.224 -0.278 1.00 97.94 344 LEU A N 1
ATOM 2491 C CA . LEU A 1 344 ? -5.705 7.354 -1.690 1.00 97.94 344 LEU A CA 1
ATOM 2492 C C . LEU A 1 344 ? -4.408 8.144 -1.821 1.00 97.94 344 LEU A C 1
ATOM 2494 O O . LEU A 1 344 ? -4.309 9.241 -1.280 1.00 97.94 344 LEU A O 1
ATOM 2498 N N . TRP A 1 345 ? -3.455 7.604 -2.571 1.00 98.31 345 TRP A N 1
ATOM 2499 C CA . TRP A 1 345 ? -2.251 8.294 -3.020 1.00 98.31 345 TRP A CA 1
ATOM 2500 C C . TRP A 1 345 ? -2.358 8.525 -4.525 1.00 98.31 345 TRP A C 1
ATOM 2502 O O . TRP A 1 345 ? -2.491 7.565 -5.291 1.00 98.31 345 TRP A O 1
ATOM 2512 N N . GLY A 1 346 ? -2.334 9.786 -4.951 1.00 97.81 346 GLY A N 1
ATOM 2513 C CA . GLY A 1 346 ? -2.243 10.166 -6.360 1.00 97.81 346 GLY A CA 1
ATOM 2514 C C . GLY A 1 346 ? -0.882 9.785 -6.940 1.00 97.81 346 GLY A C 1
ATOM 2515 O O . GLY A 1 346 ? 0.072 9.562 -6.196 1.00 97.81 346 GLY A O 1
ATOM 2516 N N . ALA A 1 347 ? -0.778 9.688 -8.262 1.00 97.50 347 ALA A N 1
ATOM 2517 C CA . ALA A 1 347 ? 0.492 9.389 -8.912 1.00 97.50 347 ALA A CA 1
ATOM 2518 C C . ALA A 1 347 ? 1.376 10.641 -9.030 1.00 97.50 347 ALA A C 1
ATOM 2520 O O . ALA A 1 347 ? 0.869 11.757 -9.161 1.00 97.50 347 ALA A O 1
ATOM 2521 N N . GLY A 1 348 ? 2.697 10.467 -9.022 1.00 96.25 348 GLY A N 1
ATOM 2522 C CA . GLY A 1 348 ? 3.621 11.572 -9.280 1.00 96.25 348 GLY A CA 1
ATOM 2523 C C . GLY A 1 348 ? 3.671 11.952 -10.765 1.00 96.25 348 GLY A C 1
ATOM 2524 O O . GLY A 1 348 ? 3.350 11.142 -11.635 1.00 96.25 348 GLY A O 1
ATOM 2525 N N . GLY A 1 349 ? 4.091 13.178 -11.067 1.00 94.56 349 GLY A N 1
ATOM 2526 C CA . GLY A 1 349 ? 4.445 13.629 -12.411 1.00 94.56 349 GLY A CA 1
ATOM 2527 C C . GLY A 1 349 ? 5.854 13.193 -12.809 1.00 94.56 349 GLY A C 1
ATOM 2528 O O . GLY A 1 349 ? 6.691 12.899 -11.955 1.00 94.56 349 GLY A O 1
ATOM 2529 N N . GLY A 1 350 ? 6.117 13.116 -14.111 1.00 91.69 350 GLY A N 1
ATOM 2530 C CA . GLY A 1 350 ? 7.401 12.684 -14.661 1.00 91.69 350 GLY A CA 1
ATOM 2531 C C . GLY A 1 350 ? 8.485 13.754 -14.538 1.00 91.69 350 GLY A C 1
ATOM 2532 O O . GLY A 1 350 ? 8.187 14.950 -14.476 1.00 91.69 350 GLY A O 1
ATOM 2533 N N . ALA A 1 351 ? 9.744 13.320 -14.536 1.00 88.69 351 ALA A N 1
ATOM 2534 C CA . ALA A 1 351 ? 10.892 14.214 -14.684 1.00 88.69 351 ALA A CA 1
ATOM 2535 C C . ALA A 1 351 ? 11.201 14.489 -16.164 1.00 88.69 351 ALA A C 1
ATOM 2537 O O . ALA A 1 351 ? 10.762 13.758 -17.055 1.00 88.69 351 ALA A O 1
ATOM 2538 N N . THR A 1 352 ? 12.009 15.519 -16.409 1.00 80.06 352 THR A N 1
ATOM 2539 C CA . THR A 1 352 ? 12.664 15.729 -17.707 1.00 80.06 352 THR A CA 1
ATOM 2540 C C . THR A 1 352 ? 13.741 14.666 -17.960 1.00 80.06 352 THR A C 1
ATOM 2542 O O . THR A 1 352 ? 14.309 14.100 -17.025 1.00 80.06 352 THR A O 1
ATOM 2545 N N . THR A 1 353 ? 14.060 14.402 -19.229 1.00 75.12 353 THR A N 1
ATOM 2546 C CA . THR A 1 353 ? 15.200 13.544 -19.612 1.00 75.12 353 THR A CA 1
ATOM 2547 C C . THR A 1 353 ? 16.554 14.241 -19.531 1.00 75.12 353 THR A C 1
ATOM 2549 O O . THR A 1 353 ? 17.576 13.605 -19.778 1.00 75.12 353 THR A O 1
ATOM 2552 N N . GLN A 1 354 ? 16.584 15.544 -19.246 1.00 67.19 354 GLN A N 1
ATOM 2553 C CA . GLN A 1 354 ? 17.823 16.311 -19.162 1.00 67.19 354 GLN A CA 1
ATOM 2554 C C . GLN A 1 354 ? 18.547 16.069 -17.834 1.00 67.19 354 GLN A C 1
ATOM 2556 O O . GLN A 1 354 ? 17.964 16.216 -16.761 1.00 67.19 354 GLN A O 1
ATOM 2561 N N . ALA A 1 355 ? 19.847 15.772 -17.923 1.00 57.72 355 ALA A N 1
ATOM 2562 C CA . ALA A 1 355 ? 20.766 15.800 -16.792 1.00 57.72 355 ALA A CA 1
ATOM 2563 C C . ALA A 1 355 ? 20.925 17.236 -16.295 1.00 57.72 355 ALA A C 1
ATOM 2565 O O . ALA A 1 355 ? 21.725 18.001 -16.827 1.00 57.72 355 ALA A O 1
ATOM 2566 N N . SER A 1 356 ? 20.134 17.608 -15.298 1.00 59.38 356 SER A N 1
ATOM 2567 C CA . SER A 1 356 ? 20.156 18.946 -14.726 1.00 59.38 356 SER A CA 1
ATOM 2568 C C . SER A 1 356 ? 20.739 18.885 -13.316 1.00 59.38 356 SER A C 1
ATOM 2570 O O . SER A 1 356 ? 20.193 18.168 -12.470 1.00 59.38 356 SER A O 1
ATOM 2572 N N . PRO A 1 357 ? 21.816 19.635 -13.008 1.00 59.25 357 PRO A N 1
ATOM 2573 C CA . PRO A 1 357 ? 22.291 19.771 -11.632 1.00 59.25 357 PRO A CA 1
ATOM 2574 C C . PRO A 1 357 ? 21.287 20.539 -10.747 1.00 59.25 357 PRO A C 1
ATOM 2576 O O . PRO A 1 357 ? 21.501 20.660 -9.543 1.00 59.25 357 PRO A O 1
ATOM 2579 N N . TYR A 1 358 ? 20.177 21.017 -11.326 1.00 66.31 358 TYR A N 1
ATOM 2580 C CA . TYR A 1 358 ? 19.188 21.877 -10.687 1.00 66.31 358 TYR A CA 1
ATOM 2581 C C . TYR A 1 358 ? 17.929 21.148 -10.197 1.00 66.31 358 TYR A C 1
ATOM 2583 O O . TYR A 1 358 ? 17.028 21.810 -9.697 1.00 66.31 358 TYR A O 1
ATOM 2591 N N . ASN A 1 359 ? 17.870 19.807 -10.220 1.00 71.38 359 ASN A N 1
ATOM 2592 C CA . ASN A 1 359 ? 16.788 19.030 -9.583 1.00 71.38 359 ASN A CA 1
ATOM 2593 C C . ASN A 1 359 ? 15.386 19.211 -10.230 1.00 71.38 359 ASN A C 1
ATOM 2595 O O . ASN A 1 359 ? 14.387 19.462 -9.545 1.00 71.38 359 ASN A O 1
ATOM 2599 N N . ASP A 1 360 ? 15.293 19.050 -11.556 1.00 78.06 360 ASP A N 1
ATOM 2600 C CA . ASP A 1 360 ? 14.045 19.139 -12.341 1.00 78.06 360 ASP A CA 1
ATOM 2601 C C . ASP A 1 360 ? 13.135 17.911 -12.144 1.00 78.06 360 ASP A C 1
ATOM 2603 O O . ASP A 1 360 ? 13.033 17.004 -12.975 1.00 78.06 360 ASP A O 1
ATOM 2607 N N . TYR A 1 361 ? 12.492 17.871 -10.983 1.00 88.75 361 TYR A N 1
ATOM 2608 C CA . TYR A 1 361 ? 11.654 16.763 -10.543 1.00 88.75 361 TYR A CA 1
ATOM 2609 C C . TYR A 1 361 ? 10.190 16.923 -10.932 1.00 88.75 361 TYR A C 1
ATOM 2611 O O . TYR A 1 361 ? 9.637 18.022 -10.941 1.00 88.75 361 TYR A O 1
ATOM 2619 N N . GLY A 1 362 ? 9.525 15.810 -11.214 1.00 91.31 362 GLY A N 1
ATOM 2620 C CA . GLY A 1 362 ? 8.072 15.834 -11.271 1.00 91.31 362 GLY A CA 1
ATOM 2621 C C . GLY A 1 362 ? 7.480 16.074 -9.882 1.00 91.31 362 GLY A C 1
ATOM 2622 O O . GLY A 1 362 ? 8.100 15.753 -8.868 1.00 91.31 362 GLY A O 1
ATOM 2623 N N . GLY A 1 363 ? 6.280 16.642 -9.836 1.00 94.12 363 GLY A N 1
ATOM 2624 C CA . GLY A 1 363 ? 5.542 16.820 -8.593 1.00 94.12 363 GLY A CA 1
ATOM 2625 C C . GLY A 1 363 ? 5.085 15.474 -8.025 1.00 94.12 363 GLY A C 1
ATOM 2626 O O . GLY A 1 363 ? 4.708 14.581 -8.782 1.00 94.12 363 GLY A O 1
ATOM 2627 N N . ALA A 1 364 ? 5.077 15.301 -6.710 1.00 96.00 364 ALA A N 1
ATOM 2628 C CA . ALA A 1 364 ? 4.467 14.146 -6.062 1.00 96.00 364 ALA A CA 1
ATOM 2629 C C . ALA A 1 364 ? 2.939 14.195 -6.209 1.00 96.00 364 ALA A C 1
ATOM 2631 O O . ALA A 1 364 ? 2.349 15.264 -6.360 1.00 96.00 364 ALA A O 1
ATOM 2632 N N . GLY A 1 365 ? 2.282 13.042 -6.148 1.00 97.06 365 GLY A N 1
ATOM 2633 C CA . GLY A 1 365 ? 0.835 12.982 -5.990 1.00 97.06 365 GLY A CA 1
ATOM 2634 C C . GLY A 1 365 ? 0.400 13.386 -4.581 1.00 97.06 365 GLY A C 1
ATOM 2635 O O . GLY A 1 365 ? 1.195 13.427 -3.644 1.00 97.06 365 GLY A O 1
ATOM 2636 N N . GLY A 1 366 ? -0.887 13.670 -4.425 1.00 96.25 366 GLY A N 1
ATOM 2637 C CA . GLY A 1 366 ? -1.494 13.994 -3.141 1.00 96.25 366 GLY A CA 1
ATOM 2638 C C . GLY A 1 366 ? -1.879 12.767 -2.330 1.00 96.25 366 GLY A C 1
ATOM 2639 O O . GLY A 1 366 ? -1.946 11.655 -2.851 1.00 96.25 366 GLY A O 1
ATOM 2640 N N . PHE A 1 367 ? -2.223 12.988 -1.064 1.00 97.56 367 PHE A N 1
ATOM 2641 C CA . PHE A 1 367 ? -2.904 12.008 -0.227 1.00 97.56 367 PHE A CA 1
ATOM 2642 C C . PHE A 1 367 ? -4.298 12.500 0.159 1.00 97.56 367 PHE A C 1
ATOM 2644 O O . PHE A 1 367 ? -4.512 13.678 0.458 1.00 97.56 367 PHE A O 1
ATOM 2651 N N . THR A 1 368 ? -5.268 11.593 0.142 1.00 97.62 368 THR A N 1
ATOM 2652 C CA . THR A 1 368 ? -6.653 11.864 0.537 1.00 97.62 368 THR A CA 1
ATOM 2653 C C . THR A 1 368 ? -7.179 10.723 1.387 1.00 97.62 368 THR A C 1
ATOM 2655 O O . THR A 1 368 ? -7.090 9.558 0.995 1.00 97.62 368 THR A O 1
ATOM 2658 N N . THR A 1 369 ? -7.742 11.062 2.545 1.00 97.31 369 THR A N 1
ATOM 2659 C CA . THR A 1 369 ? -8.401 10.109 3.441 1.00 97.31 369 THR A CA 1
ATOM 2660 C C . THR A 1 369 ? -9.773 10.613 3.847 1.00 97.31 369 THR A C 1
ATOM 2662 O O . THR A 1 369 ? -9.954 11.806 4.076 1.00 97.31 369 THR A O 1
ATOM 2665 N N . ALA A 1 370 ? -10.742 9.705 3.930 1.00 93.75 370 ALA A N 1
ATOM 2666 C CA . ALA A 1 370 ? -12.095 10.002 4.385 1.00 93.75 370 ALA A CA 1
ATOM 2667 C C . ALA A 1 370 ? -12.819 8.720 4.805 1.00 93.75 370 ALA A C 1
ATOM 2669 O O . ALA A 1 370 ? -12.488 7.630 4.344 1.00 93.75 370 ALA A O 1
ATOM 2670 N N . THR A 1 371 ? -13.839 8.846 5.648 1.00 94.19 371 THR A N 1
ATOM 2671 C CA . THR A 1 371 ? -14.817 7.788 5.926 1.00 94.19 371 THR A CA 1
ATOM 2672 C C . THR A 1 371 ? -16.117 8.130 5.216 1.00 94.19 371 THR A C 1
ATOM 2674 O O . THR A 1 371 ? -16.766 9.122 5.540 1.00 94.19 371 THR A O 1
ATOM 2677 N N . ILE A 1 372 ? -16.472 7.321 4.222 1.00 93.56 372 ILE A N 1
ATOM 2678 C CA . ILE A 1 372 ? -17.585 7.570 3.305 1.00 93.56 372 ILE A CA 1
ATOM 2679 C C . ILE A 1 372 ? -18.705 6.576 3.624 1.00 93.56 372 ILE A C 1
ATOM 2681 O O . ILE A 1 372 ? -18.423 5.378 3.707 1.00 93.56 372 ILE A O 1
ATOM 2685 N N . PRO A 1 373 ? -19.958 7.019 3.816 1.00 90.62 373 PRO A N 1
ATOM 2686 C CA . PRO A 1 373 ? -21.082 6.101 3.961 1.00 90.62 373 PRO A CA 1
ATOM 2687 C C . PRO A 1 373 ? -21.284 5.309 2.663 1.00 90.62 373 PRO A C 1
ATOM 2689 O O . PRO A 1 373 ? -21.249 5.874 1.571 1.00 90.62 373 PRO A O 1
ATOM 2692 N N . VAL A 1 374 ? -21.489 3.997 2.780 1.00 90.12 374 VAL A N 1
ATOM 2693 C CA . VAL A 1 374 ? -21.687 3.097 1.631 1.00 90.12 374 VAL A CA 1
ATOM 2694 C C . VAL A 1 374 ? -22.906 2.215 1.843 1.00 90.12 374 VAL A C 1
ATOM 2696 O O . VAL A 1 374 ? -23.287 1.934 2.977 1.00 90.12 374 VAL A O 1
ATOM 2699 N N . THR A 1 375 ? -23.508 1.770 0.742 1.00 89.38 375 THR A N 1
ATOM 2700 C CA . THR A 1 375 ? -24.643 0.841 0.777 1.00 89.38 375 THR A CA 1
ATOM 2701 C C . THR A 1 375 ? -24.175 -0.566 0.397 1.00 89.38 375 THR A C 1
ATOM 2703 O O . THR A 1 375 ? -23.486 -0.709 -0.614 1.00 89.38 375 THR A O 1
ATOM 2706 N N . PRO A 1 376 ? -24.544 -1.623 1.143 1.00 86.25 376 PRO A N 1
ATOM 2707 C CA . PRO A 1 376 ? -24.249 -3.000 0.751 1.00 86.25 376 PRO A CA 1
ATOM 2708 C C . PRO A 1 376 ? -24.707 -3.311 -0.680 1.00 86.25 376 PRO A C 1
ATOM 2710 O O . PRO A 1 376 ? -25.819 -2.958 -1.066 1.00 86.25 376 PRO A O 1
ATOM 2713 N N . GLY A 1 377 ? -23.858 -3.969 -1.473 1.00 84.56 377 GLY A N 1
ATOM 2714 C CA . GLY A 1 377 ? -24.152 -4.293 -2.875 1.00 84.56 377 GLY A CA 1
ATOM 2715 C C . GLY A 1 377 ? -23.959 -3.138 -3.869 1.00 84.56 377 GLY A C 1
ATOM 2716 O O . GLY A 1 377 ? -24.040 -3.359 -5.076 1.00 84.56 377 GLY A O 1
ATOM 2717 N N . GLN A 1 378 ? -23.654 -1.923 -3.402 1.00 91.81 378 GLN A N 1
ATOM 2718 C CA . GLN A 1 378 ? -23.244 -0.813 -4.264 1.00 91.81 378 GLN A CA 1
ATOM 2719 C C . GLN A 1 378 ? -21.959 -1.177 -5.020 1.00 91.81 378 GLN A C 1
ATOM 2721 O O . GLN A 1 378 ? -21.019 -1.722 -4.441 1.00 91.81 378 GLN A O 1
ATOM 2726 N N . THR A 1 379 ? -21.898 -0.857 -6.312 1.00 95.25 379 THR A N 1
ATOM 2727 C CA . THR A 1 379 ? -20.674 -1.013 -7.111 1.00 95.25 379 THR A CA 1
ATOM 2728 C C . THR A 1 379 ? -19.850 0.267 -7.050 1.00 95.25 379 THR A C 1
ATOM 2730 O O . THR A 1 379 ? -20.374 1.359 -7.270 1.00 95.25 379 THR A O 1
ATOM 2733 N N . LEU A 1 380 ? -18.560 0.137 -6.765 1.00 97.00 380 LEU A N 1
ATOM 2734 C CA . LEU A 1 380 ? -17.598 1.231 -6.733 1.00 97.00 380 LEU A CA 1
ATOM 2735 C C . LEU A 1 380 ? -16.582 1.057 -7.860 1.00 97.00 380 LEU A C 1
ATOM 2737 O O . LEU A 1 380 ? -16.059 -0.039 -8.062 1.00 97.00 380 LEU A O 1
ATOM 2741 N N . ALA A 1 381 ? -16.279 2.149 -8.556 1.00 97.50 381 ALA A N 1
ATOM 2742 C CA . ALA A 1 381 ? -15.203 2.205 -9.536 1.00 97.50 381 ALA A CA 1
ATOM 2743 C C . ALA A 1 381 ? -13.962 2.852 -8.912 1.00 97.50 381 ALA A C 1
ATOM 2745 O O . ALA A 1 381 ? -14.047 3.893 -8.259 1.00 97.50 381 ALA A O 1
ATOM 2746 N N . ILE A 1 382 ? -12.805 2.236 -9.128 1.00 98.31 382 ILE A N 1
ATOM 2747 C CA . ILE A 1 382 ? -11.515 2.656 -8.597 1.00 98.31 382 ILE A CA 1
ATOM 2748 C C . ILE A 1 382 ? -10.589 2.970 -9.768 1.00 98.31 382 ILE A C 1
ATOM 2750 O O . ILE A 1 382 ? -10.326 2.127 -10.628 1.00 98.31 382 ILE A O 1
ATOM 2754 N N . ILE A 1 383 ? -10.063 4.190 -9.770 1.00 98.00 383 ILE A N 1
ATOM 2755 C CA . ILE A 1 383 ? -8.934 4.588 -10.604 1.00 98.00 383 ILE A CA 1
ATOM 2756 C C . ILE A 1 383 ? -7.703 4.631 -9.716 1.00 98.00 383 ILE A C 1
ATOM 2758 O O . ILE A 1 383 ? -7.709 5.291 -8.678 1.00 98.00 383 ILE A O 1
ATOM 2762 N N . VAL A 1 384 ? -6.634 3.981 -10.157 1.00 98.31 384 VAL A N 1
ATOM 2763 C CA . VAL A 1 384 ? -5.300 4.177 -9.596 1.00 98.31 384 VAL A CA 1
ATOM 2764 C C . VAL A 1 384 ? -4.472 4.899 -10.646 1.00 98.31 384 VAL A C 1
ATOM 2766 O O . VAL A 1 384 ? -4.382 4.421 -11.776 1.00 98.31 384 VAL A O 1
ATOM 2769 N N . GLY A 1 385 ? -3.917 6.058 -10.294 1.00 97.44 385 GLY A N 1
ATOM 2770 C CA . GLY A 1 385 ? -3.213 6.917 -11.242 1.00 97.44 385 GLY A CA 1
ATOM 2771 C C . GLY A 1 385 ? -1.924 6.287 -11.768 1.00 97.44 385 GLY A C 1
ATOM 2772 O O . GLY A 1 385 ? -1.193 5.620 -11.031 1.00 97.44 385 GLY A O 1
ATOM 2773 N N . GLN A 1 386 ? -1.621 6.527 -13.039 1.00 96.88 386 GLN A N 1
ATOM 2774 C CA . GLN A 1 386 ? -0.333 6.197 -13.638 1.00 96.88 386 GLN A CA 1
ATOM 2775 C C . GLN A 1 386 ? 0.689 7.290 -13.321 1.00 96.88 386 GLN A C 1
ATOM 2777 O O . GLN A 1 386 ? 0.398 8.480 -13.458 1.00 96.88 386 GLN A O 1
ATOM 2782 N N . GLY A 1 387 ? 1.895 6.880 -12.932 1.00 94.88 387 GLY A N 1
ATOM 2783 C CA . GLY A 1 387 ? 3.025 7.786 -12.753 1.00 94.88 387 GLY A CA 1
ATOM 2784 C C . GLY A 1 387 ? 3.464 8.403 -14.077 1.00 94.88 387 GLY A C 1
ATOM 2785 O O . GLY A 1 387 ? 3.564 7.706 -15.092 1.00 94.88 387 GLY A O 1
ATOM 2786 N N . GLY A 1 388 ? 3.741 9.703 -14.054 1.00 92.56 388 GLY A N 1
ATOM 2787 C CA . GLY A 1 388 ? 4.243 10.437 -15.205 1.00 92.56 388 GLY A CA 1
ATOM 2788 C C . GLY A 1 388 ? 5.585 9.908 -15.708 1.00 92.56 388 GLY A C 1
ATOM 2789 O O . GLY A 1 388 ? 6.422 9.397 -14.960 1.00 92.56 388 GLY A O 1
ATOM 2790 N N . TRP A 1 389 ? 5.773 10.036 -17.013 1.00 89.31 389 TRP A N 1
ATOM 2791 C CA . TRP A 1 389 ? 6.998 9.729 -17.751 1.00 89.31 389 TRP A CA 1
ATOM 2792 C C . TRP A 1 389 ? 7.228 10.838 -18.804 1.00 89.31 389 TRP A C 1
ATOM 2794 O O . TRP A 1 389 ? 6.477 11.804 -18.874 1.00 89.31 389 TRP A O 1
ATOM 2804 N N . ASN A 1 390 ? 8.247 10.716 -19.642 1.00 74.50 390 ASN A N 1
ATOM 2805 C CA . ASN A 1 390 ? 8.557 11.592 -20.776 1.00 74.50 390 ASN A CA 1
ATOM 2806 C C . ASN A 1 390 ? 7.742 11.342 -22.081 1.00 74.50 390 ASN A C 1
ATOM 2808 O O . ASN A 1 390 ? 8.204 11.686 -23.167 1.00 74.50 390 ASN A O 1
ATOM 2812 N N . ASN A 1 391 ? 6.576 10.685 -22.020 1.00 69.25 391 ASN A N 1
ATOM 2813 C CA . ASN A 1 391 ? 5.800 10.294 -23.209 1.00 69.25 391 ASN A CA 1
ATOM 2814 C C . ASN A 1 391 ? 4.809 11.384 -23.658 1.00 69.25 391 ASN A C 1
ATOM 2816 O O . ASN A 1 391 ? 4.389 12.217 -22.876 1.00 69.25 391 ASN A O 1
ATOM 2820 N N . THR A 1 392 ? 4.358 11.368 -24.913 1.00 73.44 392 THR A N 1
ATOM 2821 C CA . THR A 1 392 ? 3.452 12.418 -25.426 1.00 73.44 392 THR A CA 1
ATOM 2822 C C . THR A 1 392 ? 1.987 12.258 -25.010 1.00 73.44 392 THR A C 1
ATOM 2824 O O . THR A 1 392 ? 1.190 13.185 -25.140 1.00 73.44 392 THR A O 1
ATOM 2827 N N . SER A 1 393 ? 1.606 11.078 -24.517 1.00 83.12 393 SER A N 1
ATOM 2828 C CA . SER A 1 393 ? 0.220 10.749 -24.174 1.00 83.12 393 SER A CA 1
ATOM 2829 C C . SER A 1 393 ? -0.120 11.127 -22.736 1.00 83.12 393 SER A C 1
ATOM 2831 O O . SER A 1 393 ? 0.702 10.964 -21.837 1.00 83.12 393 SER A O 1
ATOM 2833 N N . SER A 1 394 ? -1.360 11.562 -22.517 1.00 88.31 394 SER A N 1
ATOM 2834 C CA . SER A 1 394 ? -1.939 11.705 -21.180 1.00 88.31 394 SER A CA 1
ATOM 2835 C C . SER A 1 394 ? -1.813 10.408 -20.381 1.00 88.31 394 SER A C 1
ATOM 2837 O O . SER A 1 394 ? -1.976 9.311 -20.924 1.00 88.31 394 SER A O 1
ATOM 2839 N N . THR A 1 395 ? -1.537 10.531 -19.087 1.00 94.12 395 THR A N 1
ATOM 2840 C CA . THR A 1 395 ? -1.405 9.372 -18.201 1.00 94.12 395 THR A CA 1
ATOM 2841 C C . THR A 1 395 ? -2.770 8.863 -17.753 1.00 94.12 395 THR A C 1
ATOM 2843 O O . THR A 1 395 ? -3.734 9.625 -17.616 1.00 94.12 395 THR A O 1
ATOM 2846 N N . PHE A 1 396 ? -2.876 7.554 -17.510 1.00 96.31 396 PHE A N 1
ATOM 2847 C CA . PHE A 1 396 ? -4.102 6.969 -16.966 1.00 96.31 396 PHE A CA 1
ATOM 2848 C C . PHE A 1 396 ? -4.423 7.579 -15.593 1.00 96.31 396 PHE A C 1
ATOM 2850 O O . PHE A 1 396 ? -3.543 7.721 -14.747 1.00 96.31 396 PHE A O 1
ATOM 2857 N N . GLY A 1 397 ? -5.685 7.951 -15.374 1.00 95.81 397 GLY A N 1
ATOM 2858 C CA . GLY A 1 397 ? -6.059 8.856 -14.282 1.00 95.81 397 GLY A CA 1
ATOM 2859 C C . GLY A 1 397 ? -5.912 10.336 -14.653 1.00 95.81 397 GLY A C 1
ATOM 2860 O O . GLY A 1 397 ? -5.814 11.183 -13.776 1.00 95.81 397 GLY A O 1
ATOM 2861 N N . GLY A 1 398 ? -5.881 10.670 -15.941 1.00 96.12 398 GLY A N 1
ATOM 2862 C CA . GLY A 1 398 ? -6.096 12.030 -16.424 1.00 96.12 398 GLY A CA 1
ATOM 2863 C C . GLY A 1 398 ? -4.953 13.010 -16.168 1.00 96.12 398 GLY A C 1
ATOM 2864 O O . GLY A 1 398 ? -5.211 14.197 -15.994 1.00 96.12 398 GLY A O 1
ATOM 2865 N N . GLY A 1 399 ? -3.695 12.570 -16.123 1.00 96.56 399 GLY A N 1
ATOM 2866 C CA . GLY A 1 399 ? -2.574 13.512 -16.172 1.00 96.56 399 GLY A CA 1
ATOM 2867 C C . GLY A 1 399 ? -2.383 14.070 -17.584 1.00 96.56 399 GLY A C 1
ATOM 2868 O O . GLY A 1 399 ? -2.682 13.407 -18.580 1.00 96.56 399 GLY A O 1
ATOM 2869 N N . GLY A 1 400 ? -1.926 15.313 -17.688 1.00 95.25 400 GLY A N 1
ATOM 2870 C CA . GLY A 1 400 ? -1.663 15.987 -18.955 1.00 95.25 400 GLY A CA 1
ATOM 2871 C C . GLY A 1 400 ? -0.481 15.365 -19.697 1.00 95.25 400 GLY A C 1
ATOM 2872 O O . GLY A 1 400 ? 0.546 15.051 -19.091 1.00 95.25 400 GLY A O 1
ATOM 2873 N N . GLY A 1 401 ? -0.631 15.205 -21.011 1.00 92.69 401 GLY A N 1
ATOM 2874 C CA . GLY A 1 401 ? 0.455 14.805 -21.902 1.00 92.69 401 GLY A CA 1
ATOM 2875 C C . GLY A 1 401 ? 1.432 15.954 -22.152 1.00 92.69 401 GLY A C 1
ATOM 2876 O O . GLY A 1 401 ? 1.237 17.072 -21.668 1.00 92.69 401 GLY A O 1
ATOM 2877 N N . VAL A 1 402 ? 2.466 15.694 -22.946 1.00 88.31 402 VAL A N 1
ATOM 2878 C CA . VAL A 1 402 ? 3.430 16.714 -23.383 1.00 88.31 402 VAL A CA 1
ATOM 2879 C C . VAL A 1 402 ? 3.620 16.683 -24.896 1.00 88.31 402 VAL A C 1
ATOM 2881 O O . VAL A 1 402 ? 3.462 15.643 -25.532 1.00 88.31 402 VAL A O 1
ATOM 2884 N N . SER A 1 403 ? 3.965 17.825 -25.489 1.00 82.88 403 SER A N 1
ATOM 2885 C CA . SER A 1 403 ? 4.236 17.947 -26.924 1.00 82.88 403 SER A CA 1
ATOM 2886 C C . SER A 1 403 ? 5.517 18.732 -27.201 1.00 82.88 403 SER A C 1
ATOM 2888 O O . SER A 1 403 ? 5.742 19.805 -26.632 1.00 82.88 403 SER A O 1
ATOM 2890 N N . GLY A 1 404 ? 6.301 18.222 -28.154 1.00 70.50 404 GLY A N 1
ATOM 2891 C CA . GLY A 1 404 ? 7.569 18.799 -28.598 1.00 70.50 404 GLY A CA 1
ATOM 2892 C C . GLY A 1 404 ? 8.769 18.380 -27.746 1.00 70.50 404 GLY A C 1
ATOM 2893 O O . GLY A 1 404 ? 8.628 17.903 -26.621 1.00 70.50 404 GLY A O 1
ATOM 2894 N N . THR A 1 405 ? 9.957 18.565 -28.312 1.00 66.12 405 THR A N 1
ATOM 2895 C CA . THR A 1 405 ? 11.240 18.491 -27.604 1.00 66.12 405 THR A CA 1
ATOM 2896 C C . THR A 1 405 ? 11.761 19.901 -27.368 1.00 66.12 405 THR A C 1
ATOM 2898 O O . THR A 1 405 ? 11.335 20.843 -28.036 1.00 66.12 405 THR A O 1
ATOM 2901 N N . THR A 1 406 ? 12.706 20.058 -26.449 1.00 63.25 406 THR A N 1
ATOM 2902 C CA . THR A 1 406 ? 13.489 21.299 -26.384 1.00 63.25 406 THR A CA 1
ATOM 2903 C C . THR A 1 406 ? 14.395 21.452 -27.608 1.00 63.25 406 THR A C 1
ATOM 2905 O O . THR A 1 406 ? 14.632 20.478 -28.329 1.00 63.25 406 THR A O 1
ATOM 2908 N N . ASP A 1 407 ? 14.954 22.650 -27.810 1.00 61.09 407 ASP A N 1
ATOM 2909 C CA . ASP A 1 407 ? 15.977 22.914 -28.842 1.00 61.09 407 ASP A CA 1
ATOM 2910 C C . ASP A 1 407 ? 17.197 21.973 -28.719 1.00 61.09 407 ASP A C 1
ATOM 2912 O O . ASP A 1 407 ? 17.895 21.701 -29.693 1.00 61.09 407 ASP A O 1
ATOM 2916 N N . SER A 1 408 ? 17.410 21.417 -27.522 1.00 61.09 408 SER A N 1
ATOM 2917 C CA . SER A 1 408 ? 18.472 20.462 -27.193 1.00 61.09 408 SER A CA 1
ATOM 2918 C C . SER A 1 408 ? 18.026 18.989 -27.253 1.00 61.09 408 SER A C 1
ATOM 2920 O O . SER A 1 408 ? 18.757 18.124 -26.780 1.00 61.09 408 SER A O 1
ATOM 2922 N N . GLY A 1 409 ? 16.826 18.685 -27.765 1.00 65.44 409 GLY A N 1
ATOM 2923 C CA . GLY A 1 409 ? 16.337 17.314 -27.990 1.00 65.44 409 GLY A CA 1
ATOM 2924 C C . GLY A 1 409 ? 15.816 16.562 -26.756 1.00 65.44 409 GLY A C 1
ATOM 2925 O O . GLY A 1 409 ? 15.674 15.341 -26.806 1.00 65.44 409 GLY A O 1
ATOM 2926 N N . HIS A 1 410 ? 15.526 17.253 -25.649 1.00 73.56 410 HIS A N 1
ATOM 2927 C CA . HIS A 1 410 ? 15.074 16.625 -24.400 1.00 73.56 410 HIS A CA 1
ATOM 2928 C C . HIS A 1 410 ? 13.547 16.658 -24.245 1.00 73.56 410 HIS A C 1
ATOM 2930 O O . HIS A 1 410 ? 12.884 17.574 -24.739 1.00 73.56 410 HIS A O 1
ATOM 2936 N N . TYR A 1 411 ? 13.003 15.680 -23.515 1.00 80.31 411 TYR A N 1
ATOM 2937 C CA . TYR A 1 411 ? 11.566 15.520 -23.298 1.00 80.31 411 TYR A CA 1
ATOM 2938 C C . TYR A 1 411 ? 11.162 15.972 -21.885 1.00 80.31 411 TYR A C 1
ATOM 2940 O O . TYR A 1 411 ? 11.792 15.532 -20.917 1.00 80.31 411 TYR A O 1
ATOM 2948 N N . PRO A 1 412 ? 10.127 16.821 -21.743 1.00 85.38 412 PRO A N 1
ATOM 2949 C CA . PRO A 1 412 ? 9.568 17.197 -20.444 1.00 85.38 412 PRO A CA 1
ATOM 2950 C C . PRO A 1 412 ? 8.763 16.051 -19.815 1.00 85.38 412 PRO A C 1
ATOM 2952 O O . PRO A 1 412 ? 8.449 15.051 -20.465 1.00 85.38 412 PRO A O 1
ATOM 2955 N N . GLY A 1 413 ? 8.396 16.214 -18.545 1.00 90.38 413 GLY A N 1
ATOM 2956 C CA . GLY A 1 413 ? 7.575 15.240 -17.835 1.00 90.38 413 GLY A CA 1
ATOM 2957 C C . GLY A 1 413 ? 6.078 15.417 -18.089 1.00 90.38 413 GLY A C 1
ATOM 2958 O O . GLY A 1 413 ? 5.558 16.531 -18.074 1.00 90.38 413 GLY A O 1
ATOM 2959 N N . THR A 1 414 ? 5.350 14.316 -18.249 1.00 93.56 414 THR A N 1
ATOM 2960 C CA . THR A 1 414 ? 3.878 14.304 -18.174 1.00 93.56 414 THR A CA 1
ATOM 2961 C C . THR A 1 414 ? 3.384 14.476 -16.747 1.00 93.56 414 THR A C 1
ATOM 2963 O O . THR A 1 414 ? 4.094 14.180 -15.781 1.00 93.56 414 THR A O 1
ATOM 2966 N N . GLY A 1 415 ? 2.142 14.935 -16.605 1.00 95.62 415 GLY A N 1
ATOM 2967 C CA . GLY A 1 415 ? 1.463 14.938 -15.316 1.00 95.62 415 GLY A CA 1
ATOM 2968 C C . GLY A 1 415 ? 1.108 13.520 -14.866 1.00 95.62 415 GLY A C 1
ATOM 2969 O O . GLY A 1 415 ? 0.810 12.650 -15.685 1.00 95.62 415 GLY A O 1
ATOM 2970 N N . GLY A 1 416 ? 1.115 13.286 -13.559 1.00 96.88 416 GLY A N 1
ATOM 2971 C CA . GLY A 1 416 ? 0.629 12.057 -12.945 1.00 96.88 416 GLY A CA 1
ATOM 2972 C C . GLY A 1 416 ? -0.895 11.989 -12.937 1.00 96.88 416 GLY A C 1
ATOM 2973 O O . GLY A 1 416 ? -1.581 13.013 -12.849 1.00 96.88 416 GLY A O 1
ATOM 2974 N N . GLY A 1 417 ? -1.432 10.774 -13.007 1.00 97.81 417 GLY A N 1
ATOM 2975 C CA . GLY A 1 417 ? -2.865 10.541 -12.871 1.00 97.81 417 GLY A CA 1
ATOM 2976 C C . GLY A 1 417 ? -3.367 10.674 -11.428 1.00 97.81 417 GLY A C 1
ATOM 2977 O O . GLY A 1 417 ? -2.649 10.374 -10.470 1.00 97.81 417 GLY A O 1
ATOM 2978 N N . TYR A 1 418 ? -4.628 11.073 -11.259 1.00 98.19 418 TYR A N 1
ATOM 2979 C CA . TYR A 1 418 ? -5.311 10.992 -9.970 1.00 98.19 418 TYR A CA 1
ATOM 2980 C C . TYR A 1 418 ? -5.570 9.537 -9.575 1.00 98.19 418 TYR A C 1
ATOM 2982 O O . TYR A 1 418 ? -5.722 8.654 -10.418 1.00 98.19 418 TYR A O 1
ATOM 2990 N N . THR A 1 419 ? -5.697 9.310 -8.272 1.00 98.56 419 THR A N 1
ATOM 2991 C CA . THR A 1 419 ? -6.255 8.074 -7.715 1.00 98.56 419 THR A CA 1
ATOM 2992 C C . THR A 1 419 ? -7.591 8.415 -7.079 1.00 98.56 419 THR A C 1
ATOM 2994 O O . THR A 1 419 ? -7.665 9.338 -6.270 1.00 98.56 419 THR A O 1
ATOM 2997 N N . GLY A 1 420 ? -8.654 7.707 -7.450 1.00 97.50 420 GLY A N 1
ATOM 2998 C CA . GLY A 1 420 ? -10.016 8.097 -7.101 1.00 97.50 420 GLY A CA 1
ATOM 2999 C C . GLY A 1 420 ? -10.963 6.926 -6.896 1.00 97.50 420 GLY A C 1
ATOM 3000 O O . GLY A 1 420 ? -10.834 5.888 -7.545 1.00 97.50 420 GLY A O 1
ATOM 3001 N N . LEU A 1 421 ? -11.930 7.130 -6.006 1.00 98.19 421 LEU A N 1
ATOM 3002 C CA . LEU A 1 421 ? -13.070 6.256 -5.766 1.00 98.19 421 LEU A CA 1
ATOM 3003 C C . LEU A 1 421 ? -14.343 6.933 -6.282 1.00 98.19 421 LEU A C 1
ATOM 3005 O O . LEU A 1 421 ? -14.607 8.090 -5.949 1.00 98.19 421 LEU A O 1
ATOM 3009 N N . PHE A 1 422 ? -15.145 6.194 -7.045 1.00 98.25 422 PHE A N 1
ATOM 3010 C CA . PHE A 1 422 ? -16.359 6.684 -7.689 1.00 98.25 422 PHE A CA 1
ATOM 3011 C C . PHE A 1 422 ? -17.547 5.758 -7.433 1.00 98.25 422 PHE A C 1
ATOM 3013 O O . PHE A 1 422 ? -17.392 4.541 -7.313 1.00 98.25 422 PHE A O 1
ATOM 3020 N N . ASN A 1 423 ? -18.747 6.329 -7.404 1.00 95.94 423 ASN A N 1
ATOM 3021 C CA . ASN A 1 423 ? -19.992 5.578 -7.326 1.00 95.94 423 ASN A CA 1
ATOM 3022 C C . ASN A 1 423 ? -20.379 5.018 -8.708 1.00 95.94 423 ASN A C 1
ATOM 3024 O O . ASN A 1 423 ? -20.786 5.768 -9.594 1.00 95.94 423 ASN A O 1
ATOM 3028 N N . GLY A 1 424 ? -20.255 3.704 -8.901 1.00 94.94 424 GLY A N 1
ATOM 3029 C CA . GLY A 1 424 ? -20.614 3.002 -10.136 1.00 94.94 424 GLY A CA 1
ATOM 3030 C C . GLY A 1 424 ? -19.642 3.220 -11.298 1.00 94.94 424 GLY A C 1
ATOM 3031 O O . GLY A 1 424 ? -18.979 2.279 -11.724 1.00 94.94 424 GLY A O 1
ATOM 3032 N N . SER A 1 425 ? -19.552 4.443 -11.826 1.00 94.75 425 SER A N 1
ATOM 3033 C CA . SER A 1 425 ? -18.735 4.776 -13.002 1.00 94.75 425 SER A CA 1
ATOM 3034 C C . SER A 1 425 ? -17.901 6.039 -12.805 1.00 94.75 425 SER A C 1
ATOM 3036 O O . SER A 1 425 ? -18.254 6.926 -12.027 1.00 94.75 425 SER A O 1
ATOM 3038 N N . VAL A 1 426 ? -16.788 6.129 -13.535 1.00 96.62 426 VAL A N 1
ATOM 3039 C CA . VAL A 1 426 ? -15.849 7.254 -13.453 1.00 96.62 426 VAL A CA 1
ATOM 3040 C C . VAL A 1 426 ? -16.449 8.481 -14.138 1.00 96.62 426 VAL A C 1
ATOM 3042 O O . VAL A 1 426 ? -16.521 8.561 -15.361 1.00 96.62 426 VAL A O 1
ATOM 3045 N N . SER A 1 427 ? -16.885 9.442 -13.333 1.00 96.62 427 SER A N 1
ATOM 3046 C CA . SER A 1 427 ? -17.289 10.781 -13.756 1.00 96.62 427 SER A CA 1
ATOM 3047 C C . SER A 1 427 ? -17.110 11.740 -12.584 1.00 96.62 427 SER A C 1
ATOM 3049 O O . SER A 1 427 ? -17.086 11.311 -11.430 1.00 96.62 427 SER A O 1
ATOM 3051 N N . GLN A 1 428 ? -16.997 13.041 -12.851 1.00 95.06 428 GLN A N 1
ATOM 3052 C CA . GLN A 1 428 ? -16.836 14.019 -11.773 1.00 95.06 428 GLN A CA 1
ATOM 3053 C C . GLN A 1 428 ? -18.048 14.020 -10.824 1.00 95.06 428 GLN A C 1
ATOM 3055 O O . GLN A 1 428 ? -17.874 14.109 -9.615 1.00 95.06 428 GLN A O 1
ATOM 3060 N N . ALA A 1 429 ? -19.262 13.832 -11.356 1.00 95.81 429 ALA A N 1
ATOM 3061 C CA . ALA A 1 429 ? -20.495 13.756 -10.569 1.00 95.81 429 ALA A CA 1
ATOM 3062 C C . ALA A 1 429 ? -20.553 12.529 -9.642 1.00 95.81 429 ALA A C 1
ATOM 3064 O O . ALA A 1 429 ? -21.208 12.569 -8.605 1.00 95.81 429 ALA A O 1
ATOM 3065 N N . ASN A 1 430 ? -19.856 11.451 -10.005 1.00 96.81 430 ASN A N 1
ATOM 3066 C CA . ASN A 1 430 ? -19.803 10.220 -9.221 1.00 96.81 430 ASN A CA 1
ATOM 3067 C C . ASN A 1 430 ? -18.600 10.165 -8.272 1.00 96.81 430 ASN A C 1
ATOM 3069 O O . ASN A 1 430 ? -18.404 9.143 -7.616 1.00 96.81 430 ASN A O 1
ATOM 3073 N N . ALA A 1 431 ? -17.767 11.206 -8.221 1.00 96.62 431 ALA A N 1
ATOM 3074 C CA . ALA A 1 431 ? -16.598 11.250 -7.355 1.00 96.62 431 ALA A CA 1
ATOM 3075 C C . ALA A 1 431 ? -17.002 11.118 -5.879 1.00 96.62 431 ALA A C 1
ATOM 3077 O O . ALA A 1 431 ? -17.838 11.867 -5.386 1.00 96.62 431 ALA A O 1
ATOM 3078 N N . LEU A 1 432 ? -16.382 10.180 -5.162 1.00 96.94 432 LEU A N 1
ATOM 3079 C CA . LEU A 1 432 ? -16.559 10.013 -3.716 1.00 96.94 432 LEU A CA 1
ATOM 3080 C C . LEU A 1 432 ? -15.336 10.531 -2.956 1.00 96.94 432 LEU A C 1
ATOM 3082 O O . LEU A 1 432 ? -15.472 11.273 -1.985 1.00 96.94 432 LEU A O 1
ATOM 3086 N N . ALA A 1 433 ? -14.140 10.174 -3.423 1.00 97.81 433 ALA A N 1
ATOM 3087 C CA . ALA A 1 433 ? -12.884 10.757 -2.969 1.00 97.81 433 ALA A CA 1
ATOM 3088 C C . ALA A 1 433 ? -11.818 10.670 -4.065 1.00 97.81 433 ALA A C 1
ATOM 3090 O O . ALA A 1 433 ? -11.775 9.690 -4.807 1.00 97.81 433 ALA A O 1
ATOM 3091 N N . LEU A 1 434 ? -10.945 11.671 -4.154 1.00 97.88 434 LEU A N 1
ATOM 3092 C CA . LEU A 1 434 ? -9.820 11.713 -5.083 1.00 97.88 434 LEU A CA 1
ATOM 3093 C C . LEU A 1 434 ? -8.581 12.289 -4.416 1.00 97.88 434 LEU A C 1
ATOM 3095 O O . LEU A 1 434 ? -8.663 13.316 -3.752 1.00 97.88 434 LEU A O 1
ATOM 3099 N N . ALA A 1 435 ? -7.437 11.682 -4.705 1.00 98.19 435 ALA A N 1
ATOM 3100 C CA . ALA A 1 435 ? -6.124 12.270 -4.518 1.00 98.19 435 ALA A CA 1
ATOM 3101 C C . ALA A 1 435 ? -5.573 12.714 -5.878 1.00 98.19 435 ALA A C 1
ATOM 3103 O O . ALA A 1 435 ? -5.436 11.896 -6.794 1.00 98.19 435 ALA A O 1
ATOM 3104 N N . GLY A 1 436 ? -5.274 14.007 -6.012 1.00 97.94 436 GLY A N 1
ATOM 3105 C CA . GLY A 1 436 ? -4.736 14.574 -7.246 1.00 97.94 436 GLY A CA 1
ATOM 3106 C C . GLY A 1 436 ? -3.332 14.055 -7.565 1.00 97.94 436 GLY A C 1
ATOM 3107 O O . GLY A 1 436 ? -2.549 13.765 -6.663 1.00 97.94 436 GLY A O 1
ATOM 3108 N N . GLY A 1 437 ? -3.016 13.926 -8.846 1.00 97.94 437 GLY A N 1
ATOM 3109 C CA . GLY A 1 437 ? -1.682 13.622 -9.344 1.00 97.94 437 GLY A CA 1
ATOM 3110 C C . GLY A 1 437 ? -0.790 14.863 -9.410 1.00 97.94 437 GLY A C 1
ATOM 3111 O O . GLY A 1 437 ? -1.274 15.998 -9.467 1.00 97.94 437 GLY A O 1
ATOM 3112 N N . GLY A 1 438 ? 0.522 14.647 -9.390 1.00 97.19 438 GLY A N 1
ATOM 3113 C CA . GLY A 1 438 ? 1.514 15.716 -9.498 1.00 97.19 438 GLY A CA 1
ATOM 3114 C C . GLY A 1 438 ? 1.707 16.213 -10.932 1.00 97.19 438 GLY A C 1
ATOM 3115 O O . GLY A 1 438 ? 1.489 15.480 -11.895 1.00 97.19 438 GLY A O 1
ATOM 3116 N N . GLY A 1 439 ? 2.120 17.466 -11.091 1.00 95.31 439 GLY A N 1
ATOM 3117 C CA . GLY A 1 439 ? 2.497 18.039 -12.381 1.00 95.31 439 GLY A CA 1
ATOM 3118 C C . GLY A 1 439 ? 3.850 17.520 -12.871 1.00 95.31 439 GLY A C 1
ATOM 3119 O O . GLY A 1 439 ? 4.706 17.124 -12.085 1.00 95.31 439 GLY A O 1
ATOM 3120 N N . GLY A 1 440 ? 4.055 17.504 -14.180 1.00 93.19 440 GLY A N 1
ATOM 3121 C CA . GLY A 1 440 ? 5.315 17.111 -14.798 1.00 93.19 440 GLY A CA 1
ATOM 3122 C C . GLY A 1 440 ? 6.359 18.227 -14.782 1.00 93.19 440 GLY A C 1
ATOM 3123 O O . GLY A 1 440 ? 6.021 19.415 -14.781 1.00 93.19 440 GLY A O 1
ATOM 3124 N N . ALA A 1 441 ? 7.632 17.839 -14.768 1.00 90.56 441 ALA A N 1
ATOM 3125 C CA . ALA A 1 441 ? 8.754 18.772 -14.773 1.00 90.56 441 ALA A CA 1
ATOM 3126 C C . ALA A 1 441 ? 8.883 19.536 -16.100 1.00 90.56 441 ALA A C 1
ATOM 3128 O O . ALA A 1 441 ? 8.595 19.003 -17.179 1.00 90.56 441 ALA A O 1
ATOM 3129 N N . GLY A 1 442 ? 9.361 20.776 -15.992 1.00 85.44 442 GLY A N 1
ATOM 3130 C CA . GLY A 1 442 ? 9.816 21.588 -17.115 1.00 85.44 442 GLY A CA 1
ATOM 3131 C C . GLY A 1 442 ? 11.260 21.271 -17.516 1.00 85.44 442 GLY A C 1
ATOM 3132 O O . GLY A 1 442 ? 11.864 20.326 -17.011 1.00 85.44 442 GLY A O 1
ATOM 3133 N N . ASN A 1 443 ? 11.821 22.062 -18.431 1.00 74.19 443 ASN A N 1
ATOM 3134 C CA . ASN A 1 443 ? 13.177 21.856 -18.951 1.00 74.19 443 ASN A CA 1
ATOM 3135 C C . ASN A 1 443 ? 13.897 23.198 -19.182 1.00 74.19 443 ASN A C 1
ATOM 3137 O O . ASN A 1 443 ? 13.999 23.673 -20.312 1.00 74.19 443 ASN A O 1
ATOM 3141 N N . LYS A 1 444 ? 14.355 23.840 -18.098 1.00 68.38 444 LYS A N 1
ATOM 3142 C CA . LYS A 1 444 ? 15.257 25.000 -18.166 1.00 68.38 444 LYS A CA 1
ATOM 3143 C C . LYS A 1 444 ? 16.445 24.817 -17.234 1.00 68.38 444 LYS A C 1
ATOM 3145 O O . LYS A 1 444 ? 16.283 24.490 -16.064 1.00 68.38 444 LYS A O 1
ATOM 3150 N N . SER A 1 445 ? 17.623 25.102 -17.774 1.00 57.31 445 SER A N 1
ATOM 3151 C CA . SER A 1 445 ? 18.945 24.788 -17.236 1.00 57.31 445 SER A CA 1
ATOM 3152 C C . SER A 1 445 ? 19.373 25.579 -16.002 1.00 57.31 445 SER A C 1
ATOM 3154 O O . SER A 1 445 ? 20.543 25.496 -15.665 1.00 57.31 445 SER A O 1
ATOM 3156 N N . ASP A 1 446 ? 18.499 26.360 -15.360 1.00 59.88 446 ASP A N 1
ATOM 3157 C CA . ASP A 1 446 ? 18.981 27.429 -14.477 1.00 59.88 446 ASP A CA 1
ATOM 3158 C C . ASP A 1 446 ? 18.366 27.409 -13.057 1.00 59.88 446 ASP A C 1
ATOM 3160 O O . ASP A 1 446 ? 19.034 27.880 -12.145 1.00 59.88 446 ASP A O 1
ATOM 3164 N N . ASP A 1 447 ? 17.165 26.834 -12.819 1.00 59.28 447 ASP A N 1
ATOM 3165 C CA . ASP A 1 447 ? 16.424 27.080 -11.549 1.00 59.28 447 ASP A CA 1
ATOM 3166 C C . ASP A 1 447 ? 15.539 25.940 -10.971 1.00 59.28 447 ASP A C 1
ATOM 3168 O O . ASP A 1 447 ? 14.674 26.185 -10.131 1.00 59.28 447 ASP A O 1
ATOM 3172 N N . GLY A 1 448 ? 15.715 24.674 -11.357 1.00 67.00 448 GLY A N 1
ATOM 3173 C CA . GLY A 1 448 ? 14.982 23.562 -10.724 1.00 67.00 448 GLY A CA 1
ATOM 3174 C C . GLY A 1 448 ? 13.468 23.630 -10.912 1.00 67.00 448 GLY A C 1
ATOM 3175 O O . GLY A 1 448 ? 12.695 23.900 -9.992 1.00 67.00 448 GLY A O 1
ATOM 3176 N N . TRP A 1 449 ? 13.039 23.349 -12.133 1.00 81.56 449 TRP A N 1
ATOM 3177 C CA . TRP A 1 449 ? 11.705 23.558 -12.681 1.00 81.56 449 TRP A CA 1
ATOM 3178 C C . TRP A 1 449 ? 10.777 22.393 -12.345 1.00 81.56 449 TRP A C 1
ATOM 3180 O O . TRP A 1 449 ? 10.259 21.693 -13.220 1.00 81.56 449 TRP A O 1
ATOM 3190 N N . SER A 1 450 ? 10.578 22.179 -11.042 1.00 88.19 450 SER A N 1
ATOM 3191 C CA . SER A 1 450 ? 9.776 21.067 -10.545 1.00 88.19 450 SER A CA 1
ATOM 3192 C C . SER A 1 450 ? 8.274 21.275 -10.765 1.00 88.19 450 SER A C 1
ATOM 3194 O O . SER A 1 450 ? 7.749 22.386 -10.621 1.00 88.19 450 SER A O 1
ATOM 3196 N N . GLY A 1 451 ? 7.584 20.180 -11.083 1.00 92.31 451 GLY A N 1
ATOM 3197 C CA . GLY A 1 451 ? 6.125 20.135 -11.164 1.00 92.31 451 GLY A CA 1
ATOM 3198 C C . GLY A 1 451 ? 5.448 20.418 -9.821 1.00 92.31 451 GLY A C 1
ATOM 3199 O O . GLY A 1 451 ? 6.019 20.172 -8.760 1.00 92.31 451 GLY A O 1
ATOM 3200 N N . GLY A 1 452 ? 4.222 20.940 -9.861 1.00 95.06 452 GLY A N 1
ATOM 3201 C CA . GLY A 1 452 ? 3.427 21.174 -8.651 1.00 95.06 452 GLY A CA 1
ATOM 3202 C C . GLY A 1 452 ? 2.946 19.861 -8.032 1.00 95.06 452 GLY A C 1
ATOM 3203 O O . GLY A 1 452 ? 2.575 18.938 -8.760 1.00 95.06 452 GLY A O 1
ATOM 3204 N N . ALA A 1 453 ? 2.932 19.754 -6.702 1.00 96.06 453 ALA A N 1
ATOM 3205 C CA . ALA A 1 453 ? 2.409 18.566 -6.037 1.00 96.06 453 ALA A CA 1
ATOM 3206 C C . ALA A 1 453 ? 0.885 18.470 -6.188 1.00 96.06 453 ALA A C 1
ATOM 3208 O O . ALA A 1 453 ? 0.167 19.471 -6.148 1.00 96.06 453 ALA A O 1
ATOM 3209 N N . GLY A 1 454 ? 0.383 17.251 -6.354 1.00 93.06 454 GLY A N 1
ATOM 3210 C CA . GLY A 1 454 ? -1.044 16.962 -6.322 1.00 93.06 454 GLY A CA 1
ATOM 3211 C C . GLY A 1 454 ? -1.599 16.943 -4.896 1.00 93.06 454 GLY A C 1
ATOM 3212 O O . GLY A 1 454 ? -0.862 16.837 -3.915 1.00 93.06 454 GLY A O 1
ATOM 3213 N N . GLY A 1 455 ? -2.925 16.986 -4.778 1.00 85.31 455 GLY A N 1
ATOM 3214 C CA . GLY A 1 455 ? -3.630 16.909 -3.495 1.00 85.31 455 GLY A CA 1
ATOM 3215 C C . GLY A 1 455 ? -4.148 18.255 -3.008 1.00 85.31 455 GLY A C 1
ATOM 3216 O O . GLY A 1 455 ? -4.238 19.201 -3.778 1.00 85.31 455 GLY A O 1
ATOM 3217 N N . GLY A 1 456 ? -4.559 18.315 -1.739 1.00 90.06 456 GLY A N 1
ATOM 3218 C CA . GLY A 1 456 ? -5.195 19.506 -1.169 1.00 90.06 456 GLY A CA 1
ATOM 3219 C C . GLY A 1 456 ? -6.584 19.802 -1.749 1.00 90.06 456 GLY A C 1
ATOM 3220 O O . GLY A 1 456 ? -7.057 19.151 -2.682 1.00 90.06 456 GLY A O 1
ATOM 3221 N N . THR A 1 457 ? -7.239 20.833 -1.211 1.00 91.81 457 THR A N 1
ATOM 3222 C CA . THR A 1 457 ? -8.410 21.443 -1.871 1.00 91.81 457 THR A CA 1
ATOM 3223 C C . THR A 1 457 ? -8.007 22.155 -3.165 1.00 91.81 457 THR A C 1
ATOM 3225 O O . THR A 1 457 ? -8.825 22.331 -4.068 1.00 91.81 457 THR A O 1
ATOM 3228 N N . SER A 1 458 ? -6.735 22.525 -3.283 1.00 94.81 458 SER A N 1
ATOM 3229 C CA . SER A 1 458 ? -6.104 22.920 -4.533 1.00 94.81 458 SER A CA 1
ATOM 3230 C C . SER A 1 458 ? -4.765 22.210 -4.655 1.00 94.81 458 SER A C 1
ATOM 3232 O O . SER A 1 458 ? -4.033 22.139 -3.668 1.00 94.81 458 SER A O 1
ATOM 3234 N N . GLY A 1 459 ? -4.465 21.715 -5.854 1.00 94.06 459 GLY A N 1
ATOM 3235 C CA . GLY A 1 459 ? -3.129 21.249 -6.187 1.00 94.06 459 GLY A CA 1
ATOM 3236 C C . GLY A 1 459 ? -2.148 22.412 -6.134 1.00 94.06 459 GLY A C 1
ATOM 3237 O O . GLY A 1 459 ? -2.512 23.573 -6.355 1.00 94.06 459 GLY A O 1
ATOM 3238 N N . GLU A 1 460 ? -0.895 22.113 -5.832 1.00 95.62 460 GLU A N 1
ATOM 3239 C CA . GLU A 1 460 ? 0.117 23.146 -5.708 1.00 95.62 460 GLU A CA 1
ATOM 3240 C C . GLU A 1 460 ? 0.506 23.686 -7.083 1.00 95.62 460 GLU A C 1
ATOM 3242 O O . GLU A 1 460 ? 0.521 22.973 -8.097 1.00 95.62 460 GLU A O 1
ATOM 3247 N N . ALA A 1 461 ? 0.834 24.976 -7.112 1.00 94.31 461 ALA A N 1
ATOM 3248 C CA . ALA A 1 461 ? 1.493 25.546 -8.267 1.00 94.31 461 ALA A CA 1
ATOM 3249 C C . ALA A 1 461 ? 2.863 24.881 -8.451 1.00 94.31 461 ALA A C 1
ATOM 3251 O O . ALA A 1 461 ? 3.512 24.457 -7.494 1.00 94.31 461 ALA A O 1
ATOM 3252 N N . SER A 1 462 ? 3.308 24.795 -9.698 1.00 90.94 462 SER A N 1
ATOM 3253 C CA . SER A 1 462 ? 4.694 24.441 -9.979 1.00 90.94 462 SER A CA 1
ATOM 3254 C C . SER A 1 462 ? 5.656 25.507 -9.451 1.00 90.94 462 SER A C 1
ATOM 3256 O O . SER A 1 462 ? 5.254 26.641 -9.174 1.00 90.94 462 SER A O 1
ATOM 3258 N N . LYS A 1 463 ? 6.956 25.194 -9.402 1.00 85.38 463 LYS A N 1
ATOM 3259 C CA . LYS A 1 463 ? 7.987 26.169 -9.000 1.00 85.38 463 LYS A CA 1
ATOM 3260 C C . LYS A 1 463 ? 8.073 27.408 -9.899 1.00 85.38 463 LYS A C 1
ATOM 3262 O O . LYS A 1 463 ? 8.662 28.403 -9.500 1.00 85.38 463 LYS A O 1
ATOM 3267 N N . SER A 1 464 ? 7.439 27.375 -11.074 1.00 81.62 464 SER A N 1
ATOM 3268 C CA . SER A 1 464 ? 7.306 28.530 -11.964 1.00 81.62 464 SER A CA 1
ATOM 3269 C C . SER A 1 464 ? 5.893 29.134 -11.994 1.00 81.62 464 SER A C 1
ATOM 3271 O O . SER A 1 464 ? 5.514 29.800 -12.961 1.00 81.62 464 SER A O 1
ATOM 3273 N N . SER A 1 465 ? 5.093 28.904 -10.952 1.00 86.06 465 SER A N 1
ATOM 3274 C CA . SER A 1 465 ? 3.766 29.510 -10.758 1.00 86.06 465 SER A CA 1
ATOM 3275 C C . SER A 1 465 ? 2.697 29.110 -11.787 1.00 86.06 465 SER A C 1
ATOM 3277 O O . SER A 1 465 ? 1.640 29.745 -11.869 1.00 86.06 465 SER A O 1
ATOM 3279 N N . VAL A 1 466 ? 2.915 28.029 -12.548 1.00 91.12 466 VAL A N 1
ATOM 3280 C CA . VAL A 1 466 ? 1.827 27.369 -13.293 1.00 91.12 466 VAL A CA 1
ATOM 3281 C C . VAL A 1 466 ? 0.891 26.733 -12.274 1.00 91.12 466 VAL A C 1
ATOM 3283 O O . VAL A 1 466 ? 1.321 25.895 -11.480 1.00 91.12 466 VAL A O 1
ATOM 3286 N N . GLN A 1 467 ? -0.364 27.177 -12.252 1.00 95.44 467 GLN A N 1
ATOM 3287 C CA . GLN A 1 467 ? -1.273 26.914 -11.140 1.00 95.44 467 GLN A CA 1
ATOM 3288 C C . GLN A 1 467 ? -1.781 25.469 -11.138 1.00 95.44 467 GLN A C 1
ATOM 3290 O O . GLN A 1 467 ? -2.037 24.874 -12.191 1.00 95.44 467 GLN A O 1
ATOM 3295 N N . GLY A 1 468 ? -1.971 24.919 -9.939 1.00 96.06 468 GLY A N 1
ATOM 3296 C CA . GLY A 1 468 ? -2.689 23.666 -9.757 1.00 96.06 468 GLY A CA 1
ATOM 3297 C C . GLY A 1 468 ? -4.206 23.829 -9.894 1.00 96.06 468 GLY A C 1
ATOM 3298 O O . GLY A 1 468 ? -4.736 24.941 -9.890 1.00 96.06 468 GLY A O 1
ATOM 3299 N N . GLY A 1 469 ? -4.909 22.710 -10.060 1.00 96.06 469 GLY A N 1
ATOM 3300 C CA . GLY A 1 469 ? -6.373 22.682 -10.102 1.00 96.06 469 GLY A CA 1
ATOM 3301 C C . GLY A 1 469 ? -6.972 22.953 -8.726 1.00 96.06 469 GLY A C 1
ATOM 3302 O O . GLY A 1 469 ? -6.341 22.667 -7.713 1.00 96.06 469 GLY A O 1
ATOM 3303 N N . THR A 1 470 ? -8.190 23.488 -8.667 1.00 96.25 470 THR A N 1
ATOM 3304 C CA . THR A 1 470 ? -8.906 23.783 -7.412 1.00 96.25 470 THR A CA 1
ATOM 3305 C C . THR A 1 470 ? -10.117 22.859 -7.242 1.00 96.25 470 THR A C 1
ATOM 3307 O O . THR A 1 470 ? -10.279 21.890 -7.984 1.00 96.25 470 THR A O 1
ATOM 3310 N N . GLN A 1 471 ? -10.994 23.124 -6.269 1.00 94.94 471 GLN A N 1
ATOM 3311 C CA . GLN A 1 471 ? -12.287 22.432 -6.157 1.00 94.94 471 GLN A CA 1
ATOM 3312 C C . GLN A 1 471 ? -13.321 22.876 -7.204 1.00 94.94 471 GLN A C 1
ATOM 3314 O O . GLN A 1 471 ? -14.375 22.255 -7.296 1.00 94.94 471 GLN A O 1
ATOM 3319 N N . THR A 1 472 ? -13.075 23.955 -7.953 1.00 95.19 472 THR A N 1
ATOM 3320 C CA . THR A 1 472 ? -14.089 24.581 -8.825 1.00 95.19 472 THR A CA 1
ATOM 3321 C C . THR A 1 472 ? -13.622 24.823 -10.256 1.00 95.19 472 THR A C 1
ATOM 3323 O O . THR A 1 472 ? -14.455 25.046 -11.131 1.00 95.19 472 THR A O 1
ATOM 3326 N N . GLN A 1 473 ? -12.316 24.781 -10.521 1.00 96.50 473 GLN A N 1
ATOM 3327 C CA . GLN A 1 473 ? -11.761 25.010 -11.851 1.00 96.50 473 GLN A CA 1
ATOM 3328 C C . GLN A 1 473 ? -10.413 24.312 -12.032 1.00 96.50 473 GLN A C 1
ATOM 3330 O O . GLN A 1 473 ? -9.697 24.038 -11.067 1.00 96.50 473 GLN A O 1
ATOM 3335 N N . GLY A 1 474 ? -10.045 24.068 -13.290 1.00 96.31 474 GLY A N 1
ATOM 3336 C CA . GLY A 1 474 ? -8.692 23.645 -13.637 1.00 96.31 474 GLY A CA 1
ATOM 3337 C C . GLY A 1 474 ? -7.652 24.712 -13.321 1.00 96.31 474 GLY A C 1
ATOM 3338 O O . GLY A 1 474 ? -7.973 25.901 -13.206 1.00 96.31 474 GLY A O 1
ATOM 3339 N N . GLY A 1 475 ? -6.398 24.280 -13.203 1.00 94.88 475 GLY A N 1
ATOM 3340 C CA . GLY A 1 475 ? -5.271 25.192 -13.049 1.00 94.88 475 GLY A CA 1
ATOM 3341 C C . GLY A 1 475 ? -5.186 26.158 -14.228 1.00 94.88 475 GLY A C 1
ATOM 3342 O O . GLY A 1 475 ? -5.553 25.802 -15.347 1.00 94.88 475 GLY A O 1
ATOM 3343 N N . GLN A 1 476 ? -4.742 27.385 -13.965 1.00 88.62 476 GLN A N 1
ATOM 3344 C CA . GLN A 1 476 ? -4.667 28.485 -14.933 1.00 88.62 476 GLN A CA 1
ATOM 3345 C C . GLN A 1 476 ? -3.198 28.865 -15.237 1.00 88.62 476 GLN A C 1
ATOM 3347 O O . GLN A 1 476 ? -2.275 28.114 -14.924 1.00 88.62 476 GLN A O 1
ATOM 3352 N N . SER A 1 477 ? -2.980 30.030 -15.855 1.00 77.44 477 SER A N 1
ATOM 3353 C CA . SER A 1 477 ? -1.686 30.618 -16.272 1.00 77.44 477 SER A CA 1
ATOM 3354 C C . SER A 1 477 ? -1.125 30.146 -17.616 1.00 77.44 477 SER A C 1
ATOM 3356 O O . SER A 1 477 ? -0.417 30.913 -18.263 1.00 77.44 477 SER A O 1
ATOM 3358 N N . CYS A 1 478 ? -1.415 28.922 -18.058 1.00 84.31 478 CYS A N 1
ATOM 3359 C CA . CYS A 1 478 ? -0.916 28.378 -19.329 1.00 84.31 478 CYS A CA 1
ATOM 3360 C C . CYS A 1 478 ? -2.012 27.566 -20.034 1.00 84.31 478 CYS A C 1
ATOM 3362 O O . CYS A 1 478 ? -3.053 28.128 -20.359 1.00 84.31 478 CYS A O 1
ATOM 3364 N N . ASN A 1 479 ? -1.793 26.270 -20.272 1.00 92.75 479 ASN A N 1
ATOM 3365 C CA . ASN A 1 479 ? -2.780 25.372 -20.864 1.00 92.75 479 ASN A CA 1
ATOM 3366 C C . ASN A 1 479 ? -3.688 24.845 -19.746 1.00 92.75 479 ASN A C 1
ATOM 3368 O O . ASN A 1 479 ? -3.220 24.025 -18.949 1.00 92.75 479 ASN A O 1
ATOM 3372 N N . PRO A 1 480 ? -4.946 25.308 -19.624 1.00 95.38 480 PRO A N 1
ATOM 3373 C CA . PRO A 1 480 ? -5.735 25.016 -18.438 1.00 95.38 480 PRO A CA 1
ATOM 3374 C C . PRO A 1 480 ? -6.074 23.532 -18.305 1.00 95.38 480 PRO A C 1
ATOM 3376 O O . PRO A 1 480 ? -6.314 22.840 -19.297 1.00 95.38 480 PRO A O 1
ATOM 3379 N N . GLY A 1 481 ? -6.120 23.053 -17.064 1.00 96.62 481 GLY A N 1
ATOM 3380 C CA . GLY A 1 481 ? -6.725 21.760 -16.758 1.00 96.62 481 GLY A CA 1
ATOM 3381 C C . GLY A 1 481 ? -8.254 21.812 -16.842 1.00 96.62 481 GLY A C 1
ATOM 3382 O O . GLY A 1 481 ? -8.865 22.870 -16.995 1.00 96.62 481 GLY A O 1
ATOM 3383 N N . SER A 1 482 ? -8.894 20.659 -16.702 1.00 97.25 482 SER A N 1
ATOM 3384 C CA . SER A 1 482 ? -10.349 20.511 -16.669 1.00 97.25 482 SER A CA 1
ATOM 3385 C C . SER A 1 482 ? -10.767 19.446 -15.650 1.00 97.25 482 SER A C 1
ATOM 3387 O O . SER A 1 482 ? -9.937 18.918 -14.903 1.00 97.25 482 SER A O 1
ATOM 3389 N N . ALA A 1 483 ? -12.068 19.168 -15.559 1.00 97.56 483 ALA A N 1
ATOM 3390 C CA . ALA A 1 483 ? -12.592 18.137 -14.671 1.00 97.56 483 ALA A CA 1
ATOM 3391 C C . ALA A 1 483 ? -11.938 16.783 -14.979 1.00 97.56 483 ALA A C 1
ATOM 3393 O O . ALA A 1 483 ? -11.988 16.320 -16.117 1.00 97.56 483 ALA A O 1
ATOM 3394 N N . LEU A 1 484 ? -11.332 16.151 -13.969 1.00 97.25 484 LEU A N 1
ATOM 3395 C CA . LEU A 1 484 ? -10.640 14.862 -14.106 1.00 97.25 484 LEU A CA 1
ATOM 3396 C C . LEU A 1 484 ? -9.480 14.839 -15.119 1.00 97.25 484 LEU A C 1
ATOM 3398 O O . LEU A 1 484 ? -9.010 13.759 -15.457 1.00 97.25 484 LEU A O 1
ATOM 3402 N N . GLN A 1 485 ? -8.987 15.982 -15.605 1.00 97.62 485 GLN A N 1
ATOM 3403 C CA . GLN A 1 485 ? -7.929 15.994 -16.618 1.00 97.62 485 GLN A CA 1
ATOM 3404 C C . GLN A 1 485 ? -6.981 17.181 -16.445 1.00 97.62 485 GLN A C 1
ATOM 3406 O O . GLN A 1 485 ? -7.398 18.336 -16.454 1.00 97.62 485 GLN A O 1
ATOM 3411 N N . GLY A 1 486 ? -5.686 16.905 -16.325 1.00 97.00 486 GLY A N 1
ATOM 3412 C CA . GLY A 1 486 ? -4.625 17.906 -16.353 1.00 97.00 486 GLY A CA 1
ATOM 3413 C C . GLY A 1 486 ? -4.420 18.482 -17.753 1.00 97.00 486 GLY A C 1
ATOM 3414 O O . GLY A 1 486 ? -4.609 17.785 -18.754 1.00 97.00 486 GLY A O 1
ATOM 3415 N N . GLY A 1 487 ? -4.035 19.756 -17.819 1.00 95.88 487 GLY A N 1
ATOM 3416 C CA . GLY A 1 487 ? -3.727 20.438 -19.073 1.00 95.88 487 GLY A CA 1
ATOM 3417 C C . GLY A 1 487 ? -2.461 19.877 -19.722 1.00 95.88 487 GLY A C 1
ATOM 3418 O O . GLY A 1 487 ? -1.513 19.496 -19.035 1.00 95.88 487 GLY A O 1
ATOM 3419 N N . ASN A 1 488 ? -2.428 19.823 -21.051 1.00 93.88 488 ASN A N 1
ATOM 3420 C CA . ASN A 1 488 ? -1.257 19.325 -21.773 1.00 93.88 488 ASN A CA 1
ATOM 3421 C C . ASN A 1 488 ? -0.129 20.364 -21.777 1.00 93.88 488 ASN A C 1
ATOM 3423 O O . ASN A 1 488 ? -0.371 21.556 -21.964 1.00 93.88 488 ASN A O 1
ATOM 3427 N N . GLY A 1 489 ? 1.105 19.900 -21.603 1.00 91.00 489 GLY A N 1
ATOM 3428 C CA . GLY A 1 489 ? 2.297 20.711 -21.810 1.00 91.00 489 GLY A CA 1
ATOM 3429 C C . GLY A 1 489 ? 2.562 20.918 -23.302 1.00 91.00 489 GLY A C 1
ATOM 3430 O O . GLY A 1 489 ? 2.485 19.973 -24.090 1.00 91.00 489 GLY A O 1
ATOM 3431 N N . THR A 1 490 ? 2.881 22.144 -23.712 1.00 87.75 490 THR A N 1
ATOM 3432 C CA . THR A 1 490 ? 3.214 22.481 -25.109 1.00 87.75 490 THR A CA 1
ATOM 3433 C C . THR A 1 490 ? 4.610 23.080 -25.213 1.00 87.75 490 THR A C 1
ATOM 3435 O O . THR A 1 490 ? 5.072 23.721 -24.277 1.00 87.75 490 THR A O 1
ATOM 3438 N N . ASN A 1 491 ? 5.270 22.927 -26.365 1.00 83.31 491 ASN A N 1
ATOM 3439 C CA . ASN A 1 491 ? 6.599 23.498 -26.633 1.00 83.31 491 ASN A CA 1
ATOM 3440 C C . ASN A 1 491 ? 7.673 23.037 -25.626 1.00 83.31 491 ASN A C 1
ATOM 3442 O O . ASN A 1 491 ? 8.410 23.855 -25.081 1.00 83.31 491 ASN A O 1
ATOM 3446 N N . GLY A 1 492 ? 7.736 21.730 -25.340 1.00 79.94 492 GLY A N 1
ATOM 3447 C CA . GLY A 1 492 ? 8.730 21.168 -24.415 1.00 79.94 492 GLY A CA 1
ATOM 3448 C C . GLY A 1 492 ? 8.467 21.482 -22.935 1.00 79.94 492 GLY A C 1
ATOM 3449 O O . GLY A 1 492 ? 9.388 21.433 -22.124 1.00 79.94 492 GLY A O 1
ATOM 3450 N N . ALA A 1 493 ? 7.224 21.814 -22.581 1.00 88.62 493 ALA A N 1
ATOM 3451 C CA . ALA A 1 493 ? 6.774 22.090 -21.219 1.00 88.62 493 ALA A CA 1
ATOM 3452 C C . ALA A 1 493 ? 6.098 20.875 -20.557 1.00 88.62 493 ALA A C 1
ATOM 3454 O O . ALA A 1 493 ? 5.619 19.971 -21.245 1.00 88.62 493 ALA A O 1
ATOM 3455 N N . GLY A 1 494 ? 6.038 20.868 -19.224 1.00 91.25 494 GLY A N 1
ATOM 3456 C CA . GLY A 1 494 ? 5.479 19.772 -18.431 1.00 91.25 494 GLY A CA 1
ATOM 3457 C C . GLY A 1 494 ? 3.947 19.727 -18.432 1.00 91.25 494 GLY A C 1
ATOM 3458 O O . GLY A 1 494 ? 3.277 20.760 -18.490 1.00 91.25 494 GLY A O 1
ATOM 3459 N N . GLY A 1 495 ? 3.375 18.525 -18.353 1.00 94.31 495 GLY A N 1
ATOM 3460 C CA . GLY A 1 495 ? 1.923 18.318 -18.278 1.00 94.31 495 GLY A CA 1
ATOM 3461 C C . GLY A 1 495 ? 1.356 18.570 -16.876 1.00 94.31 495 GLY A C 1
ATOM 3462 O O . GLY A 1 495 ? 2.020 18.310 -15.876 1.00 94.31 495 GLY A O 1
ATOM 3463 N N . GLY A 1 496 ? 0.123 19.061 -16.771 1.00 96.12 496 GLY A N 1
ATOM 3464 C CA . GLY A 1 496 ? -0.559 19.258 -15.488 1.00 96.12 496 GLY A CA 1
ATOM 3465 C C . GLY A 1 496 ? -1.016 17.939 -14.859 1.00 96.12 496 GLY A C 1
ATOM 3466 O O . GLY A 1 496 ? -1.368 16.999 -15.568 1.00 96.12 496 GLY A O 1
ATOM 3467 N N . GLY A 1 497 ? -1.034 17.844 -13.532 1.00 97.38 497 GLY A N 1
ATOM 3468 C CA . GLY A 1 497 ? -1.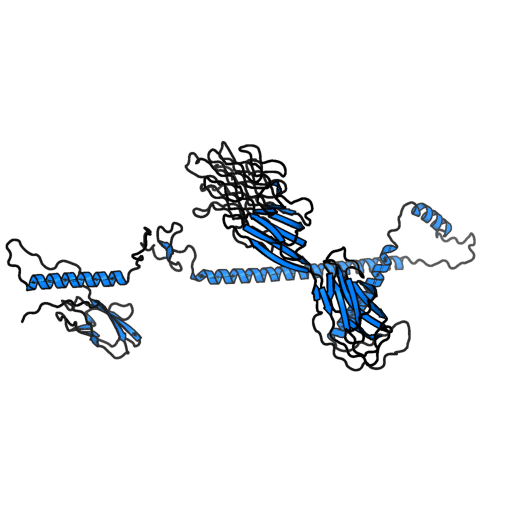511 16.653 -12.821 1.00 97.38 497 GLY A CA 1
ATOM 3469 C C . GLY A 1 497 ? -3.029 16.467 -12.925 1.00 97.38 497 GLY A C 1
ATOM 3470 O O . GLY A 1 497 ? -3.778 17.446 -12.941 1.00 97.38 497 GLY A O 1
ATOM 3471 N N . GLY A 1 498 ? -3.499 15.220 -12.989 1.00 97.62 498 GLY A N 1
ATOM 3472 C CA . GLY A 1 498 ? -4.931 14.903 -12.942 1.00 97.62 498 GLY A CA 1
ATOM 3473 C C . GLY A 1 498 ? -5.517 15.159 -11.552 1.00 97.62 498 GLY A C 1
ATOM 3474 O O . GLY A 1 498 ? -4.821 15.049 -10.552 1.00 97.62 498 GLY A O 1
ATOM 3475 N N . GLY A 1 499 ? -6.797 15.487 -11.438 1.00 97.19 499 GLY A N 1
ATOM 3476 C CA . GLY A 1 499 ? -7.429 15.752 -10.140 1.00 97.19 499 GLY A CA 1
ATOM 3477 C C . GLY A 1 499 ? -8.923 15.960 -10.285 1.00 97.19 499 GLY A C 1
ATOM 3478 O O . GLY A 1 499 ? -9.439 15.871 -11.396 1.00 97.19 499 GLY A O 1
ATOM 3479 N N . TYR A 1 500 ? -9.623 16.276 -9.195 1.00 97.38 500 TYR A N 1
ATOM 3480 C CA . TYR A 1 500 ? -11.041 16.647 -9.297 1.00 97.38 500 TYR A CA 1
ATOM 3481 C C . TYR A 1 500 ? -11.239 17.785 -10.299 1.00 97.38 500 TYR A C 1
ATOM 3483 O O . TYR A 1 500 ? -12.089 17.693 -11.186 1.00 97.38 500 TYR A O 1
ATOM 3491 N N . TYR A 1 501 ? -10.328 18.755 -10.249 1.00 98.12 501 TYR A N 1
ATOM 3492 C CA . TYR A 1 501 ? -9.885 19.488 -11.423 1.00 98.12 501 TYR A CA 1
ATOM 3493 C C . TYR A 1 501 ? -8.373 19.327 -11.594 1.00 98.12 501 TYR A C 1
ATOM 3495 O O . TYR A 1 501 ? -7.608 19.359 -10.625 1.00 98.12 501 TYR A O 1
ATOM 3503 N N . GLY A 1 502 ? -7.937 19.133 -12.836 1.00 97.75 502 GLY A N 1
ATOM 3504 C CA . GLY A 1 502 ? -6.523 18.987 -13.152 1.00 97.75 502 GLY A CA 1
ATOM 3505 C C . GLY A 1 502 ? -5.758 20.309 -13.097 1.00 97.75 502 GLY A C 1
ATOM 3506 O O . GLY A 1 502 ? -6.324 21.389 -13.290 1.00 97.75 502 GLY A O 1
ATOM 3507 N N . GLY A 1 503 ? -4.453 20.223 -12.849 1.00 97.50 503 GLY A N 1
ATOM 3508 C CA . GLY A 1 503 ? -3.540 21.363 -12.929 1.00 97.50 503 GLY A CA 1
ATOM 3509 C C . GLY A 1 503 ? -3.323 21.839 -14.364 1.00 97.50 503 GLY A C 1
ATOM 3510 O O . GLY A 1 503 ? -3.599 21.109 -15.321 1.00 97.50 503 GLY A O 1
ATOM 3511 N N . ALA A 1 504 ? -2.828 23.067 -14.523 1.00 96.69 504 ALA A N 1
ATOM 3512 C CA . ALA A 1 504 ? -2.436 23.566 -15.838 1.00 96.69 504 ALA A CA 1
ATOM 3513 C C . ALA A 1 504 ? -1.179 22.849 -16.344 1.00 96.69 504 ALA A C 1
ATOM 3515 O O . ALA A 1 504 ? -0.258 22.568 -15.575 1.00 96.69 504 ALA A O 1
ATOM 3516 N N . GLY A 1 505 ? -1.129 22.600 -17.650 1.00 94.31 505 GLY A N 1
ATOM 3517 C CA . GLY A 1 505 ? 0.107 22.263 -18.347 1.00 94.31 505 GLY A CA 1
ATOM 3518 C C . GLY A 1 505 ? 0.916 23.523 -18.635 1.00 94.31 505 GLY A C 1
ATOM 3519 O O . GLY A 1 505 ? 0.347 24.593 -18.873 1.00 94.31 505 GLY A O 1
ATOM 3520 N N . GLY A 1 506 ? 2.239 23.405 -18.625 1.00 90.88 506 GLY A N 1
ATOM 3521 C CA . GLY A 1 506 ? 3.128 24.498 -19.002 1.00 90.88 506 GLY A CA 1
ATOM 3522 C C . GLY A 1 506 ? 3.040 24.843 -20.495 1.00 90.88 506 GLY A C 1
ATOM 3523 O O . GLY A 1 506 ? 2.505 24.082 -21.305 1.00 90.88 506 GLY A O 1
ATOM 3524 N N . ASN A 1 507 ? 3.566 26.011 -20.862 1.00 86.06 507 ASN A N 1
ATOM 3525 C CA . ASN A 1 507 ? 3.618 26.501 -22.244 1.00 86.06 507 ASN A CA 1
ATOM 3526 C C . ASN A 1 507 ? 5.017 27.089 -22.550 1.00 86.06 507 ASN A C 1
ATOM 3528 O O . ASN A 1 507 ? 6.017 26.545 -22.085 1.00 86.06 507 ASN A O 1
ATOM 3532 N N . VAL A 1 508 ? 5.099 28.178 -23.329 1.00 69.00 508 VAL A N 1
ATOM 3533 C CA . VAL A 1 508 ? 6.324 28.868 -23.760 1.00 69.00 508 VAL A CA 1
ATOM 3534 C C . VAL A 1 508 ? 7.335 28.975 -22.623 1.00 69.00 508 VAL A C 1
ATOM 3536 O O . VAL A 1 508 ? 6.942 29.221 -21.492 1.00 69.00 508 VAL A O 1
ATOM 3539 N N . SER A 1 509 ? 8.629 28.821 -22.919 1.00 72.62 509 SER A N 1
ATOM 3540 C CA . SER A 1 509 ? 9.714 28.791 -21.922 1.00 72.62 509 SER A CA 1
ATOM 3541 C C . SER A 1 509 ? 9.852 27.511 -21.083 1.00 72.62 509 SER A C 1
ATOM 3543 O O . SER A 1 509 ? 10.512 27.564 -20.050 1.00 72.62 509 SER A O 1
ATOM 3545 N N . TYR A 1 510 ? 9.336 26.365 -21.540 1.00 79.88 510 TYR A N 1
ATOM 3546 C CA . TYR A 1 510 ? 9.579 25.050 -20.920 1.00 79.88 510 TYR A CA 1
ATOM 3547 C C . TYR A 1 510 ? 9.039 24.919 -19.483 1.00 79.88 510 TYR A C 1
ATOM 3549 O O . TYR A 1 510 ? 9.624 24.214 -18.661 1.00 79.88 510 TYR A O 1
ATOM 3557 N N . TYR A 1 511 ? 7.929 25.602 -19.168 1.00 88.88 511 TYR A N 1
ATOM 3558 C CA . TYR A 1 511 ? 7.363 25.641 -17.813 1.00 88.88 511 TYR A CA 1
ATOM 3559 C C . TYR A 1 511 ? 6.908 24.258 -17.300 1.00 88.88 511 TYR A C 1
ATOM 3561 O O . TYR A 1 511 ? 6.356 23.469 -18.066 1.00 88.88 511 TYR A O 1
ATOM 3569 N N . PRO A 1 512 ? 7.088 23.945 -16.006 1.00 91.19 512 PRO A N 1
ATOM 3570 C CA . PRO A 1 512 ? 6.477 22.772 -15.384 1.00 91.19 512 PRO A CA 1
ATOM 3571 C C . PRO A 1 512 ? 4.949 22.875 -15.304 1.00 91.19 512 PRO A C 1
ATOM 3573 O O . PRO A 1 512 ? 4.379 23.965 -15.333 1.00 91.19 512 PRO A O 1
ATOM 3576 N N . GLY A 1 513 ? 4.285 21.729 -15.154 1.00 93.88 513 GLY A N 1
ATOM 3577 C CA . GLY A 1 513 ? 2.843 21.657 -14.918 1.00 93.88 513 GLY A CA 1
ATOM 3578 C C . GLY A 1 513 ? 2.472 21.821 -13.440 1.00 93.88 513 GLY A C 1
ATOM 3579 O O . GLY A 1 513 ? 3.235 21.441 -12.549 1.00 93.88 513 GLY A O 1
ATOM 3580 N N . GLY A 1 514 ? 1.287 22.367 -13.167 1.00 95.56 514 GLY A N 1
ATOM 3581 C CA . GLY A 1 514 ? 0.704 22.425 -11.821 1.00 95.56 514 GLY A CA 1
ATOM 3582 C C . GLY A 1 514 ? 0.095 21.086 -11.385 1.00 95.56 514 GLY A C 1
ATOM 3583 O O . GLY A 1 514 ? -0.245 20.250 -12.225 1.00 95.56 514 GLY A O 1
ATOM 3584 N N . GLY A 1 515 ? -0.065 20.872 -10.078 1.00 97.19 515 GLY A N 1
ATOM 3585 C CA . GLY A 1 515 ? -0.682 19.660 -9.528 1.00 97.19 515 GLY A CA 1
ATOM 3586 C C . GLY A 1 515 ? -2.210 19.650 -9.636 1.00 97.19 515 GLY A C 1
ATOM 3587 O O . GLY A 1 515 ? -2.853 20.696 -9.720 1.00 97.19 515 GLY A O 1
ATOM 3588 N N . GLY A 1 516 ? -2.824 18.468 -9.635 1.00 97.69 516 GLY A N 1
ATOM 3589 C CA . GLY A 1 516 ? -4.284 18.337 -9.586 1.00 97.69 516 GLY A CA 1
ATOM 3590 C C . GLY A 1 516 ? -4.838 18.419 -8.161 1.00 97.69 516 GLY A C 1
ATOM 3591 O O . GLY A 1 516 ? -4.156 18.046 -7.203 1.00 97.69 516 GLY A O 1
ATOM 3592 N N . SER A 1 517 ? -6.087 18.866 -8.009 1.00 97.38 517 SER A N 1
ATOM 3593 C CA . SER A 1 517 ? -6.761 18.902 -6.704 1.00 97.38 517 SER A CA 1
ATOM 3594 C C . SER A 1 517 ? -7.230 17.522 -6.241 1.00 97.38 517 SER A C 1
ATOM 3596 O O . SER A 1 517 ? -7.572 16.648 -7.046 1.00 97.38 517 SER A O 1
ATOM 3598 N N . GLY A 1 518 ? -7.283 17.333 -4.921 1.00 97.06 518 GLY A N 1
ATOM 3599 C CA . GLY A 1 518 ? -8.052 16.248 -4.315 1.00 97.06 518 GLY A CA 1
ATOM 3600 C C . GLY A 1 518 ? -9.554 16.549 -4.306 1.00 97.06 518 GLY A C 1
ATOM 3601 O O . GLY A 1 518 ? -9.982 17.620 -4.723 1.00 97.06 518 GLY A O 1
ATOM 3602 N N . TYR A 1 519 ? -10.372 15.616 -3.829 1.00 97.56 519 TYR A N 1
ATOM 3603 C CA . TYR A 1 519 ? -11.797 15.840 -3.557 1.00 97.56 519 TYR A CA 1
ATOM 3604 C C . TYR A 1 519 ? -12.318 14.846 -2.531 1.00 97.56 519 TYR A C 1
ATOM 3606 O O . TYR A 1 519 ? -11.831 13.720 -2.463 1.00 97.56 519 TYR A O 1
ATOM 3614 N N . ILE A 1 520 ? -13.313 15.254 -1.748 1.00 97.06 520 ILE A N 1
ATOM 3615 C CA . ILE A 1 520 ? -14.057 14.395 -0.826 1.00 97.06 520 ILE A CA 1
ATOM 3616 C C . ILE A 1 520 ? -15.528 14.803 -0.922 1.00 97.06 520 ILE A C 1
ATOM 3618 O O . ILE A 1 520 ? -15.850 15.988 -0.830 1.00 97.06 520 ILE A O 1
ATOM 3622 N N . THR A 1 521 ? -16.418 13.827 -1.101 1.00 95.06 521 THR A N 1
ATOM 3623 C CA . THR A 1 521 ? -17.861 14.071 -1.188 1.00 95.06 521 THR A CA 1
ATOM 3624 C C . THR A 1 521 ? -18.411 14.704 0.098 1.00 95.06 521 THR A C 1
ATOM 3626 O O . THR A 1 521 ? -18.020 14.302 1.203 1.00 95.06 521 THR A O 1
ATOM 3629 N N . PRO A 1 522 ? -19.375 15.640 0.000 1.00 91.19 522 PRO A N 1
ATOM 3630 C CA . PRO A 1 522 ? -20.147 16.088 1.153 1.00 91.19 522 PRO A CA 1
ATOM 3631 C C . PRO A 1 522 ? -20.776 14.900 1.898 1.00 91.19 522 PRO A C 1
ATOM 3633 O O . PRO A 1 522 ? -21.267 13.959 1.276 1.00 91.19 522 PRO A O 1
ATOM 3636 N N . GLY A 1 523 ? -20.749 14.936 3.232 1.00 85.44 523 GLY A N 1
ATOM 3637 C CA . GLY A 1 523 ? -21.270 13.864 4.094 1.00 85.44 523 GLY A CA 1
ATOM 3638 C C . GLY A 1 523 ? -20.241 12.809 4.519 1.00 85.44 523 GLY A C 1
ATOM 3639 O O . GLY A 1 523 ? -20.544 11.990 5.386 1.00 85.44 523 GLY A O 1
ATOM 3640 N N . ALA A 1 524 ? -19.022 12.838 3.974 1.00 91.00 524 ALA A N 1
ATOM 3641 C CA . ALA A 1 524 ? -17.916 12.051 4.510 1.00 91.00 524 ALA A CA 1
ATOM 3642 C C . ALA A 1 524 ? -17.378 12.653 5.825 1.00 91.00 524 ALA A C 1
ATOM 3644 O O . ALA A 1 524 ? -17.398 13.867 6.028 1.00 91.00 524 ALA A O 1
ATOM 3645 N N . THR A 1 525 ? -16.864 11.803 6.714 1.00 91.50 525 THR A N 1
ATOM 3646 C CA . THR A 1 525 ? -16.277 12.193 8.010 1.00 91.50 525 THR A CA 1
ATOM 3647 C C . THR A 1 525 ? -14.796 11.822 8.080 1.00 91.50 525 THR A C 1
ATOM 3649 O O . THR A 1 525 ? -14.299 11.080 7.233 1.00 91.50 525 THR A O 1
ATOM 3652 N N . ASN A 1 526 ? -14.059 12.343 9.072 1.00 90.56 526 ASN A N 1
ATOM 3653 C CA . ASN A 1 526 ? -12.608 12.121 9.221 1.00 90.56 526 ASN A CA 1
ATOM 3654 C C . ASN A 1 526 ? -11.825 12.415 7.924 1.00 90.56 526 ASN A C 1
ATOM 3656 O O . ASN A 1 526 ? -10.937 11.662 7.521 1.00 90.56 526 ASN A O 1
ATOM 3660 N N . ALA A 1 527 ? -12.238 13.485 7.245 1.00 91.06 527 ALA A N 1
ATOM 3661 C CA . ALA A 1 527 ? -11.730 13.910 5.954 1.00 91.06 527 ALA A CA 1
ATOM 3662 C C . ALA A 1 527 ? -10.419 14.691 6.116 1.00 91.06 527 ALA A C 1
ATOM 3664 O O . ALA A 1 527 ? -10.359 15.636 6.903 1.00 91.06 527 ALA A O 1
ATOM 3665 N N . ALA A 1 528 ? -9.390 14.330 5.352 1.00 93.75 528 ALA A N 1
ATOM 3666 C CA . ALA A 1 528 ? -8.147 15.089 5.288 1.00 93.75 528 ALA A CA 1
ATOM 3667 C C . ALA A 1 528 ? -7.486 14.991 3.909 1.00 93.75 528 ALA A C 1
ATOM 3669 O O . ALA A 1 528 ? -7.511 13.946 3.251 1.00 93.75 528 ALA A O 1
ATOM 3670 N N . PHE A 1 529 ? -6.841 16.090 3.522 1.00 92.62 529 PHE A N 1
ATOM 3671 C CA . PHE A 1 529 ? -5.937 16.170 2.382 1.00 92.62 529 PHE A CA 1
ATOM 3672 C C . PHE A 1 529 ? -4.528 16.448 2.891 1.00 92.62 529 PHE A C 1
ATOM 3674 O O . PHE A 1 529 ? -4.355 17.271 3.788 1.00 92.62 529 PHE A O 1
ATOM 3681 N N . ILE A 1 530 ? -3.530 15.794 2.307 1.00 93.19 530 ILE A N 1
ATOM 3682 C CA . ILE A 1 530 ? -2.121 16.061 2.603 1.00 93.19 530 ILE A CA 1
ATOM 3683 C C . ILE A 1 530 ? -1.396 16.202 1.265 1.00 93.19 530 ILE A C 1
ATOM 3685 O O . ILE A 1 530 ? -1.503 15.318 0.411 1.00 93.19 530 ILE A O 1
ATOM 3689 N N . THR A 1 531 ? -0.711 17.326 1.062 1.00 91.25 531 THR A N 1
ATOM 3690 C CA . THR A 1 531 ? 0.166 17.549 -0.095 1.00 91.25 531 THR A CA 1
ATOM 3691 C C . THR A 1 531 ? 1.594 17.113 0.230 1.00 91.25 531 THR A C 1
ATOM 3693 O O . THR A 1 531 ? 1.915 16.767 1.370 1.00 91.25 531 THR A O 1
ATOM 3696 N N . SER A 1 532 ? 2.442 17.055 -0.794 1.00 90.81 532 SER A N 1
ATOM 3697 C CA . SER A 1 532 ? 3.851 16.695 -0.634 1.00 90.81 532 SER A CA 1
ATOM 3698 C C . SER A 1 532 ? 4.574 17.664 0.317 1.00 90.81 532 SER A C 1
ATOM 3700 O O . SER A 1 532 ? 4.354 18.868 0.225 1.00 90.81 532 SER A O 1
ATOM 3702 N N . PRO A 1 533 ? 5.470 17.181 1.197 1.00 86.75 533 PRO A N 1
ATOM 3703 C CA . PRO A 1 533 ? 6.243 18.053 2.083 1.00 86.75 533 PRO A CA 1
ATOM 3704 C C . PRO A 1 533 ? 7.315 18.883 1.355 1.00 86.75 533 PRO A C 1
ATOM 3706 O O . PRO A 1 533 ? 7.791 19.874 1.900 1.00 86.75 533 PRO A O 1
ATOM 3709 N N . ASP A 1 534 ? 7.736 18.465 0.161 1.00 86.44 534 ASP A N 1
ATOM 3710 C CA . ASP A 1 534 ? 8.896 19.010 -0.561 1.00 86.44 534 ASP A CA 1
ATOM 3711 C C . ASP A 1 534 ? 8.683 19.050 -2.087 1.00 86.44 534 ASP A C 1
ATOM 3713 O O . ASP A 1 534 ? 9.644 19.097 -2.856 1.00 86.44 534 ASP A O 1
ATOM 3717 N N . HIS A 1 535 ? 7.424 19.006 -2.527 1.00 84.44 535 HIS A N 1
ATOM 3718 C CA . HIS A 1 535 ? 6.973 18.824 -3.909 1.00 84.44 535 HIS A CA 1
ATOM 3719 C C . HIS A 1 535 ? 7.274 17.473 -4.569 1.00 84.44 535 HIS A C 1
ATOM 3721 O O . HIS A 1 535 ? 6.672 17.205 -5.600 1.00 84.44 535 HIS A O 1
ATOM 3727 N N . VAL A 1 536 ? 8.152 16.613 -4.045 1.00 88.25 536 VAL A N 1
ATOM 3728 C CA . VAL A 1 536 ? 8.671 15.438 -4.783 1.00 88.25 536 VAL A CA 1
ATOM 3729 C C . VAL A 1 536 ? 8.395 14.131 -4.054 1.00 88.25 536 VAL A C 1
ATOM 3731 O O . VAL A 1 536 ? 8.073 13.112 -4.665 1.00 88.25 536 VAL A O 1
ATOM 3734 N N . SER A 1 537 ? 8.516 14.142 -2.737 1.00 91.44 537 SER A N 1
ATOM 3735 C CA . SER A 1 537 ? 8.285 12.997 -1.875 1.00 91.44 537 SER A CA 1
ATOM 3736 C C . SER A 1 537 ? 6.789 12.763 -1.712 1.00 91.44 537 SER A C 1
ATOM 3738 O O . SER A 1 537 ? 6.002 13.701 -1.554 1.00 91.44 537 SER A O 1
ATOM 3740 N N . ALA A 1 538 ? 6.384 11.494 -1.743 1.00 92.69 538 ALA A N 1
ATOM 3741 C CA . ALA A 1 538 ? 4.996 11.131 -1.513 1.00 92.69 538 ALA A CA 1
ATOM 3742 C C . ALA A 1 538 ? 4.544 11.586 -0.109 1.00 92.69 538 ALA A C 1
ATOM 3744 O O . ALA A 1 538 ? 5.309 11.467 0.853 1.00 92.69 538 ALA A O 1
ATOM 3745 N N . PRO A 1 539 ? 3.315 12.094 0.044 1.00 92.81 539 PRO A N 1
ATOM 3746 C CA . PRO A 1 539 ? 2.763 12.423 1.351 1.00 92.81 539 PRO A CA 1
ATOM 3747 C C . PRO A 1 539 ? 2.401 11.173 2.169 1.00 92.81 539 PRO A C 1
ATOM 3749 O O . PRO A 1 539 ? 2.023 10.132 1.629 1.00 92.81 539 PRO A O 1
ATOM 3752 N N . ASN A 1 540 ? 2.444 11.312 3.499 1.00 92.88 540 ASN A N 1
ATOM 3753 C CA . ASN A 1 540 ? 1.960 10.319 4.469 1.00 92.88 540 ASN A CA 1
ATOM 3754 C C . ASN A 1 540 ? 2.586 8.909 4.326 1.00 92.88 540 ASN A C 1
ATOM 3756 O O . ASN A 1 540 ? 1.897 7.892 4.395 1.00 92.88 540 ASN A O 1
ATOM 3760 N N . THR A 1 541 ? 3.905 8.840 4.122 1.00 90.38 541 THR A N 1
ATOM 3761 C CA . THR A 1 541 ? 4.661 7.579 3.954 1.00 90.38 541 THR A CA 1
ATOM 3762 C C . THR A 1 541 ? 4.848 6.778 5.243 1.00 90.38 541 THR A C 1
ATOM 3764 O O . THR A 1 541 ? 5.224 5.610 5.187 1.00 90.38 541 THR A O 1
ATOM 3767 N N . THR A 1 542 ? 4.575 7.381 6.401 1.00 91.81 542 THR A N 1
ATOM 3768 C CA . THR A 1 542 ? 4.601 6.725 7.718 1.00 91.81 542 THR A CA 1
ATOM 3769 C C . THR A 1 542 ? 3.318 5.952 8.022 1.00 91.81 542 THR A C 1
ATOM 3771 O O . THR A 1 542 ? 3.259 5.227 9.016 1.00 91.81 542 THR A O 1
ATOM 3774 N N . ASP A 1 543 ? 2.282 6.089 7.189 1.00 89.00 543 ASP A N 1
ATOM 3775 C CA . ASP A 1 543 ? 1.036 5.353 7.354 1.00 89.00 543 ASP A CA 1
ATOM 3776 C C . ASP A 1 543 ? 1.281 3.845 7.178 1.00 89.00 543 ASP A C 1
ATOM 3778 O O . ASP A 1 543 ? 1.814 3.438 6.145 1.00 89.00 543 ASP A O 1
ATOM 3782 N N . PRO A 1 544 ? 0.828 2.979 8.105 1.00 88.50 544 PRO A N 1
ATOM 3783 C CA . PRO A 1 544 ? 0.970 1.526 7.968 1.00 88.50 544 PRO A CA 1
ATOM 3784 C C . PRO A 1 544 ? 0.309 0.943 6.710 1.00 88.50 544 PRO A C 1
ATOM 3786 O O . PRO A 1 544 ? 0.519 -0.221 6.364 1.00 88.50 544 PRO A O 1
ATOM 3789 N N . ALA A 1 545 ? -0.564 1.709 6.049 1.00 85.88 545 ALA A N 1
ATOM 3790 C CA . ALA A 1 545 ? -1.186 1.315 4.800 1.00 85.88 545 ALA A CA 1
ATOM 3791 C C . ALA A 1 545 ? -0.355 1.652 3.550 1.00 85.88 545 ALA A C 1
ATOM 3793 O O . ALA A 1 545 ? -0.694 1.139 2.480 1.00 85.88 545 ALA A O 1
ATOM 3794 N N . TYR A 1 546 ? 0.700 2.464 3.674 1.00 90.88 546 TYR A N 1
ATOM 3795 C CA . TYR A 1 546 ? 1.593 2.827 2.578 1.00 90.88 546 TYR A CA 1
ATOM 3796 C C . TYR A 1 546 ? 2.452 1.615 2.162 1.00 90.88 546 TYR A C 1
ATOM 3798 O O . TYR A 1 546 ? 3.080 0.987 3.014 1.00 90.88 546 TYR A O 1
ATOM 3806 N N . PRO A 1 547 ? 2.494 1.247 0.869 1.00 88.75 547 PRO A N 1
ATOM 3807 C CA . PRO A 1 547 ? 3.156 0.023 0.409 1.00 88.75 547 PRO A CA 1
ATOM 3808 C C . PRO A 1 547 ? 4.685 0.154 0.283 1.00 88.75 547 PRO A C 1
ATOM 3810 O O . PRO A 1 547 ? 5.353 -0.828 -0.035 1.00 88.75 547 PRO A O 1
ATOM 3813 N N . GLY A 1 548 ? 5.250 1.345 0.510 1.00 87.88 548 GLY A N 1
ATOM 3814 C CA . GLY A 1 548 ? 6.670 1.618 0.297 1.00 87.88 548 GLY A CA 1
ATOM 3815 C C . GLY A 1 548 ? 7.021 1.894 -1.169 1.00 87.88 548 GLY A C 1
ATOM 3816 O O . GLY A 1 548 ? 6.158 2.096 -2.026 1.00 87.88 548 GLY A O 1
ATOM 3817 N N . GLY A 1 549 ? 8.323 1.921 -1.459 1.00 86.69 549 GLY A N 1
ATOM 3818 C CA . GLY A 1 549 ? 8.841 2.204 -2.797 1.00 86.69 549 GLY A CA 1
ATOM 3819 C C . GLY A 1 549 ? 8.536 3.629 -3.266 1.00 86.69 549 GLY A C 1
ATOM 3820 O O . GLY A 1 549 ? 8.471 4.563 -2.468 1.00 86.69 549 GLY A O 1
ATOM 3821 N N . ILE A 1 550 ? 8.358 3.789 -4.579 1.00 88.25 550 ILE A N 1
ATOM 3822 C CA . ILE A 1 550 ? 8.168 5.099 -5.217 1.00 88.25 550 ILE A CA 1
ATOM 3823 C C . ILE A 1 550 ? 6.703 5.547 -5.297 1.00 88.25 550 ILE A C 1
ATOM 3825 O O . ILE A 1 550 ? 6.444 6.529 -5.971 1.00 88.25 550 ILE A O 1
ATOM 3829 N N . VAL A 1 551 ? 5.736 4.854 -4.682 1.00 93.81 551 VAL A N 1
ATOM 3830 C CA . VAL A 1 551 ? 4.293 5.148 -4.832 1.00 93.81 551 VAL A CA 1
ATOM 3831 C C . VAL A 1 551 ? 3.973 6.621 -4.575 1.00 93.81 551 VAL A C 1
ATOM 3833 O O . VAL A 1 551 ? 4.303 7.167 -3.533 1.00 93.81 551 VAL A O 1
ATOM 3836 N N . GLY A 1 552 ? 3.327 7.272 -5.544 1.00 92.38 552 GLY A N 1
ATOM 3837 C CA . GLY A 1 552 ? 2.979 8.692 -5.494 1.00 92.38 552 GLY A CA 1
ATOM 3838 C C . GLY A 1 552 ? 4.155 9.674 -5.455 1.00 92.38 552 GLY A C 1
ATOM 3839 O O . GLY A 1 552 ? 3.919 10.877 -5.419 1.00 92.38 552 GLY A O 1
ATOM 3840 N N . ALA A 1 553 ? 5.407 9.214 -5.492 1.00 94.56 553 ALA A N 1
ATOM 3841 C CA . ALA A 1 553 ? 6.567 10.093 -5.562 1.00 94.56 553 ALA A CA 1
ATOM 3842 C C . ALA A 1 553 ? 6.721 10.679 -6.971 1.00 94.56 553 ALA A C 1
ATOM 3844 O O . ALA A 1 553 ? 6.481 10.003 -7.975 1.00 94.56 553 ALA A O 1
ATOM 3845 N N . GLY A 1 554 ? 7.151 11.933 -7.046 1.00 91.81 554 GLY A N 1
ATOM 3846 C CA . GLY A 1 554 ? 7.527 12.584 -8.290 1.00 91.81 554 GLY A CA 1
ATOM 3847 C C . GLY A 1 554 ? 8.732 11.910 -8.944 1.00 91.81 554 GLY A C 1
ATOM 3848 O O . GLY A 1 554 ? 9.616 11.382 -8.263 1.00 91.81 554 GLY A O 1
ATOM 3849 N N . GLY A 1 555 ? 8.768 11.912 -10.276 1.00 89.12 555 GLY A N 1
ATOM 3850 C CA . GLY A 1 555 ? 9.908 11.404 -11.030 1.00 89.12 555 GLY A CA 1
ATOM 3851 C C . GLY A 1 555 ? 11.177 12.169 -10.660 1.00 89.12 555 GLY A C 1
ATOM 3852 O O . GLY A 1 555 ? 11.167 13.400 -10.585 1.00 89.12 555 GLY A O 1
ATOM 3853 N N . LYS A 1 556 ? 12.273 11.437 -10.448 1.00 86.38 556 LYS A N 1
ATOM 3854 C CA . LYS A 1 556 ? 13.610 12.008 -10.265 1.00 86.38 556 LYS A CA 1
ATOM 3855 C C . LYS A 1 556 ? 14.465 11.746 -11.495 1.00 86.38 556 LYS A C 1
ATOM 3857 O O . LYS A 1 556 ? 14.309 10.715 -12.147 1.00 86.38 556 LYS A O 1
ATOM 3862 N N . TYR A 1 557 ? 15.377 12.665 -11.796 1.00 70.38 557 TYR A N 1
ATOM 3863 C CA . TYR A 1 557 ? 16.369 12.439 -12.838 1.00 70.38 557 TYR A CA 1
ATOM 3864 C C . TYR A 1 557 ? 17.289 11.266 -12.453 1.00 70.38 557 TYR A C 1
ATOM 3866 O O . TYR A 1 557 ? 17.922 11.273 -11.399 1.00 70.38 557 TYR A O 1
ATOM 3874 N N . SER A 1 558 ? 17.345 10.257 -13.318 1.00 53.16 558 SER A N 1
ATOM 3875 C CA . SER A 1 558 ? 18.324 9.169 -13.330 1.00 53.16 558 SER A CA 1
ATOM 3876 C C . SER A 1 558 ? 18.297 8.570 -14.735 1.00 53.16 558 SER A C 1
ATOM 3878 O O . SER A 1 558 ? 17.210 8.416 -15.298 1.00 53.16 558 SER A O 1
ATOM 3880 N N . LEU A 1 559 ? 19.469 8.247 -15.292 1.00 42.75 559 LEU A N 1
ATOM 3881 C CA . LEU A 1 559 ? 19.671 7.854 -16.696 1.00 42.75 559 LEU A CA 1
ATOM 3882 C C . LEU A 1 559 ? 18.850 6.625 -17.156 1.00 42.75 559 LEU A C 1
ATOM 3884 O O . LEU A 1 559 ? 18.774 6.400 -18.356 1.00 42.75 559 LEU A O 1
ATOM 3888 N N . ASP A 1 560 ? 18.164 5.911 -16.250 1.00 42.28 560 ASP A N 1
ATOM 3889 C CA . ASP A 1 560 ? 17.287 4.768 -16.568 1.00 42.28 560 ASP A CA 1
ATOM 3890 C C . ASP A 1 560 ? 15.858 4.820 -15.959 1.00 42.28 560 ASP A C 1
ATOM 3892 O O . ASP A 1 560 ? 15.057 3.915 -16.200 1.00 42.28 560 ASP A O 1
ATOM 3896 N N . THR A 1 561 ? 15.475 5.835 -15.160 1.00 52.31 561 THR A N 1
ATOM 3897 C CA . THR A 1 561 ? 14.245 5.751 -14.325 1.00 52.31 561 THR A CA 1
ATOM 3898 C C . THR A 1 561 ? 13.484 7.066 -14.088 1.00 52.31 561 THR A C 1
ATOM 3900 O O . THR A 1 561 ? 12.923 7.249 -13.010 1.00 52.31 561 THR A O 1
ATOM 3903 N N . GLY A 1 562 ? 13.374 7.975 -15.064 1.00 57.03 562 GLY A N 1
ATOM 3904 C CA . GLY A 1 562 ? 12.572 9.219 -14.945 1.00 57.03 562 GLY A CA 1
ATOM 3905 C C . GLY A 1 562 ? 11.057 9.037 -14.692 1.00 57.03 562 GLY A C 1
ATOM 3906 O O . GLY A 1 562 ? 10.294 10.005 -14.753 1.00 57.03 562 GLY A O 1
ATOM 3907 N N . ARG A 1 563 ? 10.613 7.802 -14.420 1.00 81.69 563 ARG A N 1
ATOM 3908 C CA . ARG A 1 563 ? 9.240 7.431 -14.080 1.00 81.69 563 ARG A CA 1
ATOM 3909 C C . ARG A 1 563 ? 8.894 7.876 -12.675 1.00 81.69 563 ARG A C 1
ATOM 3911 O O . ARG A 1 563 ? 9.578 7.536 -11.712 1.00 81.69 563 ARG A O 1
ATOM 3918 N N . ALA A 1 564 ? 7.765 8.544 -12.559 1.00 90.56 564 ALA A N 1
ATOM 3919 C CA . ALA A 1 564 ? 7.152 8.801 -11.277 1.00 90.56 564 ALA A CA 1
ATOM 3920 C C . ALA A 1 564 ? 6.503 7.541 -10.690 1.00 90.56 564 ALA A C 1
ATOM 3922 O O . ALA A 1 564 ? 6.181 6.575 -11.388 1.00 90.56 564 ALA A O 1
ATOM 3923 N N . GLY A 1 565 ? 6.226 7.596 -9.397 1.00 94.00 565 GLY A N 1
ATOM 3924 C CA . GLY A 1 565 ? 5.370 6.646 -8.717 1.00 94.00 565 GLY A CA 1
ATOM 3925 C C . GLY A 1 565 ? 3.968 6.589 -9.282 1.00 94.00 565 GLY A C 1
ATOM 3926 O O . GLY A 1 565 ? 3.307 7.619 -9.406 1.00 94.00 565 GLY A O 1
ATOM 3927 N N . ASN A 1 566 ? 3.467 5.378 -9.515 1.00 96.56 566 ASN A N 1
ATOM 3928 C CA . ASN A 1 566 ? 2.031 5.177 -9.665 1.00 96.56 566 ASN A CA 1
ATOM 3929 C C . ASN A 1 566 ? 1.306 5.511 -8.355 1.00 96.56 566 ASN A C 1
ATOM 3931 O O . ASN A 1 566 ? 1.902 5.493 -7.276 1.00 96.56 566 ASN A O 1
ATOM 3935 N N . GLY A 1 567 ? 0.009 5.769 -8.455 1.00 96.50 567 GLY A N 1
ATOM 3936 C CA . GLY A 1 567 ? -0.855 5.914 -7.297 1.00 96.50 567 GLY A CA 1
ATOM 3937 C C . GLY A 1 567 ? -1.102 4.590 -6.571 1.00 96.50 567 GLY A C 1
ATOM 3938 O O . GLY A 1 567 ? -0.679 3.514 -7.006 1.00 96.50 567 GLY A O 1
ATOM 3939 N N . TYR A 1 568 ? -1.833 4.670 -5.464 1.00 97.94 568 TYR A N 1
ATOM 3940 C CA . TYR A 1 568 ? -2.237 3.508 -4.678 1.00 97.94 568 TYR A CA 1
ATOM 3941 C C . TYR A 1 568 ? -3.507 3.803 -3.887 1.00 97.94 568 TYR A C 1
ATOM 3943 O O . TYR A 1 568 ? -3.682 4.917 -3.395 1.00 97.94 568 TYR A O 1
ATOM 3951 N N . ALA A 1 569 ? -4.390 2.817 -3.746 1.00 97.69 569 ALA A N 1
ATOM 3952 C CA . ALA A 1 569 ? -5.624 2.972 -2.985 1.00 97.69 569 ALA A CA 1
ATOM 3953 C C . ALA A 1 569 ? -5.814 1.844 -1.972 1.00 97.69 569 ALA A C 1
ATOM 3955 O O . ALA A 1 569 ? -5.583 0.667 -2.252 1.00 97.69 569 ALA A O 1
ATOM 3956 N N . VAL A 1 570 ? -6.295 2.210 -0.788 1.00 96.94 570 VAL A N 1
ATOM 3957 C CA . VAL A 1 570 ? -6.708 1.283 0.264 1.00 96.94 570 VAL A CA 1
ATOM 3958 C C . VAL A 1 570 ? -8.117 1.647 0.695 1.00 96.94 570 VAL A C 1
ATOM 3960 O O . VAL A 1 570 ? -8.403 2.809 0.974 1.00 96.94 570 VAL A O 1
ATOM 3963 N N . ILE A 1 571 ? -8.989 0.647 0.760 1.00 95.50 571 ILE A N 1
ATOM 3964 C CA . ILE A 1 571 ? -10.369 0.792 1.218 1.00 95.50 571 ILE A CA 1
ATOM 3965 C C . ILE A 1 571 ? -10.571 -0.179 2.373 1.00 95.50 571 ILE A C 1
ATOM 3967 O O . ILE A 1 571 ? -10.370 -1.382 2.218 1.00 95.50 571 ILE A O 1
ATOM 3971 N N . THR A 1 572 ? -10.967 0.331 3.532 1.00 92.44 572 THR A N 1
ATOM 3972 C CA . THR A 1 572 ? -11.318 -0.483 4.696 1.00 92.44 572 THR A CA 1
ATOM 3973 C C . THR A 1 572 ? -12.805 -0.331 4.965 1.00 92.44 572 THR A C 1
ATOM 3975 O O . THR A 1 572 ? -13.258 0.735 5.375 1.00 92.44 572 THR A O 1
ATOM 3978 N N . TYR A 1 573 ? -13.570 -1.394 4.737 1.00 84.12 573 TYR A N 1
ATOM 3979 C CA . TYR A 1 573 ? -15.000 -1.424 5.020 1.00 84.12 573 TYR A CA 1
ATOM 3980 C C . TYR A 1 573 ? -15.251 -1.673 6.499 1.00 84.12 573 TYR A C 1
ATOM 3982 O O . TYR A 1 573 ? -14.675 -2.591 7.081 1.00 84.12 573 TYR A O 1
ATOM 3990 N N . THR A 1 574 ? -16.155 -0.895 7.083 1.00 83.31 574 THR A N 1
ATOM 3991 C CA . THR A 1 574 ? -16.744 -1.175 8.391 1.00 83.31 574 THR A CA 1
ATOM 3992 C C . THR A 1 574 ? -18.051 -1.920 8.179 1.00 83.31 574 THR A C 1
ATOM 3994 O O . THR A 1 574 ? -19.058 -1.333 7.772 1.00 83.31 574 THR A O 1
ATOM 3997 N N . ILE A 1 575 ? -18.019 -3.218 8.455 1.00 76.69 575 ILE A N 1
ATOM 3998 C CA . ILE A 1 575 ? -19.181 -4.100 8.434 1.00 76.69 575 ILE A CA 1
ATOM 3999 C C . ILE A 1 575 ? -19.751 -4.147 9.839 1.00 76.69 575 ILE A C 1
ATOM 4001 O O . ILE A 1 575 ? -19.015 -4.382 10.798 1.00 76.69 575 ILE A O 1
ATOM 4005 N N . LYS A 1 576 ? -21.055 -3.923 9.960 1.00 70.38 576 LYS A N 1
ATOM 4006 C CA . LYS A 1 576 ? -21.774 -4.122 11.214 1.00 70.38 576 LYS A CA 1
ATOM 4007 C C . LYS A 1 576 ? -22.806 -5.210 11.008 1.00 70.38 576 LYS A C 1
ATOM 4009 O O . LYS A 1 576 ? -23.497 -5.229 9.992 1.00 70.38 576 LYS A O 1
ATOM 4014 N N . SER A 1 577 ? -22.903 -6.102 11.977 1.00 67.06 577 SER A N 1
ATOM 4015 C CA . SER A 1 577 ? -23.964 -7.098 12.046 1.00 67.06 577 SER A CA 1
ATOM 4016 C C . SER A 1 577 ? -24.559 -7.097 13.443 1.00 67.06 577 SER A C 1
ATOM 4018 O O . SER A 1 577 ? -23.888 -6.754 14.417 1.00 67.06 577 SER A O 1
ATOM 4020 N N . ASP A 1 578 ? -25.819 -7.487 13.554 1.00 69.38 578 ASP A N 1
ATOM 4021 C CA . ASP A 1 578 ? -26.395 -7.808 14.852 1.00 69.38 578 ASP A CA 1
ATOM 4022 C C . ASP A 1 578 ? -25.717 -9.079 15.384 1.00 69.38 578 ASP A C 1
ATOM 4024 O O . ASP A 1 578 ? -25.380 -9.993 14.625 1.00 69.38 578 ASP A O 1
ATOM 4028 N N . MET A 1 579 ? -25.443 -9.111 16.683 1.00 75.31 579 MET A N 1
ATOM 4029 C CA . MET A 1 579 ? -24.713 -10.191 17.342 1.00 75.31 579 MET A CA 1
ATOM 4030 C C . MET A 1 579 ? -25.557 -10.726 18.487 1.00 75.31 579 MET A C 1
ATOM 4032 O O . MET A 1 579 ? -26.075 -9.948 19.280 1.00 75.31 579 MET A O 1
ATOM 4036 N N . VAL A 1 580 ? -25.649 -12.050 18.610 1.00 77.75 580 VAL A N 1
ATOM 4037 C CA . VAL A 1 580 ? -26.266 -12.715 19.762 1.00 77.75 580 VAL A CA 1
ATOM 4038 C C . VAL A 1 580 ? -25.192 -13.517 20.485 1.00 77.75 580 VAL A C 1
ATOM 4040 O O . VAL A 1 580 ? -24.699 -14.511 19.962 1.00 77.75 580 VAL A O 1
ATOM 4043 N N . LEU A 1 581 ? -24.833 -13.087 21.690 1.00 75.56 581 LEU A N 1
ATOM 4044 C CA . LEU A 1 581 ? -23.967 -13.832 22.601 1.00 75.56 581 LEU A CA 1
ATOM 4045 C C . LEU A 1 581 ? -24.852 -14.620 23.550 1.00 75.56 581 LEU A C 1
ATOM 4047 O O . LEU A 1 581 ? -25.677 -14.016 24.223 1.00 75.56 581 LEU A O 1
ATOM 4051 N N . THR A 1 582 ? -24.683 -15.935 23.625 1.00 80.88 582 THR A N 1
ATOM 4052 C CA . THR A 1 582 ? -25.414 -16.791 24.572 1.00 80.88 582 THR A CA 1
ATOM 4053 C C . THR A 1 582 ? -24.401 -17.452 25.496 1.00 80.88 582 THR A C 1
ATOM 4055 O O . THR A 1 582 ? -23.364 -17.910 25.020 1.00 80.88 582 THR A O 1
ATOM 4058 N N . SER A 1 583 ? -24.658 -17.449 26.802 1.00 75.38 583 SER A N 1
ATOM 4059 C CA . SER A 1 583 ? -23.815 -18.140 27.776 1.00 75.38 583 SER A CA 1
ATOM 4060 C C . SER A 1 583 ? -24.013 -19.649 27.688 1.00 75.38 583 SER A C 1
ATOM 4062 O O . SER A 1 583 ? -25.069 -20.122 27.266 1.00 75.38 583 SER A O 1
ATOM 4064 N N . ASP A 1 584 ? -23.044 -20.402 28.193 1.00 74.62 584 ASP A N 1
ATOM 4065 C CA . ASP A 1 584 ? -23.298 -21.789 28.561 1.00 74.62 584 ASP A CA 1
ATOM 4066 C C . ASP A 1 584 ? -24.327 -21.862 29.698 1.00 74.62 584 ASP A C 1
ATOM 4068 O O . ASP A 1 584 ? -24.579 -20.884 30.416 1.00 74.62 584 ASP A O 1
ATOM 4072 N N . ALA A 1 585 ? -24.930 -23.038 29.854 1.00 74.38 585 ALA A N 1
ATOM 4073 C CA . ALA A 1 585 ? -25.843 -23.320 30.947 1.00 74.38 585 ALA A CA 1
ATOM 4074 C C . ALA A 1 585 ? -25.088 -23.445 32.275 1.00 74.38 585 ALA A C 1
ATOM 4076 O O . ALA A 1 585 ? -24.231 -24.315 32.437 1.00 74.38 585 ALA A O 1
ATOM 4077 N N . ILE A 1 586 ? -25.450 -22.604 33.244 1.00 75.81 586 ILE A N 1
ATOM 4078 C CA . ILE A 1 586 ? -24.879 -22.607 34.590 1.00 75.81 586 ILE A CA 1
ATOM 4079 C C . ILE A 1 586 ? -25.848 -23.327 35.537 1.00 75.81 586 ILE A C 1
ATOM 4081 O O . ILE A 1 586 ? -26.969 -22.849 35.740 1.00 75.81 586 ILE A O 1
ATOM 4085 N N . PRO A 1 587 ? -25.460 -24.469 36.132 1.00 75.56 587 PRO A N 1
ATOM 4086 C CA . PRO A 1 587 ? -26.289 -25.142 37.123 1.00 75.56 587 PRO A CA 1
ATOM 4087 C C . PRO A 1 587 ? -26.316 -24.349 38.438 1.00 75.56 587 PRO A C 1
ATOM 4089 O O . PRO A 1 587 ? -25.275 -23.930 38.942 1.00 75.56 587 PRO A O 1
ATOM 4092 N N . VAL A 1 588 ? -27.503 -24.172 39.019 1.00 76.69 588 VAL A N 1
ATOM 4093 C CA . VAL A 1 588 ? -27.718 -23.487 40.308 1.00 76.69 588 VAL A CA 1
ATOM 4094 C C . VAL A 1 588 ? -28.431 -24.412 41.298 1.00 76.69 588 VAL A C 1
ATOM 4096 O O . VAL A 1 588 ? -29.246 -25.244 40.912 1.00 76.69 588 VAL A O 1
ATOM 4099 N N . ALA A 1 589 ? -28.121 -24.291 42.592 1.00 78.38 589 ALA A N 1
ATOM 4100 C CA . ALA A 1 589 ? -28.583 -25.237 43.618 1.00 78.38 589 ALA A CA 1
ATOM 4101 C C . ALA A 1 589 ? -30.110 -25.234 43.841 1.00 78.38 589 ALA A C 1
ATOM 4103 O O . ALA A 1 589 ? -30.673 -26.221 44.309 1.00 78.38 589 ALA A O 1
ATOM 4104 N N . SER A 1 590 ? -30.784 -24.131 43.514 1.00 80.88 590 SER A N 1
ATOM 4105 C CA . SER A 1 590 ? -32.241 -24.000 43.567 1.00 80.88 590 SER A CA 1
ATOM 4106 C C . SER A 1 590 ? -32.710 -23.007 42.505 1.00 80.88 590 SER A C 1
ATOM 4108 O O . SER A 1 590 ? -31.905 -22.224 42.002 1.00 80.88 590 SER A O 1
ATOM 4110 N N . ALA A 1 591 ? -33.990 -23.065 42.131 1.00 81.62 591 ALA A N 1
ATOM 4111 C CA . ALA A 1 591 ? -34.542 -22.198 41.097 1.00 81.62 591 ALA A CA 1
ATOM 4112 C C . ALA A 1 591 ? -34.597 -20.738 41.583 1.00 81.62 591 ALA A C 1
ATOM 4114 O O . ALA A 1 591 ? -35.370 -20.438 42.499 1.00 81.62 591 ALA A O 1
ATOM 4115 N N . PRO A 1 592 ? -33.824 -19.821 40.979 1.00 79.75 592 PRO A N 1
ATOM 4116 C CA . PRO A 1 592 ? -33.722 -18.463 41.481 1.00 79.75 592 PRO A CA 1
ATOM 4117 C C . PRO A 1 592 ? -34.962 -17.643 41.107 1.00 79.75 592 PRO A C 1
ATOM 4119 O O . PRO A 1 592 ? -35.610 -17.867 40.072 1.00 79.75 592 PRO A O 1
ATOM 4122 N N . ALA A 1 593 ? -35.304 -16.682 41.966 1.00 85.38 593 ALA A N 1
ATOM 4123 C CA . ALA A 1 593 ? -36.377 -15.724 41.703 1.00 85.38 593 ALA A CA 1
ATOM 4124 C C . ALA A 1 593 ? -35.883 -14.558 40.834 1.00 85.38 593 ALA A C 1
ATOM 4126 O O . ALA A 1 593 ? -36.661 -14.006 40.050 1.00 85.38 593 ALA A O 1
ATOM 4127 N N . TYR A 1 594 ? -34.592 -14.226 40.938 1.00 80.81 594 TYR A N 1
ATOM 4128 C CA . TYR A 1 594 ? -33.927 -13.179 40.175 1.00 80.81 594 TYR A CA 1
ATOM 4129 C C . TYR A 1 594 ? -32.574 -13.663 39.655 1.00 80.81 594 TYR A C 1
ATOM 4131 O O . TYR A 1 594 ? -31.969 -14.591 40.180 1.00 80.81 594 TYR A O 1
ATOM 4139 N N . ALA A 1 595 ? -32.085 -13.020 38.605 1.00 72.31 595 ALA A N 1
ATOM 4140 C CA . ALA A 1 595 ? -30.705 -13.185 38.177 1.00 72.31 595 ALA A CA 1
ATOM 4141 C C . ALA A 1 595 ? -30.187 -11.884 37.578 1.00 72.31 595 ALA A C 1
ATOM 4143 O O . ALA A 1 595 ? -30.957 -11.096 37.009 1.00 72.31 595 ALA A O 1
ATOM 4144 N N . SER A 1 596 ? -28.878 -11.685 37.677 1.00 77.62 596 SER A N 1
ATOM 4145 C CA . SER A 1 596 ? -28.187 -10.546 37.094 1.00 77.62 596 SER A CA 1
ATOM 4146 C C . SER A 1 596 ? -26.997 -10.966 36.243 1.00 77.62 596 SER A C 1
ATOM 4148 O O . SER A 1 596 ? -26.171 -11.793 36.615 1.00 77.62 596 SER A O 1
ATOM 4150 N N . LEU A 1 597 ? -26.903 -10.346 35.074 1.00 77.00 597 LEU A N 1
ATOM 4151 C CA . LEU A 1 597 ? -25.766 -10.412 34.174 1.00 77.00 597 LEU A CA 1
ATOM 4152 C C . LEU A 1 597 ? -24.975 -9.111 34.306 1.00 77.00 597 LEU A C 1
ATOM 4154 O O . LEU A 1 597 ? -25.526 -8.029 34.109 1.00 77.00 597 LEU A O 1
ATOM 4158 N N . HIS A 1 598 ? -23.689 -9.215 34.601 1.00 78.06 598 HIS A N 1
ATOM 4159 C CA . HIS A 1 598 ? -22.753 -8.100 34.621 1.00 78.06 598 HIS A CA 1
ATOM 4160 C C . HIS A 1 598 ? -21.843 -8.183 33.403 1.00 78.06 598 HIS A C 1
ATOM 4162 O O . HIS A 1 598 ? -21.432 -9.274 33.024 1.00 78.06 598 HIS A O 1
ATOM 4168 N N . ALA A 1 599 ? -21.529 -7.054 32.779 1.00 73.19 599 ALA A N 1
ATOM 4169 C CA . ALA A 1 599 ? -20.567 -7.005 31.682 1.00 73.19 599 ALA A CA 1
ATOM 4170 C C . ALA A 1 599 ? -19.911 -5.626 31.598 1.00 73.19 599 ALA A C 1
ATOM 4172 O O . ALA A 1 599 ? -20.476 -4.624 32.040 1.00 73.19 599 ALA A O 1
ATOM 4173 N N . LEU A 1 600 ? -18.732 -5.567 30.989 1.00 79.25 600 LEU A N 1
ATOM 4174 C CA . LEU A 1 600 ? -18.142 -4.317 30.528 1.00 79.25 600 LEU A CA 1
ATOM 4175 C C . LEU A 1 600 ? -18.706 -3.995 29.144 1.00 79.25 600 LEU A C 1
ATOM 4177 O O . LEU A 1 600 ? -18.699 -4.843 28.254 1.00 79.25 600 LEU A O 1
ATOM 4181 N N . TYR A 1 601 ? -19.179 -2.770 28.960 1.00 84.94 601 TYR A N 1
ATOM 4182 C CA . TYR A 1 601 ? -19.814 -2.303 27.735 1.00 84.94 601 TYR A CA 1
ATOM 4183 C C . TYR A 1 601 ? -19.162 -1.022 27.228 1.00 84.94 601 TYR A C 1
ATOM 4185 O O . TYR A 1 601 ? -18.846 -0.124 28.007 1.00 84.94 601 TYR A O 1
ATOM 4193 N N . ARG A 1 602 ? -19.003 -0.917 25.911 1.00 84.88 602 ARG A N 1
ATOM 4194 C CA . ARG A 1 602 ? -18.598 0.314 25.236 1.00 84.88 602 ARG A CA 1
ATOM 4195 C C . ARG A 1 602 ? -19.466 0.544 24.009 1.00 84.88 602 ARG A C 1
ATOM 4197 O O . ARG A 1 602 ? -19.609 -0.347 23.170 1.00 84.88 602 ARG A O 1
ATOM 4204 N N . ASP A 1 603 ? -19.983 1.762 23.892 1.00 83.12 603 ASP A N 1
ATOM 4205 C CA . ASP A 1 603 ? -20.605 2.248 22.666 1.00 83.12 603 ASP A CA 1
ATOM 4206 C C . ASP A 1 603 ? -19.524 2.783 21.717 1.00 83.12 603 ASP A C 1
ATOM 4208 O O . ASP A 1 603 ? -18.995 3.879 21.899 1.00 83.12 603 ASP A O 1
ATOM 4212 N N . ASP A 1 604 ? -19.190 1.997 20.696 1.00 72.88 604 ASP A N 1
ATOM 4213 C CA . ASP A 1 604 ? -18.259 2.400 19.638 1.00 72.88 604 ASP A CA 1
ATOM 4214 C C . ASP A 1 604 ? -18.942 3.272 18.571 1.00 72.88 604 ASP A C 1
ATOM 4216 O O . ASP A 1 604 ? -18.273 3.879 17.736 1.00 72.88 604 ASP A O 1
ATOM 4220 N N . SER A 1 605 ? -20.276 3.323 18.558 1.00 66.62 605 SER A N 1
ATOM 4221 C CA . SER A 1 605 ? -21.054 4.119 17.611 1.00 66.62 605 SER A CA 1
ATOM 4222 C C . SER A 1 605 ? -21.338 5.542 18.086 1.00 66.62 605 SER A C 1
ATOM 4224 O O . SER A 1 605 ? -21.727 6.371 17.265 1.00 66.62 605 SER A O 1
ATOM 4226 N N . GLY A 1 606 ? -21.202 5.804 19.389 1.00 78.19 606 GLY A N 1
ATOM 4227 C CA . GLY A 1 606 ? -21.568 7.065 20.044 1.00 78.19 606 GLY A CA 1
ATOM 4228 C C . GLY A 1 606 ? -23.067 7.390 20.009 1.00 78.19 606 GLY A C 1
ATOM 4229 O O . GLY A 1 606 ? -23.456 8.510 20.329 1.00 78.19 606 GLY A O 1
ATOM 4230 N N . THR A 1 607 ? -23.906 6.453 19.558 1.00 79.75 607 THR A N 1
ATOM 4231 C CA . THR A 1 607 ? -25.353 6.638 19.370 1.00 79.75 607 THR A CA 1
ATOM 4232 C C . THR A 1 607 ? -26.176 5.427 19.818 1.00 79.75 607 THR A C 1
ATOM 4234 O O . THR A 1 607 ? -27.353 5.352 19.470 1.00 79.75 607 THR A O 1
ATOM 4237 N N . ALA A 1 608 ? -25.579 4.463 20.526 1.00 82.75 608 ALA A N 1
ATOM 4238 C CA . ALA A 1 608 ? -26.266 3.250 20.957 1.00 82.75 608 ALA A CA 1
ATOM 4239 C C . ALA A 1 608 ? -27.024 3.469 22.275 1.00 82.75 608 ALA A C 1
ATOM 4241 O O . ALA A 1 608 ? -26.500 4.041 23.232 1.00 82.75 608 ALA A O 1
ATOM 4242 N N . VAL A 1 609 ? -28.253 2.961 22.341 1.00 90.56 609 VAL A N 1
ATOM 4243 C CA . VAL A 1 609 ? -29.161 3.087 23.485 1.00 90.56 609 VAL A CA 1
ATOM 4244 C C . VAL A 1 609 ? -29.335 1.736 24.184 1.00 90.56 609 VAL A C 1
ATOM 4246 O O . VAL A 1 609 ? -29.803 0.760 23.595 1.00 90.56 609 VAL A O 1
ATOM 4249 N N . LEU A 1 610 ? -29.007 1.672 25.478 1.00 89.38 610 LEU A N 1
ATOM 4250 C CA . LEU A 1 610 ? -29.222 0.473 26.298 1.00 89.38 610 LEU A CA 1
ATOM 4251 C C . LEU A 1 610 ? -30.722 0.162 26.432 1.00 89.38 610 LEU A C 1
ATOM 4253 O O . LEU A 1 610 ? -31.532 1.054 26.663 1.00 89.38 610 LEU A O 1
ATOM 4257 N N . GLY A 1 611 ? -31.094 -1.109 26.282 1.00 85.62 611 GLY A N 1
ATOM 4258 C CA . GLY A 1 611 ? -32.485 -1.572 26.268 1.00 85.62 611 GLY A CA 1
ATOM 4259 C C . GLY A 1 611 ? -33.163 -1.510 24.894 1.00 85.62 611 GLY A C 1
ATOM 4260 O O . GLY A 1 611 ? -34.220 -2.110 24.731 1.00 85.62 611 GLY A O 1
ATOM 4261 N N . THR A 1 612 ? -32.559 -0.834 23.908 1.00 86.38 612 THR A N 1
ATOM 4262 C CA . THR A 1 612 ? -33.037 -0.798 22.511 1.00 86.38 612 THR A CA 1
ATOM 4263 C C . THR A 1 612 ? -32.015 -1.423 21.561 1.00 86.38 612 THR A C 1
ATOM 4265 O O . THR A 1 612 ? -32.325 -2.393 20.878 1.00 86.38 612 THR A O 1
ATOM 4268 N N . ASP A 1 613 ? -30.783 -0.908 21.561 1.00 84.75 613 ASP A N 1
ATOM 4269 C CA . ASP A 1 613 ? -29.686 -1.361 20.693 1.00 84.75 613 ASP A CA 1
ATOM 4270 C C . ASP A 1 613 ? -28.812 -2.428 21.362 1.00 84.75 613 ASP A C 1
ATOM 4272 O O . ASP A 1 613 ? -28.214 -3.258 20.678 1.00 84.75 613 ASP A O 1
ATOM 4276 N N . LEU A 1 614 ? -28.750 -2.422 22.696 1.00 87.75 614 LEU A N 1
ATOM 4277 C CA . LEU A 1 614 ? -28.250 -3.533 23.502 1.00 87.75 614 LEU A CA 1
ATOM 4278 C C . LEU A 1 614 ? -29.417 -4.103 24.296 1.00 87.75 614 LEU A C 1
ATOM 4280 O O . LEU A 1 614 ? -29.992 -3.398 25.125 1.00 87.75 614 LEU A O 1
ATOM 4284 N N . THR A 1 615 ? -29.751 -5.370 24.091 1.00 90.00 615 THR A N 1
ATOM 4285 C CA . THR A 1 615 ? -30.768 -6.062 24.894 1.00 90.00 615 THR A CA 1
ATOM 4286 C C . THR A 1 615 ? -30.163 -7.286 25.563 1.00 90.00 615 THR A C 1
ATOM 4288 O O . THR A 1 615 ? -29.211 -7.880 25.058 1.00 90.00 615 THR A O 1
ATOM 4291 N N . ALA A 1 616 ? -30.686 -7.651 26.728 1.00 88.19 616 ALA A N 1
ATOM 4292 C CA . ALA A 1 616 ? -30.267 -8.838 27.454 1.00 88.19 616 ALA A CA 1
ATOM 4293 C C . ALA A 1 616 ? -31.500 -9.610 27.911 1.00 88.19 616 ALA A C 1
ATOM 4295 O O . ALA A 1 616 ? -32.505 -9.020 28.306 1.00 88.19 616 ALA A O 1
ATOM 4296 N N . GLU A 1 617 ? -31.425 -10.931 27.856 1.00 91.19 617 GLU A N 1
ATOM 4297 C CA . GLU A 1 617 ? -32.486 -11.833 28.289 1.00 91.19 617 GLU A CA 1
ATOM 4298 C C . GLU A 1 617 ? -31.872 -12.944 29.140 1.00 91.19 617 GLU A C 1
ATOM 4300 O O . GLU A 1 617 ? -30.763 -13.405 28.859 1.00 91.19 617 GLU A O 1
ATOM 4305 N N . ILE A 1 618 ? -32.585 -13.372 30.182 1.00 89.38 618 ILE A N 1
ATOM 4306 C CA . ILE A 1 618 ? -32.138 -14.429 31.095 1.00 89.38 618 ILE A CA 1
ATOM 4307 C C . ILE A 1 618 ? -33.216 -15.513 31.182 1.00 89.38 618 ILE A C 1
ATOM 4309 O O . ILE A 1 618 ? -34.415 -15.223 31.149 1.00 89.38 618 ILE A O 1
ATOM 4313 N N . SER A 1 619 ? -32.774 -16.760 31.279 1.00 89.62 619 SER A N 1
ATOM 4314 C CA . SER A 1 619 ? -33.569 -17.979 31.379 1.00 89.62 619 SER A CA 1
ATOM 4315 C C . SER A 1 619 ? -33.117 -18.799 32.589 1.00 89.62 619 SER A C 1
ATOM 4317 O O . SER A 1 619 ? -31.913 -18.903 32.821 1.00 89.62 619 SER A O 1
ATOM 4319 N N . ARG A 1 620 ? -34.053 -19.402 33.336 1.00 87.81 620 ARG A N 1
ATOM 4320 C CA . ARG A 1 620 ? -33.782 -20.411 34.386 1.00 87.81 620 ARG A CA 1
ATOM 4321 C C . ARG A 1 620 ? -34.105 -21.852 33.975 1.00 87.81 620 ARG A C 1
ATOM 4323 O O . ARG A 1 620 ? -33.984 -22.761 34.794 1.00 87.81 620 ARG A O 1
ATOM 4330 N N . ASP A 1 621 ? -34.535 -22.067 32.735 1.00 88.06 621 ASP A N 1
ATOM 4331 C CA . ASP A 1 621 ? -34.993 -23.355 32.202 1.00 88.06 621 ASP A CA 1
ATOM 4332 C C . ASP A 1 621 ? -34.162 -23.822 30.992 1.00 88.06 621 ASP A C 1
ATOM 4334 O O . ASP A 1 621 ? -34.677 -24.445 30.060 1.00 88.06 621 ASP A O 1
ATOM 4338 N N . GLY A 1 622 ? -32.861 -23.509 30.999 1.00 83.69 622 GLY A N 1
ATOM 4339 C CA . GLY A 1 622 ? -31.926 -23.945 29.959 1.00 83.69 622 GLY A CA 1
ATOM 4340 C C . GLY A 1 622 ? -32.119 -23.252 28.606 1.00 83.69 622 GLY A C 1
ATOM 4341 O O . GLY A 1 622 ? -31.688 -23.779 27.584 1.00 83.69 622 GLY A O 1
ATOM 4342 N N . GLY A 1 623 ? -32.768 -22.085 28.579 1.00 85.88 623 GLY A N 1
ATOM 4343 C CA . GLY A 1 623 ? -32.999 -21.296 27.367 1.00 85.88 623 GLY A CA 1
ATOM 4344 C C . GLY A 1 623 ? -34.300 -21.620 26.628 1.00 85.88 623 GLY A C 1
ATOM 4345 O O . GLY A 1 623 ? -34.444 -21.218 25.470 1.00 85.88 623 GLY A O 1
ATOM 4346 N N . THR A 1 624 ? -35.244 -22.325 27.263 1.00 88.94 624 THR A N 1
ATOM 4347 C CA . THR A 1 624 ? -36.552 -22.628 26.655 1.00 88.94 624 THR A CA 1
ATOM 4348 C C . THR A 1 624 ? -37.523 -21.454 26.778 1.00 88.94 624 THR A C 1
ATOM 4350 O O . THR A 1 624 ? -38.221 -21.140 25.812 1.00 88.94 624 THR A O 1
ATOM 4353 N N . THR A 1 625 ? -37.498 -20.726 27.895 1.00 91.19 625 THR A N 1
ATOM 4354 C CA . THR A 1 625 ? -38.174 -19.433 28.053 1.00 91.19 625 THR A CA 1
ATOM 4355 C C . THR A 1 625 ? -37.189 -18.322 28.401 1.00 91.19 625 THR A C 1
ATOM 4357 O O . THR A 1 625 ? -36.146 -18.549 29.009 1.00 91.19 625 THR A O 1
ATOM 4360 N N . TRP A 1 626 ? -37.509 -17.097 27.980 1.00 91.69 626 TRP A N 1
ATOM 4361 C CA . TRP A 1 626 ? -36.635 -15.934 28.119 1.00 91.69 626 TRP A CA 1
ATOM 4362 C C . TRP A 1 626 ? -37.402 -14.769 28.731 1.00 91.69 626 TRP A C 1
ATOM 4364 O O . TRP A 1 626 ? -38.478 -14.414 28.253 1.00 91.69 626 TRP A O 1
ATOM 4374 N N . THR A 1 627 ? -36.823 -14.142 29.753 1.00 93.81 627 THR A N 1
ATOM 4375 C CA . THR A 1 627 ? -37.325 -12.890 30.324 1.00 93.81 627 THR A CA 1
ATOM 4376 C C . THR A 1 627 ? -36.348 -11.773 29.993 1.00 93.81 627 THR A C 1
ATOM 4378 O O . THR A 1 627 ? -35.143 -11.917 30.213 1.00 93.81 627 THR A O 1
ATOM 4381 N N . ALA A 1 628 ? -36.863 -10.652 29.489 1.00 92.44 628 ALA A N 1
ATOM 4382 C CA . ALA A 1 628 ? -36.069 -9.455 29.247 1.00 92.44 628 ALA A CA 1
ATOM 4383 C C . ALA A 1 628 ? -35.470 -8.923 30.558 1.00 92.44 628 ALA A C 1
ATOM 4385 O O . ALA A 1 628 ? -36.164 -8.768 31.565 1.00 92.44 628 ALA A O 1
ATOM 4386 N N . ALA A 1 629 ? -34.172 -8.645 30.536 1.00 88.75 629 ALA A N 1
ATOM 4387 C CA . ALA A 1 629 ? -33.434 -8.094 31.656 1.00 88.75 629 ALA A CA 1
ATOM 4388 C C . ALA A 1 629 ? -33.308 -6.573 31.500 1.00 88.75 629 ALA A C 1
ATOM 4390 O O . ALA A 1 629 ? -32.899 -6.072 30.452 1.00 88.75 629 ALA A O 1
ATOM 4391 N N . ALA A 1 630 ? -33.631 -5.831 32.557 1.00 91.19 630 ALA A N 1
ATOM 4392 C CA . ALA A 1 630 ? -33.480 -4.381 32.577 1.00 91.19 630 ALA A CA 1
ATOM 4393 C C . ALA A 1 630 ? -31.999 -4.021 32.747 1.00 91.19 630 ALA A C 1
ATOM 4395 O O . ALA A 1 630 ? -31.382 -4.412 33.742 1.00 91.19 630 ALA A O 1
ATOM 4396 N N . ILE A 1 631 ? -31.439 -3.290 31.780 1.00 90.88 631 ILE A N 1
ATOM 4397 C CA . ILE A 1 631 ? -30.025 -2.899 31.763 1.00 90.88 631 ILE A CA 1
ATOM 4398 C C . ILE A 1 631 ? -29.850 -1.544 32.450 1.00 90.88 631 ILE A C 1
ATOM 4400 O O . ILE A 1 631 ? -30.525 -0.577 32.108 1.00 90.88 631 ILE A O 1
ATOM 4404 N N . ALA A 1 632 ? -28.904 -1.465 33.382 1.00 85.94 632 ALA A N 1
ATOM 4405 C CA . ALA A 1 632 ? -28.480 -0.233 34.033 1.00 85.94 632 ALA A CA 1
ATOM 4406 C C . ALA A 1 632 ? -26.952 -0.097 33.996 1.00 85.94 632 ALA A C 1
ATOM 4408 O O . ALA A 1 632 ? -26.230 -1.081 34.172 1.00 85.94 632 ALA A O 1
ATOM 4409 N N . VAL A 1 633 ? -26.460 1.129 33.802 1.00 87.44 633 VAL A N 1
ATOM 4410 C CA . VAL A 1 633 ? -25.041 1.464 33.985 1.00 87.44 633 VAL A CA 1
ATOM 4411 C C . VAL A 1 633 ? -24.778 1.624 35.478 1.00 87.44 633 VAL A C 1
ATOM 4413 O O . VAL A 1 633 ? -25.454 2.408 36.139 1.00 87.44 633 VAL A O 1
ATOM 4416 N N . LEU A 1 634 ? -23.815 0.874 36.009 1.00 77.38 634 LEU A N 1
ATOM 4417 C CA . LEU A 1 634 ? -23.439 0.936 37.420 1.00 77.38 634 LEU A CA 1
ATOM 4418 C C . LEU A 1 634 ? -22.310 1.937 37.668 1.00 77.38 634 LEU A C 1
ATOM 4420 O O . LEU A 1 634 ? -22.368 2.697 38.629 1.00 77.38 634 LEU A O 1
ATOM 4424 N N . ALA A 1 635 ? -21.279 1.927 36.819 1.00 77.44 635 ALA A N 1
ATOM 4425 C CA . ALA A 1 635 ? -20.109 2.790 36.963 1.00 77.44 635 ALA A CA 1
ATOM 4426 C C . ALA A 1 635 ? -19.302 2.878 35.658 1.00 77.44 635 ALA A C 1
ATOM 4428 O O . ALA A 1 635 ? -19.393 2.000 34.799 1.00 77.44 635 ALA A O 1
ATOM 4429 N N . ALA A 1 636 ? -18.458 3.903 35.536 1.00 75.00 636 ALA A N 1
ATOM 4430 C CA . ALA A 1 636 ? -17.366 3.909 34.563 1.00 75.00 636 ALA A CA 1
ATOM 4431 C C . ALA A 1 636 ? -16.214 3.023 35.073 1.00 75.00 636 ALA A C 1
ATOM 4433 O O . ALA A 1 636 ? -15.902 3.054 36.262 1.00 75.00 636 ALA A O 1
ATOM 4434 N N . TYR A 1 637 ? -15.588 2.239 34.192 1.00 64.50 637 TYR A N 1
ATOM 4435 C CA . TYR A 1 637 ? -14.503 1.323 34.564 1.00 64.50 637 TYR A CA 1
ATOM 4436 C C . TYR A 1 637 ? -13.114 1.952 34.364 1.00 64.50 637 TYR A C 1
ATOM 4438 O O . TYR A 1 637 ? -12.333 2.052 35.306 1.00 64.50 637 TYR A O 1
ATOM 4446 N N . ASP A 1 638 ? -12.815 2.425 33.152 1.00 73.56 638 ASP A N 1
ATOM 4447 C CA . ASP A 1 638 ? -11.496 2.954 32.757 1.00 73.56 638 ASP A CA 1
ATOM 4448 C C . ASP A 1 638 ? -11.591 4.207 31.859 1.00 73.56 638 ASP A C 1
ATOM 4450 O O . ASP A 1 638 ? -10.637 4.579 31.177 1.00 73.56 638 ASP A O 1
ATOM 4454 N N . GLY A 1 639 ? -12.767 4.843 31.816 1.00 66.44 639 GLY A N 1
ATOM 4455 C CA . GLY A 1 639 ? -13.071 5.949 30.900 1.00 66.44 639 GLY A CA 1
ATOM 4456 C C . GLY A 1 639 ? -13.365 5.515 29.458 1.00 66.44 639 GLY A C 1
ATOM 4457 O O . GLY A 1 639 ? -13.756 6.348 28.646 1.00 66.44 639 GLY A O 1
ATOM 4458 N N . THR A 1 640 ? -13.225 4.225 29.144 1.00 69.88 640 THR A N 1
ATOM 4459 C CA . THR A 1 640 ? -13.485 3.640 27.822 1.00 69.88 640 THR A CA 1
ATOM 4460 C C . THR A 1 640 ? -14.640 2.634 27.861 1.00 69.88 640 THR A C 1
ATOM 4462 O O . THR A 1 640 ? -15.450 2.596 26.936 1.00 69.88 640 THR A O 1
ATOM 4465 N N . TYR A 1 641 ? -14.745 1.850 28.933 1.00 73.94 641 TYR A N 1
ATOM 4466 C CA . TYR A 1 641 ? -15.835 0.916 29.202 1.00 73.94 641 TYR A CA 1
ATOM 4467 C C . TYR A 1 641 ? -16.662 1.355 30.416 1.00 73.94 641 TYR A C 1
ATOM 4469 O O . TYR A 1 641 ? -16.147 1.905 31.394 1.00 73.94 641 TYR A O 1
ATOM 4477 N N . ALA A 1 642 ? -17.957 1.062 30.368 1.00 82.00 642 ALA A N 1
ATOM 4478 C CA . ALA A 1 642 ? -18.895 1.168 31.474 1.00 82.00 642 ALA A CA 1
ATOM 4479 C C . ALA A 1 642 ? -19.234 -0.231 32.007 1.00 82.00 642 ALA A C 1
ATOM 4481 O O . ALA A 1 642 ? -19.448 -1.161 31.232 1.00 82.00 642 ALA A O 1
ATOM 4482 N N . LEU A 1 643 ? -19.313 -0.385 33.327 1.00 82.06 643 LEU A N 1
ATOM 4483 C CA . LEU A 1 643 ? -19.851 -1.588 33.952 1.00 82.06 643 LEU A CA 1
ATOM 4484 C C . LEU A 1 643 ? -21.378 -1.527 33.898 1.00 82.06 643 LEU A C 1
ATOM 4486 O O . LEU A 1 643 ? -21.985 -0.617 34.468 1.00 82.06 643 LEU A O 1
ATOM 4490 N N . ILE A 1 644 ? -21.995 -2.501 33.237 1.00 82.75 644 ILE A N 1
ATOM 4491 C CA . ILE A 1 644 ? -23.449 -2.633 33.141 1.00 82.75 644 ILE A CA 1
ATOM 4492 C C . ILE A 1 644 ? -23.943 -3.837 33.937 1.00 82.75 644 ILE A C 1
ATOM 4494 O O . ILE A 1 644 ? -23.250 -4.848 34.059 1.00 82.75 644 ILE A O 1
ATOM 4498 N N . ARG A 1 645 ? -25.173 -3.731 34.440 1.00 88.31 645 ARG A N 1
ATOM 4499 C CA . ARG A 1 645 ? -25.934 -4.834 35.029 1.00 88.31 645 ARG A CA 1
ATOM 4500 C C . ARG A 1 645 ? -27.270 -4.965 34.322 1.00 88.31 645 ARG A C 1
ATOM 4502 O O . ARG A 1 645 ? -28.041 -4.010 34.299 1.00 88.31 645 ARG A O 1
ATOM 4509 N N . ALA A 1 646 ? -27.567 -6.155 33.823 1.00 85.38 646 ALA A N 1
ATOM 4510 C CA . ALA A 1 646 ? -28.874 -6.537 33.318 1.00 85.38 646 ALA A CA 1
ATOM 4511 C C . ALA A 1 646 ? -29.547 -7.482 34.318 1.00 85.38 646 ALA A C 1
ATOM 4513 O O . ALA A 1 646 ? -29.036 -8.571 34.564 1.00 85.38 646 ALA A O 1
ATOM 4514 N N . ARG A 1 647 ? -30.673 -7.079 34.916 1.00 88.62 647 ARG A N 1
ATOM 4515 C CA . ARG A 1 647 ? -31.377 -7.874 35.942 1.00 88.62 647 ARG A CA 1
ATOM 4516 C C . ARG A 1 647 ? -32.760 -8.305 35.459 1.00 88.62 647 ARG A C 1
ATOM 4518 O O . ARG A 1 647 ? -33.493 -7.478 34.921 1.00 88.62 647 ARG A O 1
ATOM 4525 N N . ALA A 1 648 ? -33.129 -9.566 35.683 1.00 90.00 648 ALA A N 1
ATOM 4526 C CA . ALA A 1 648 ? -34.433 -10.121 35.307 1.00 90.00 648 ALA A CA 1
ATOM 4527 C C . ALA A 1 648 ? -35.147 -10.778 36.497 1.00 90.00 648 ALA A C 1
ATOM 4529 O O . ALA A 1 648 ? -34.514 -11.414 37.340 1.00 90.00 648 ALA A O 1
ATOM 4530 N N . ALA A 1 649 ? -36.477 -10.650 36.536 1.00 91.06 649 ALA A N 1
ATOM 4531 C CA . ALA A 1 649 ? -37.347 -11.396 37.443 1.00 91.06 649 ALA A CA 1
ATOM 4532 C C . ALA A 1 649 ? -37.778 -12.706 36.768 1.00 91.06 649 ALA A C 1
ATOM 4534 O O . ALA A 1 649 ? -38.474 -12.693 35.754 1.00 91.06 649 ALA A O 1
ATOM 4535 N N . LEU A 1 650 ? -37.359 -13.845 37.315 1.00 89.75 650 LEU A N 1
ATOM 4536 C CA . LEU A 1 650 ? -37.501 -15.154 36.668 1.00 89.75 650 LEU A CA 1
ATOM 4537 C C . LEU A 1 650 ? -38.690 -15.961 37.194 1.00 89.75 650 LEU A C 1
ATOM 4539 O O . LEU A 1 650 ? -39.007 -17.011 36.646 1.00 89.75 650 LEU A O 1
ATOM 4543 N N . ALA A 1 651 ? -39.386 -15.464 38.220 1.00 86.31 651 ALA A N 1
ATOM 4544 C CA . ALA A 1 651 ? -40.489 -16.164 38.878 1.00 86.31 651 ALA A CA 1
ATOM 4545 C C . ALA A 1 651 ? -41.613 -16.620 37.924 1.00 86.31 651 ALA A C 1
ATOM 4547 O O . ALA A 1 651 ? -42.244 -17.637 38.198 1.00 86.31 651 ALA A O 1
ATOM 4548 N N . ALA A 1 652 ? -41.827 -15.904 36.814 1.00 86.81 652 ALA A N 1
ATOM 4549 C CA . ALA A 1 652 ? -42.844 -16.214 35.807 1.00 86.81 652 ALA A CA 1
ATOM 4550 C C . ALA A 1 652 ? -42.448 -17.329 34.816 1.00 86.81 652 ALA A C 1
ATOM 4552 O O . ALA A 1 652 ? -43.310 -17.839 34.104 1.00 86.81 652 ALA A O 1
ATOM 4553 N N . GLN A 1 653 ? -41.168 -17.704 34.745 1.00 89.00 653 GLN A N 1
ATOM 4554 C CA . GLN A 1 653 ? -40.702 -18.810 33.901 1.00 89.00 653 GLN A CA 1
ATOM 4555 C C . GLN A 1 653 ? -41.039 -20.164 34.548 1.00 89.00 653 GLN A C 1
ATOM 4557 O O . GLN A 1 653 ? -41.242 -20.224 35.763 1.00 89.00 653 GLN A O 1
ATOM 4562 N N . PRO A 1 654 ? -41.047 -21.282 33.810 1.00 89.31 654 PRO A N 1
ATOM 4563 C CA . PRO A 1 654 ? -41.005 -22.615 34.406 1.00 89.31 654 PRO A CA 1
ATOM 4564 C C . PRO A 1 654 ? -39.883 -22.745 35.453 1.00 89.31 654 PRO A C 1
ATOM 4566 O O . PRO A 1 654 ? -38.834 -22.105 35.352 1.00 89.31 654 PRO A O 1
ATOM 4569 N N . VAL A 1 655 ? -40.118 -23.523 36.514 1.00 83.75 655 VAL A N 1
ATOM 4570 C CA . VAL A 1 655 ? -39.127 -23.730 37.583 1.00 83.75 655 VAL A CA 1
ATOM 4571 C C . VAL A 1 655 ? -38.004 -24.615 37.044 1.00 83.75 655 VAL A C 1
ATOM 4573 O O . VAL A 1 655 ? -38.254 -25.744 36.632 1.00 83.75 655 VAL A O 1
ATOM 4576 N N . GLY A 1 656 ? -36.771 -24.111 37.067 1.00 85.25 656 GLY A N 1
ATOM 4577 C CA . GLY A 1 656 ? -35.588 -24.831 36.608 1.00 85.25 656 GLY A CA 1
ATOM 4578 C C . GLY A 1 656 ? -34.322 -24.362 37.323 1.00 85.25 656 GLY A C 1
ATOM 4579 O O . GLY A 1 656 ? -34.298 -23.300 37.947 1.00 85.25 656 GLY A O 1
ATOM 4580 N N . THR A 1 657 ? -33.282 -25.192 37.262 1.00 85.00 657 THR A N 1
ATOM 4581 C CA . THR A 1 657 ? -31.974 -24.978 37.905 1.00 85.00 657 THR A CA 1
ATOM 4582 C C . THR A 1 657 ? -30.852 -24.744 36.892 1.00 85.00 657 THR A C 1
ATOM 4584 O O . THR A 1 657 ? -29.677 -24.860 37.229 1.00 85.00 657 THR A O 1
ATOM 4587 N N . SER A 1 658 ? -31.197 -24.432 35.640 1.00 83.50 658 SER A N 1
ATOM 4588 C CA . SER A 1 658 ? -30.243 -24.242 34.546 1.00 83.50 658 SER A CA 1
ATOM 4589 C C . SER A 1 658 ? -30.331 -22.809 34.038 1.00 83.50 658 SER A C 1
ATOM 4591 O O . SER A 1 658 ? -31.260 -22.450 33.314 1.00 83.50 658 SER A O 1
ATOM 4593 N N . LEU A 1 659 ? -29.386 -21.977 34.472 1.00 77.88 659 LEU A N 1
ATOM 4594 C CA . LEU A 1 659 ? -29.382 -20.551 34.191 1.00 77.88 659 LEU A CA 1
ATOM 4595 C C . LEU A 1 659 ? -28.608 -20.256 32.900 1.00 77.88 659 LEU A C 1
ATOM 4597 O O . LEU A 1 659 ? -27.458 -20.664 32.754 1.00 77.88 659 LEU A O 1
ATOM 4601 N N . VAL A 1 660 ? -29.228 -19.524 31.979 1.00 81.44 660 VAL A N 1
ATOM 4602 C CA . VAL A 1 660 ? -28.627 -19.096 30.707 1.00 81.44 660 VAL A CA 1
ATOM 4603 C C . VAL A 1 660 ? -28.935 -17.618 30.496 1.00 81.44 660 VAL A C 1
ATOM 4605 O O . VAL A 1 660 ? -30.055 -17.174 30.744 1.00 81.44 660 VAL A O 1
ATOM 4608 N N . ALA A 1 661 ? -27.972 -16.845 30.005 1.00 79.75 661 ALA A N 1
ATOM 4609 C CA . ALA A 1 661 ? -28.197 -15.470 29.575 1.00 79.75 661 ALA A CA 1
ATOM 4610 C C . ALA A 1 661 ? -27.808 -15.293 28.112 1.00 79.75 661 ALA A C 1
ATOM 4612 O O . ALA A 1 661 ? -26.870 -15.924 27.627 1.00 79.75 661 ALA A O 1
ATOM 4613 N N . ARG A 1 662 ? -28.496 -14.391 27.413 1.00 82.94 662 ARG A N 1
ATOM 4614 C CA . ARG A 1 662 ? -28.049 -13.926 26.103 1.00 82.94 662 ARG A CA 1
ATOM 4615 C C . ARG A 1 662 ? -28.097 -12.414 25.986 1.00 82.94 662 ARG A C 1
ATOM 4617 O O . ARG A 1 662 ? -29.038 -11.781 26.456 1.00 82.94 662 ARG A O 1
ATOM 4624 N N . ILE A 1 663 ? -27.082 -11.855 25.341 1.00 83.00 663 ILE A N 1
ATOM 4625 C CA . ILE A 1 663 ? -26.957 -10.434 25.019 1.00 83.00 663 ILE A CA 1
ATOM 4626 C C . ILE A 1 663 ? -27.085 -10.293 23.510 1.00 83.00 663 ILE A C 1
ATOM 4628 O O . ILE A 1 663 ? -26.427 -11.019 22.765 1.00 83.00 663 ILE A O 1
ATOM 4632 N N . LYS A 1 664 ? -27.914 -9.358 23.056 1.00 81.19 664 LYS A N 1
ATOM 4633 C CA . LYS A 1 664 ? -28.097 -9.056 21.640 1.00 81.19 664 LYS A CA 1
ATOM 4634 C C . LYS A 1 664 ? -27.684 -7.620 21.365 1.00 81.19 664 LYS A C 1
ATOM 4636 O O . LYS A 1 664 ? -28.149 -6.710 22.053 1.00 81.19 664 LYS A O 1
ATOM 4641 N N . THR A 1 665 ? -26.856 -7.420 20.349 1.00 79.94 665 THR A N 1
ATOM 4642 C CA . THR A 1 665 ? -26.709 -6.114 19.707 1.00 79.94 665 THR A CA 1
ATOM 4643 C C . THR A 1 665 ? -27.685 -6.046 18.540 1.00 79.94 665 THR A C 1
ATOM 4645 O O . THR A 1 665 ? -27.806 -7.005 17.781 1.00 79.94 665 THR A O 1
ATOM 4648 N N . LEU A 1 666 ? -28.410 -4.938 18.439 1.00 75.94 666 LEU A N 1
ATOM 4649 C CA . LEU A 1 666 ? -29.466 -4.704 17.460 1.00 75.94 666 LEU A CA 1
ATOM 4650 C C . LEU A 1 666 ? -29.206 -3.395 16.702 1.00 75.94 666 LEU A C 1
ATOM 4652 O O . LEU A 1 666 ? -28.375 -2.570 17.104 1.00 75.94 666 LEU A O 1
ATOM 4656 N N . ASN A 1 667 ? -29.944 -3.200 15.608 1.00 76.62 667 ASN A N 1
ATOM 4657 C CA . ASN A 1 667 ? -29.964 -1.970 14.807 1.00 76.62 667 ASN A CA 1
ATOM 4658 C C . ASN A 1 667 ? -28.596 -1.575 14.226 1.00 76.62 667 ASN A C 1
ATOM 4660 O O . ASN A 1 667 ? -28.357 -0.401 13.929 1.00 76.62 667 ASN A O 1
ATOM 4664 N N . LEU A 1 668 ? -27.687 -2.546 14.060 1.00 67.38 668 LEU A N 1
ATOM 4665 C CA . LEU A 1 668 ? -26.374 -2.353 13.443 1.00 67.38 668 LEU A CA 1
ATOM 4666 C C . LEU A 1 668 ? -25.544 -1.233 14.105 1.00 67.38 668 LEU A C 1
ATOM 4668 O O . LEU A 1 668 ? -24.756 -0.546 13.447 1.00 67.38 668 LEU A O 1
ATOM 4672 N N . LYS A 1 669 ? -25.695 -1.017 15.418 1.00 70.00 669 LYS A N 1
ATOM 4673 C CA . LYS A 1 669 ? -24.852 -0.083 16.184 1.00 70.00 669 LYS A CA 1
ATOM 4674 C C . LYS A 1 669 ? -23.572 -0.778 16.632 1.00 70.00 669 LYS A C 1
ATOM 4676 O O . LYS A 1 669 ? -23.635 -1.891 17.142 1.00 70.00 669 LYS A O 1
ATOM 4681 N N . ALA A 1 670 ? -22.421 -0.127 16.434 1.00 69.94 670 ALA A N 1
ATOM 4682 C CA . ALA A 1 670 ? -21.122 -0.673 16.836 1.00 69.94 670 ALA A CA 1
ATOM 4683 C C . ALA A 1 670 ? -21.000 -0.644 18.358 1.00 69.94 670 ALA A C 1
ATOM 4685 O O . ALA A 1 670 ? -21.075 0.421 18.966 1.00 69.94 670 ALA A O 1
ATOM 4686 N N . GLN A 1 671 ? -20.830 -1.815 18.948 1.00 77.38 671 GLN A N 1
ATOM 4687 C CA . GLN A 1 671 ? -20.882 -2.036 20.382 1.00 77.38 671 GLN A CA 1
ATOM 4688 C C . GLN A 1 671 ? -19.847 -3.096 20.758 1.00 77.38 671 GLN A C 1
ATOM 4690 O O . GLN A 1 671 ? -19.629 -4.060 20.014 1.00 77.38 671 GLN A O 1
ATOM 4695 N N . ARG A 1 672 ? -19.216 -2.931 21.923 1.00 78.00 672 ARG A N 1
ATOM 4696 C CA . ARG A 1 672 ? -18.318 -3.936 22.498 1.00 78.00 672 ARG A CA 1
ATOM 4697 C C . ARG A 1 672 ? -18.808 -4.402 23.846 1.00 78.00 672 ARG A C 1
ATOM 4699 O O . ARG A 1 672 ? -19.239 -3.598 24.670 1.00 78.00 672 ARG A O 1
ATOM 4706 N N . ILE A 1 673 ? -18.672 -5.703 24.062 1.00 75.25 673 ILE A N 1
ATOM 4707 C CA . ILE A 1 673 ? -18.998 -6.372 25.315 1.00 75.25 673 ILE A CA 1
ATOM 4708 C C . ILE A 1 673 ? -17.765 -7.163 25.745 1.00 75.25 673 ILE A C 1
ATOM 4710 O O . ILE A 1 673 ? -17.173 -7.881 24.936 1.00 75.25 673 ILE A O 1
ATOM 4714 N N . ALA A 1 674 ? -17.377 -7.038 27.009 1.00 70.56 674 ALA A N 1
ATOM 4715 C CA . ALA A 1 674 ? -16.274 -7.791 27.587 1.00 70.56 674 ALA A CA 1
ATOM 4716 C C . ALA A 1 674 ? -16.642 -8.347 28.965 1.00 70.56 674 ALA A C 1
ATOM 4718 O O . ALA A 1 674 ? -17.445 -7.760 29.691 1.00 70.56 674 ALA A O 1
ATOM 4719 N N . ALA A 1 675 ? -16.039 -9.488 29.305 1.00 71.31 675 ALA A N 1
ATOM 4720 C CA . ALA A 1 675 ? -16.177 -10.152 30.604 1.00 71.31 675 ALA A CA 1
ATOM 4721 C C . ALA A 1 675 ? -17.636 -10.298 31.109 1.00 71.31 675 ALA A C 1
ATOM 4723 O O . ALA A 1 675 ? -17.937 -9.860 32.222 1.00 71.31 675 ALA A O 1
ATOM 4724 N N . PRO A 1 676 ? -18.562 -10.883 30.318 1.00 70.06 676 PRO A N 1
ATOM 4725 C CA . PRO A 1 676 ? -19.906 -11.156 30.811 1.00 70.06 676 PRO A CA 1
ATOM 4726 C C . PRO A 1 676 ? -19.862 -12.194 31.944 1.00 70.06 676 PRO A C 1
ATOM 4728 O O . PRO A 1 676 ? -19.236 -13.244 31.804 1.00 70.06 676 PRO A O 1
ATOM 4731 N N . ALA A 1 677 ? -20.547 -11.912 33.048 1.00 71.38 677 ALA A N 1
ATOM 4732 C CA . ALA A 1 677 ? -20.643 -12.769 34.223 1.00 71.38 677 ALA A CA 1
ATOM 4733 C C . ALA A 1 677 ? -22.095 -12.843 34.707 1.00 71.38 677 ALA A C 1
ATOM 4735 O O . ALA A 1 677 ? -22.744 -11.818 34.919 1.00 71.38 677 ALA A O 1
ATOM 4736 N N . LEU A 1 678 ? -22.610 -14.059 34.863 1.00 73.56 678 LEU A N 1
ATOM 4737 C CA . LEU A 1 678 ? -24.004 -14.326 35.204 1.00 73.56 678 LEU A CA 1
ATOM 4738 C C . LEU A 1 678 ? -24.113 -14.821 36.651 1.00 73.56 678 LEU A C 1
ATOM 4740 O O . LEU A 1 678 ? -23.390 -15.730 37.050 1.00 73.56 678 LEU A O 1
ATOM 4744 N N . TYR A 1 679 ? -25.035 -14.235 37.411 1.00 71.69 679 TYR A N 1
ATOM 4745 C CA . TYR A 1 679 ? -25.247 -14.497 38.831 1.00 71.69 679 TYR A CA 1
ATOM 4746 C C . TYR A 1 679 ? -26.722 -14.797 39.106 1.00 71.69 679 TYR A C 1
ATOM 4748 O O . TYR A 1 679 ? -27.609 -14.079 38.640 1.00 71.69 679 TYR A O 1
ATOM 4756 N N . ALA A 1 680 ? -26.978 -15.855 39.874 1.00 73.88 680 ALA A N 1
ATOM 4757 C CA . ALA A 1 680 ? -28.286 -16.129 40.459 1.00 73.88 680 ALA A CA 1
ATOM 4758 C C . ALA A 1 680 ? -28.446 -15.333 41.764 1.00 73.88 680 ALA A C 1
ATOM 4760 O O . ALA A 1 680 ? -27.485 -15.220 42.526 1.00 73.88 680 ALA A O 1
ATOM 4761 N N . GLU A 1 681 ? -29.643 -14.798 42.005 1.00 70.75 681 GLU A N 1
ATOM 4762 C CA . GLU A 1 681 ? -30.004 -14.010 43.194 1.00 70.75 681 GLU A CA 1
ATOM 4763 C C . GLU A 1 681 ? -31.106 -14.676 44.025 1.00 70.75 681 GLU A C 1
ATOM 4765 O O . GLU A 1 681 ? -32.077 -15.217 43.429 1.00 70.75 681 GLU A O 1
#

Radius of gyration: 44.52 Å; chains: 1; bounding box: 100×100×138 Å

InterPro domains:
  IPR055163 ALK/LTK-like, glycine-rich domain [PF12810] (342-573)

Secondary structure (DSSP, 8-state):
--PPPP--S--SEEEEE--SS--EEEE-S--SSGGGEEEEETTEEPPGGGEEEE-TT-TT-EEEEESSPPPTTPEEEEEE----S------TT----HHHHHHHHHHHHHHHHHHHHHHHTS----TT-------PPPPP-TTPPEEE-TTSSSEEE-SS-TTTHHHHHHHHHHHHHHHHHHHHHHHHHHHHHHHHHHHHHHHHHHHHHHHHHHT--PPP--TT--TT-------HHHHHHHHHHHGGG--S-SGGGSHHHHHHHHHHHHHHHHHHHHHH-S---PPPTT-SS-------------PPPPEEESEEEEEEEE---SS-EEEEPPTTEEEEEEEEEPPPPPPPSS--TT--PPPPPPEEEEEEE--TT-EEEEE-PPPP-S-SSPBTTTB--B----TTS--PPPPPPPEEEEESS-SGGGEEEEEPPPPPP---TTS--PPPPP-SSSPPPPTT-PPPP-SSS---SSB--BBTBPPPB-SSPPPPPPSSBPPPBP-TTTPPPPPPP-EE-TT-EEEEEE--SSSSSPS-TTSTT---TTTTPPP---TT--PPPP-EEEEEEEEE--EEEEPPPEE-SS--SEEEEEEEEEESSS---BTTTEEEEEESBTTSS-EEEEEEEEEESSSS-EEEEEEEE-TTSPP-SEEEEEEEE-TT--EEEEEEEEEE-

Foldseek 3Di:
DDDAADFDPDQQKDKDFFQQADFKDWDQAAAQDLVQKWKDWAPDTDDSVQWDAPQHRYNRGTMIGGNGGHHGRIMIMMGGHDPPDQDDDDDDVDDDDPNSVRNRVSVVVVVVSVVVNVVVPDDDDDPPDPAQAAEDEPDDDPQWDWDQDLVSRYIDTDPDRPVCPVVVVVVVVVVVVVVVVVVVVVVVVVVVVVVVVVVVVVVVVVVVVVVVVVVDDDDDPDPPPDPPPPDPDQPPVRVVVVVVVVVVPDDDDPPVPPVVVVVVVVVVVVVVLVVVCVVPVDNDDDDDVPDPDDDDDDDPDDDDDDDDWDKDWLKDKDKDKDDADQDKDKDFAAPQFFKKWKKKFFWWKFFKQDPAPQWQWTFFWKIKIWIFTDDGRFMKIWFWKFWKYQAQDATGQAWAGEDDAAPVRMGWITWIHKTFIFGPDDDLVRTAKIIKTWWIGFDDRDHRQYTWWTEDQFTCATPVRQGTQHLPFFTDDAQTWAQSHWGYAYRRAITWIGENTTTYTHYPPRHITTIYYIDHDPPIPPIDMGTDPVRFQTPPCVPPPRPDDQARGIATHDNNTSTHHIMMMMMMTIGGDKDKDKDFWDFAPFFFQKKKKKWWKAFPQVDDDPPPQKWKWKAQARPPDTFTFHKDFDADDPVGITIIMTMGGHNPPPTHRIMMMMMIGDPRGIMMIIDIDMGGD